Protein AF-A0A940BVD2-F1 (afdb_monomer_lite)

Foldseek 3Di:
DDDPPDPPPVVVVVLVVVLVVVLVVVLVVLQVVQLCVVCVVLVPPPVPAADKDKDFQQPWDKDQWDDDDQWIFHAFQMKTKDFDDQGFFFKKKWAWDDDWFKWKKWKWFQHPVRPPDTDGDDIDIFTHDRGITMDGDGGPTTTGMIMITIGRRSRGIITRIMMTPDSDDTDGDPVVSVVVSVVVSVVSCCVSVVLQVDWDDCVDPVVVVLLVVLLVVLLVLLVVLLDPFFDWAAPPDPDALLVAAQLLQCLVQVVVVHQFGPHDFPLVQLLPDPDSPDLVCCVVRGDGCNSVPQWDQDNVVSTIHHPAFCLLNVPPQNVCCVVPSIGGTLSNLLSVLLSLLLSLLLLLVSLVCVLVVPTGGSVVSSVVSNCSSVVLCSSVLSSDRHSVSSLVSQLSSLLSLLSNLLSVLSVDPDLVSNLVSLLSNLLSLLSSCSSPVVSNVVVVVCVVVLCVQQVPPPDDNVSSVSSVCSNVVNNVVSVVVVVD

Sequence (484 aa):
MKEESKVPASDAQSKLRRVLAIIAVAAVILALCELTFASRKSLALGFKDAVRVDIPVDRLNVKNGVILNGGLKMQGNTVIKIPLQGVKIEYIALKFVEKPALFEVSVLAKDAAWRDSLRPYHNQRVYAGSGEAVIDYDSAGGVTTLELDFDQGAKGVVLTGIILNYAFGLHFNFLRWLLVFLVFCAAVFIKEYKPYAKTLDLSGHGAKALVCAACALCSVFALIGAVKNFRPEKYPFEKPVKEYSCYQQQTDALLKGRLDLDIEFSAGELASLKNPYDAGVRQTETSSYSALWDRAYVSETGKVYSYFGIAPVLLFYLPLTALTGYMPGDGAANLFFTLCAVAAFAAALLALLRYFKIRTDPVTLCFALCAVICGSSVFVLNVHPTMYFTAVICGMLFFALTLNFAFRAACAQTASRRRVLLALAGTSVALAAASRPTALVFCVMLVPLFIKFFIKKTRPLAERMCDLAFAAVPVIAGAAAIMT

Radius of gyration: 30.36 Å; chains: 1; bounding box: 70×83×78 Å

Secondary structure (DSSP, 8-state):
--------HHHHHHHHHHHHHHHHHHHHHHHHHHHHHHTHHHHS---SSPPPEEE-GGG-EEEEEEEETTEEEEEEEEEEEEEEEEEE-SEEEEEEES--EEEEEEEEEE-SS-SSS-EEEEEEEEEESSEEEEEE---SSEEEEEEEEE-GGGTT-EEEEEEES--------HHHHHHHHHHHHHHHHHHHH-GGGSPP-TTSHHHHHHHHHHHHHHHHHHHHH--SS---EESS-SS-GGGS-HHHHHHHHHHTT-SS------HHHHHHSS-TT-HHHHHHH-SSSTT-TT-EEETTTTEEE--S-SHHIIIIIHHHHHHHSEEPPHHHHHHHHHHHHHHHHHHHHHHHHHHTT----HHHHHHHHHHHHHHTTHHHHHHS-SHHHHHHHHHHHHHHHHHHHHHHHHT-SSHHHHHHHHHHHHHHHHHHHHH-GGGGGGGGGGHHHHIIIIISSSS-HHHHHHHHHHHHHHHHHHHHHHH-

Structure (mmCIF, N/CA/C/O backbone):
data_AF-A0A940BVD2-F1
#
_entry.id   AF-A0A940BVD2-F1
#
loop_
_atom_site.group_PDB
_atom_site.id
_atom_site.type_symbol
_atom_site.label_atom_id
_atom_site.label_alt_id
_atom_site.label_comp_id
_atom_site.label_asym_id
_atom_site.label_entity_id
_atom_site.label_seq_id
_atom_site.pdbx_PDB_ins_code
_atom_site.Cartn_x
_atom_site.Cartn_y
_atom_site.Cartn_z
_atom_site.occupancy
_atom_site.B_iso_or_equiv
_atom_site.auth_seq_id
_atom_site.auth_comp_id
_atom_site.auth_asym_id
_atom_site.auth_atom_id
_atom_site.pdbx_PDB_model_num
ATOM 1 N N . MET A 1 1 ? -28.161 30.737 29.249 1.00 37.25 1 MET A N 1
ATOM 2 C CA . MET A 1 1 ? -27.507 31.703 28.343 1.00 37.25 1 MET A CA 1
ATOM 3 C C . MET A 1 1 ? -26.006 31.490 28.425 1.00 37.25 1 MET A C 1
ATOM 5 O O . MET A 1 1 ? -25.428 31.769 29.463 1.00 37.25 1 MET A O 1
ATOM 9 N N . LYS A 1 2 ? -25.398 30.891 27.396 1.00 37.19 2 LYS A N 1
ATOM 10 C CA . LYS A 1 2 ? -23.941 30.865 27.219 1.00 37.19 2 LYS A CA 1
ATOM 11 C C . LYS A 1 2 ? -23.624 31.953 26.201 1.00 37.19 2 LYS A C 1
ATOM 13 O O . LYS A 1 2 ? -24.106 31.864 25.077 1.00 37.19 2 LYS A O 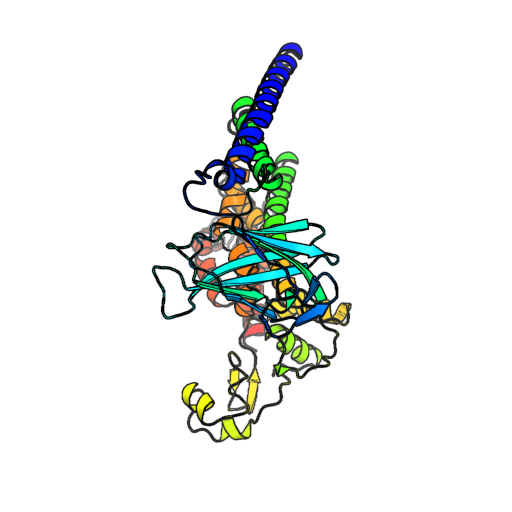1
ATOM 18 N N . GLU A 1 3 ? -22.882 32.972 26.615 1.00 39.97 3 GLU A N 1
ATOM 19 C CA . GLU A 1 3 ? -22.318 33.969 25.710 1.00 39.97 3 GLU A CA 1
ATOM 20 C C . GLU A 1 3 ? -21.293 33.286 24.802 1.00 39.97 3 GLU A C 1
ATOM 22 O O . GLU A 1 3 ? -20.159 33.001 25.191 1.00 39.97 3 GLU A O 1
ATOM 27 N N . GLU A 1 4 ? -21.703 32.994 23.572 1.00 43.19 4 GLU A N 1
ATOM 28 C CA . GLU A 1 4 ? -20.763 32.864 22.470 1.00 43.19 4 GLU A CA 1
ATOM 29 C C . GLU A 1 4 ? -20.182 34.253 22.196 1.00 43.19 4 GLU A C 1
ATOM 31 O O . GLU A 1 4 ? -20.818 35.113 21.587 1.00 43.19 4 GLU A O 1
ATOM 36 N N . SER A 1 5 ? -18.961 34.468 22.683 1.00 43.31 5 SER A N 1
ATOM 37 C CA . SER A 1 5 ? -18.092 35.575 22.293 1.00 43.31 5 SER A CA 1
ATOM 38 C C . SER A 1 5 ? -17.923 35.578 20.767 1.00 43.31 5 SER A C 1
ATOM 40 O O . SER A 1 5 ? -17.117 34.842 20.192 1.00 43.31 5 SER A O 1
ATOM 42 N N . LYS A 1 6 ? -18.743 36.390 20.089 1.00 48.91 6 LYS A N 1
ATOM 43 C CA . LYS A 1 6 ? -18.562 36.760 18.686 1.00 48.91 6 LYS A CA 1
ATOM 44 C C . LYS A 1 6 ? -17.355 37.687 18.611 1.00 48.91 6 LYS A C 1
ATOM 46 O O . LYS A 1 6 ? -17.450 38.864 18.947 1.00 48.91 6 LYS A O 1
ATOM 51 N N . VAL A 1 7 ? -16.226 37.161 18.141 1.00 50.78 7 VAL A N 1
ATOM 52 C CA . VAL A 1 7 ? -15.103 37.990 17.682 1.00 50.78 7 VAL A CA 1
ATOM 53 C C . VAL A 1 7 ? -15.652 38.988 16.647 1.00 50.78 7 VAL A C 1
ATOM 55 O O . VAL A 1 7 ? -16.290 38.550 15.684 1.00 50.78 7 VAL A O 1
ATOM 58 N N . PRO A 1 8 ? -15.468 40.310 16.822 1.00 51.53 8 PRO A N 1
ATOM 59 C CA . PRO A 1 8 ? -16.024 41.301 15.908 1.00 51.53 8 PRO A CA 1
ATOM 60 C C . PRO A 1 8 ? -15.424 41.118 14.507 1.00 51.53 8 PRO A C 1
ATOM 62 O O . PRO A 1 8 ? -14.210 40.993 14.349 1.00 51.53 8 PRO A O 1
ATOM 65 N N . ALA A 1 9 ? -16.273 41.106 13.474 1.00 57.53 9 ALA A N 1
ATOM 66 C CA . ALA A 1 9 ? -15.900 40.801 12.084 1.00 57.53 9 ALA A CA 1
ATOM 67 C C . ALA A 1 9 ? -14.738 41.661 11.528 1.00 57.53 9 ALA A C 1
ATOM 69 O O . ALA A 1 9 ? -13.991 41.201 10.664 1.00 57.53 9 ALA A O 1
ATOM 70 N N . SER A 1 10 ? -14.552 42.866 12.078 1.00 60.31 10 SER A N 1
ATOM 71 C CA . SER A 1 10 ? -13.424 43.776 11.826 1.00 60.31 10 SER A CA 1
ATOM 72 C C . SER A 1 10 ? -12.055 43.142 12.131 1.00 60.31 10 SER A C 1
ATOM 74 O O . SER A 1 10 ? -11.125 43.239 11.328 1.00 60.31 10 SER A O 1
ATOM 76 N N . ASP A 1 11 ? -11.939 42.410 13.242 1.00 67.62 11 ASP A N 1
ATOM 77 C CA . ASP A 1 11 ? -10.667 41.844 13.703 1.00 67.62 11 ASP A CA 1
ATOM 78 C C . ASP A 1 11 ? -10.311 40.540 12.964 1.00 67.62 11 ASP A C 1
ATOM 80 O O . ASP A 1 11 ? -9.158 40.267 12.631 1.00 67.62 11 ASP A O 1
ATOM 84 N N . ALA A 1 12 ? -11.328 39.763 12.578 1.00 71.06 12 ALA A N 1
ATOM 85 C CA . ALA A 1 12 ? -11.145 38.598 11.714 1.00 71.06 12 ALA A CA 1
ATOM 86 C C . ALA A 1 12 ? -10.675 38.996 10.301 1.00 71.06 12 ALA A C 1
ATOM 88 O O . ALA A 1 12 ? -9.790 38.349 9.734 1.00 71.06 12 ALA A O 1
ATOM 89 N N . GLN A 1 13 ? -11.228 40.080 9.743 1.00 74.81 13 GLN A N 1
ATOM 90 C CA . GLN A 1 13 ? -10.792 40.623 8.454 1.00 74.81 13 GLN A CA 1
ATOM 91 C C . GLN A 1 13 ? -9.385 41.230 8.523 1.00 74.81 13 GLN A C 1
ATOM 93 O O . GLN A 1 13 ? -8.595 41.026 7.599 1.00 74.81 13 GLN A O 1
ATOM 98 N N . SER A 1 14 ? -9.043 41.930 9.611 1.00 80.00 14 SER A N 1
ATOM 99 C CA . SER A 1 14 ? -7.700 42.494 9.816 1.00 80.00 14 SER A CA 1
ATOM 100 C C . SER A 1 14 ? -6.635 41.387 9.873 1.00 80.00 14 SER A C 1
ATOM 102 O O . SER A 1 14 ? -5.601 41.465 9.200 1.00 80.00 14 SER A O 1
ATOM 104 N N . LYS A 1 15 ? -6.932 40.299 10.594 1.00 82.19 15 LYS A N 1
ATOM 105 C CA . LYS A 1 15 ? -6.066 39.127 10.718 1.00 82.19 15 LYS A CA 1
ATOM 106 C C . LYS A 1 15 ? -5.898 38.393 9.391 1.00 82.19 15 LYS A C 1
ATOM 108 O O . LYS A 1 15 ? -4.772 38.081 9.012 1.00 82.19 15 LYS A O 1
ATOM 113 N N . LEU A 1 16 ? -6.987 38.180 8.651 1.00 85.88 16 LEU A N 1
ATOM 114 C CA . LEU A 1 16 ? -6.934 37.554 7.328 1.00 85.88 16 LEU A CA 1
ATOM 115 C C . LEU A 1 16 ? -6.067 38.364 6.351 1.00 85.88 16 LEU A C 1
ATOM 117 O O . LEU A 1 16 ? -5.238 37.788 5.652 1.00 85.88 16 LEU A O 1
ATOM 121 N N . ARG A 1 17 ? -6.194 39.699 6.343 1.00 86.06 17 ARG A N 1
ATOM 122 C CA . ARG A 1 17 ? -5.357 40.577 5.506 1.00 86.06 17 ARG A CA 1
ATOM 123 C C . ARG A 1 17 ? -3.869 40.452 5.839 1.00 86.06 17 ARG A C 1
ATOM 125 O O . ARG A 1 17 ? -3.058 40.356 4.922 1.00 86.06 17 ARG A O 1
ATOM 132 N N . ARG A 1 18 ? -3.505 40.401 7.127 1.00 86.50 18 ARG A N 1
ATOM 133 C CA . ARG A 1 18 ? -2.109 40.182 7.552 1.00 86.50 18 ARG A CA 1
ATOM 134 C C . ARG A 1 18 ? -1.573 38.827 7.085 1.00 86.50 18 ARG A C 1
ATOM 136 O O . ARG A 1 18 ? -0.465 38.767 6.564 1.00 86.50 18 ARG A O 1
ATOM 143 N N . VAL A 1 19 ? -2.364 37.761 7.221 1.00 88.88 19 VAL A N 1
ATOM 144 C CA . VAL A 1 19 ? -1.988 36.413 6.759 1.00 88.88 19 VAL A CA 1
ATOM 145 C C . VAL A 1 19 ? -1.753 36.392 5.250 1.00 88.88 19 VAL A C 1
ATOM 147 O O . VAL A 1 19 ? -0.726 35.891 4.800 1.00 88.88 19 VAL A O 1
ATOM 150 N N . LEU A 1 20 ? -2.663 36.980 4.471 1.00 89.56 20 LEU A N 1
ATOM 151 C CA . LEU A 1 20 ? -2.533 37.052 3.015 1.00 89.56 20 LEU A CA 1
ATOM 152 C C . LEU A 1 20 ? -1.299 37.853 2.584 1.00 89.56 20 LEU A C 1
ATOM 154 O O . LEU A 1 20 ? -0.604 37.431 1.665 1.00 89.56 20 LEU A O 1
ATOM 158 N N . ALA A 1 21 ? -0.981 38.955 3.272 1.00 89.50 21 ALA A N 1
ATOM 159 C CA . ALA A 1 21 ? 0.229 39.729 3.001 1.00 89.50 21 ALA A CA 1
ATOM 160 C C . ALA A 1 21 ? 1.509 38.908 3.249 1.00 89.50 21 ALA A C 1
ATOM 162 O O . ALA A 1 21 ? 2.401 38.894 2.403 1.00 89.50 21 ALA A O 1
ATOM 163 N N . ILE A 1 22 ? 1.580 38.169 4.364 1.00 90.31 22 ILE A N 1
ATOM 164 C CA . ILE A 1 22 ? 2.718 37.285 4.673 1.00 90.31 22 ILE A CA 1
ATOM 165 C C . ILE A 1 22 ? 2.860 36.190 3.608 1.00 90.31 22 ILE A C 1
ATOM 167 O O . ILE A 1 22 ? 3.965 35.938 3.133 1.00 90.31 22 ILE A O 1
ATOM 171 N N . ILE A 1 23 ? 1.751 35.556 3.212 1.00 92.25 23 ILE A N 1
ATOM 172 C CA . ILE A 1 23 ? 1.742 34.506 2.185 1.00 92.25 23 ILE A CA 1
ATOM 173 C C . ILE A 1 23 ? 2.203 35.059 0.831 1.00 92.25 23 ILE A C 1
ATOM 175 O O . ILE A 1 23 ? 3.017 34.421 0.168 1.00 92.25 23 ILE A O 1
ATOM 179 N N . ALA A 1 24 ? 1.740 36.247 0.432 1.00 91.19 24 ALA A N 1
ATOM 180 C CA . ALA A 1 24 ? 2.132 36.870 -0.831 1.00 91.19 24 ALA A CA 1
ATOM 181 C C . ALA A 1 24 ? 3.634 37.196 -0.873 1.00 91.19 24 ALA A C 1
ATOM 183 O O . ALA A 1 24 ? 4.313 36.856 -1.841 1.00 91.19 24 ALA A O 1
ATOM 184 N N . VAL A 1 25 ? 4.174 37.786 0.199 1.00 92.69 25 VAL A N 1
ATOM 185 C CA . VAL A 1 25 ? 5.615 38.069 0.307 1.00 92.69 25 VAL A CA 1
ATOM 186 C C . VAL A 1 25 ? 6.424 36.770 0.280 1.00 92.69 25 VAL A C 1
ATOM 188 O O . VAL A 1 25 ? 7.411 36.670 -0.448 1.00 92.69 25 VAL A O 1
ATOM 191 N N . ALA A 1 26 ? 5.984 35.743 1.010 1.00 91.50 26 ALA A N 1
ATOM 192 C CA . ALA A 1 26 ? 6.652 34.448 1.018 1.00 91.50 26 ALA A CA 1
ATOM 193 C C . ALA A 1 26 ? 6.611 33.746 -0.346 1.00 91.50 26 ALA A C 1
ATOM 195 O O . ALA A 1 26 ? 7.596 33.117 -0.715 1.00 91.50 26 ALA A O 1
ATOM 196 N N . ALA A 1 27 ? 5.527 33.877 -1.117 1.00 93.38 27 ALA A N 1
ATOM 197 C CA . ALA A 1 27 ? 5.437 33.332 -2.471 1.00 93.38 27 ALA A CA 1
ATOM 198 C C . ALA A 1 27 ? 6.551 33.887 -3.373 1.00 93.38 27 ALA A C 1
ATOM 200 O O . ALA A 1 27 ? 7.232 33.116 -4.052 1.00 93.38 27 ALA A O 1
ATOM 201 N N . VAL A 1 28 ? 6.770 35.209 -3.323 1.00 93.69 28 VAL A N 1
ATOM 202 C CA . VAL A 1 28 ? 7.823 35.899 -4.086 1.00 93.69 28 VAL A CA 1
ATOM 203 C C . VAL A 1 28 ? 9.208 35.477 -3.604 1.00 93.69 28 VAL A C 1
ATOM 205 O O . VAL A 1 28 ? 10.043 35.095 -4.419 1.00 93.69 28 VAL A O 1
ATOM 208 N N . ILE A 1 29 ? 9.451 35.479 -2.289 1.00 92.94 29 ILE A N 1
ATOM 209 C CA . ILE A 1 29 ? 10.747 35.072 -1.724 1.00 92.94 29 ILE A CA 1
ATOM 210 C C . ILE A 1 29 ? 11.061 33.620 -2.087 1.00 92.94 29 ILE A C 1
ATOM 212 O O . ILE A 1 29 ? 12.146 33.338 -2.582 1.00 92.94 29 ILE A O 1
ATOM 216 N N . LEU A 1 30 ? 10.113 32.698 -1.902 1.00 93.62 30 LEU A N 1
ATOM 217 C CA . LEU A 1 30 ? 10.302 31.291 -2.249 1.00 93.62 30 LEU A CA 1
ATOM 218 C C . LEU A 1 30 ? 10.496 31.099 -3.752 1.00 93.62 30 LEU A C 1
ATOM 220 O O . LEU A 1 30 ? 11.251 30.215 -4.139 1.00 93.62 30 LEU A O 1
ATOM 224 N N . ALA A 1 31 ? 9.863 31.918 -4.598 1.00 91.62 31 ALA A N 1
ATOM 225 C CA . ALA A 1 31 ? 10.095 31.877 -6.039 1.00 91.62 31 ALA A CA 1
ATOM 226 C C . ALA A 1 31 ? 11.525 32.321 -6.382 1.00 91.62 31 ALA A C 1
ATOM 228 O O . ALA A 1 31 ? 12.193 31.660 -7.169 1.00 91.62 31 ALA A O 1
ATOM 229 N N . LEU A 1 32 ? 12.034 33.378 -5.745 1.00 90.12 32 LEU A N 1
ATOM 230 C CA . LEU A 1 32 ? 13.428 33.810 -5.898 1.00 90.12 32 LEU A CA 1
ATOM 231 C C . LEU A 1 32 ? 14.416 32.759 -5.359 1.00 90.12 32 LEU A C 1
ATOM 233 O O . LEU A 1 32 ? 15.431 32.475 -5.999 1.00 90.12 32 LEU A O 1
ATOM 237 N N . CYS A 1 33 ? 14.116 32.130 -4.220 1.00 90.31 33 CYS A N 1
ATOM 238 C CA . CYS A 1 33 ? 14.904 31.019 -3.684 1.00 90.31 33 CYS A CA 1
ATOM 239 C C . CYS A 1 33 ? 14.891 29.812 -4.628 1.00 90.31 33 CYS A C 1
ATOM 241 O O . CYS A 1 33 ? 15.924 29.193 -4.845 1.00 90.31 33 CYS A O 1
ATOM 243 N N . GLU A 1 34 ? 13.744 29.482 -5.217 1.00 88.88 34 GLU A N 1
ATOM 244 C CA . GLU A 1 34 ? 13.636 28.403 -6.192 1.00 88.88 34 GLU A CA 1
ATOM 245 C C . GLU A 1 34 ? 14.444 28.719 -7.450 1.00 88.88 34 GLU A C 1
ATOM 247 O O . GLU A 1 34 ? 15.199 27.873 -7.916 1.00 88.88 34 GLU A O 1
ATOM 252 N N . LEU A 1 35 ? 14.330 29.941 -7.966 1.00 85.56 35 LEU A N 1
ATOM 253 C CA . LEU A 1 35 ? 15.056 30.401 -9.142 1.00 85.56 35 LEU A CA 1
ATOM 254 C C . LEU A 1 35 ? 16.570 30.326 -8.917 1.00 85.56 35 LEU A C 1
ATOM 256 O O . LEU A 1 35 ? 17.297 29.824 -9.770 1.00 85.56 35 LEU A O 1
ATOM 260 N N . THR A 1 36 ? 17.043 30.755 -7.745 1.00 83.12 36 THR A N 1
ATOM 261 C CA . THR A 1 36 ? 18.465 30.676 -7.377 1.00 83.12 36 THR A CA 1
ATOM 262 C C . THR A 1 36 ? 18.916 29.242 -7.107 1.00 83.12 36 THR A C 1
ATOM 264 O O . THR A 1 36 ? 19.991 28.859 -7.551 1.00 83.12 36 THR A O 1
ATOM 267 N N . PHE A 1 37 ? 18.112 28.410 -6.441 1.00 82.31 37 PHE A N 1
ATOM 268 C CA . PHE A 1 37 ? 18.475 27.030 -6.112 1.00 82.31 37 PHE A CA 1
ATOM 269 C C . PHE A 1 37 ? 18.412 26.087 -7.321 1.00 82.31 37 PHE A C 1
ATOM 271 O O . PHE A 1 37 ? 19.307 25.261 -7.518 1.00 82.31 37 PHE A O 1
ATOM 278 N N . ALA A 1 38 ? 17.375 26.192 -8.151 1.00 77.06 38 ALA A N 1
ATOM 279 C CA . ALA A 1 38 ? 17.257 25.449 -9.401 1.00 77.06 38 ALA A CA 1
ATOM 280 C C . ALA A 1 38 ? 18.346 25.860 -10.389 1.00 77.06 38 ALA A C 1
ATOM 282 O O . ALA A 1 38 ? 18.950 24.993 -11.012 1.00 77.06 38 ALA A O 1
ATOM 283 N N . SER A 1 39 ? 18.651 27.157 -10.456 1.00 72.62 39 SER A N 1
ATOM 284 C CA . SER A 1 39 ? 19.705 27.694 -11.319 1.00 72.62 39 SER A CA 1
ATOM 285 C C . SER A 1 39 ? 21.066 27.743 -10.633 1.00 72.62 39 SER A C 1
ATOM 287 O O . SER A 1 39 ? 21.978 28.337 -11.187 1.00 72.62 39 SER A O 1
ATOM 289 N N . ARG A 1 40 ? 21.250 27.138 -9.446 1.00 71.19 40 ARG A N 1
ATOM 290 C CA . ARG A 1 40 ? 22.489 27.285 -8.647 1.00 71.19 40 ARG A CA 1
ATOM 291 C C . ARG A 1 40 ? 23.737 26.906 -9.427 1.00 71.19 40 ARG A C 1
ATOM 293 O O . ARG A 1 40 ? 24.788 27.477 -9.215 1.00 71.19 40 ARG A O 1
ATOM 300 N N . LYS A 1 41 ? 23.586 25.945 -10.329 1.00 59.47 41 LYS A N 1
ATOM 301 C CA . LYS A 1 41 ? 24.613 25.415 -11.214 1.00 59.47 41 LYS A CA 1
ATOM 302 C C . LYS A 1 41 ? 24.924 26.381 -12.361 1.00 59.47 41 LYS A C 1
ATOM 304 O O . LYS A 1 41 ? 26.080 26.735 -12.540 1.00 59.47 41 LYS A O 1
ATOM 309 N N . SER A 1 42 ? 23.892 26.919 -13.015 1.00 62.28 42 SER A N 1
ATOM 310 C CA . SER A 1 42 ? 24.015 28.000 -14.004 1.00 62.28 42 SER A CA 1
ATOM 311 C C . SER A 1 42 ? 24.549 29.313 -13.409 1.00 62.28 42 SER A C 1
ATOM 313 O O . SER A 1 42 ? 25.245 30.063 -14.079 1.00 62.28 42 SER A O 1
ATOM 315 N N . LEU A 1 43 ? 24.237 29.603 -12.143 1.00 64.81 43 LEU A N 1
ATOM 316 C CA . LEU A 1 43 ? 24.690 30.790 -11.408 1.00 64.81 43 LEU A CA 1
ATOM 317 C C . LEU A 1 43 ? 26.085 30.604 -10.790 1.00 64.81 43 LEU A C 1
ATOM 319 O O . LEU A 1 43 ? 26.798 31.583 -10.601 1.00 64.81 43 LEU A O 1
ATOM 323 N N . ALA A 1 44 ? 26.480 29.363 -10.483 1.00 58.72 44 ALA A N 1
ATOM 324 C CA . ALA A 1 44 ? 27.821 29.006 -10.018 1.00 58.72 44 ALA A CA 1
ATOM 325 C C . ALA A 1 44 ? 28.846 28.909 -11.158 1.00 58.72 44 ALA A C 1
ATOM 327 O O . ALA A 1 44 ? 30.009 28.612 -10.885 1.00 58.72 44 ALA A O 1
ATOM 328 N N . LEU A 1 45 ? 28.443 29.176 -12.408 1.00 52.97 45 LEU A N 1
ATOM 329 C CA . LEU A 1 45 ? 29.339 29.267 -13.558 1.00 52.97 45 LEU A CA 1
ATOM 330 C C . LEU A 1 45 ? 30.302 30.451 -13.393 1.00 52.97 45 LEU A C 1
ATOM 332 O O . LEU A 1 45 ? 30.134 31.531 -13.955 1.00 52.97 45 LEU A O 1
ATOM 336 N N . GLY A 1 46 ? 31.383 30.213 -12.659 1.00 51.22 46 GLY A N 1
ATOM 337 C CA . GLY A 1 46 ? 32.669 30.780 -13.012 1.00 51.22 46 GLY A CA 1
ATOM 338 C C . GLY A 1 46 ? 33.172 30.035 -14.242 1.00 51.22 46 GLY A C 1
ATOM 339 O O . GLY A 1 46 ? 33.856 29.029 -14.094 1.00 51.22 46 GLY A O 1
ATOM 340 N N . PHE A 1 47 ? 32.838 30.516 -15.444 1.00 52.56 47 PHE A N 1
ATOM 341 C CA . PHE A 1 47 ? 33.395 30.061 -16.729 1.00 52.56 47 PHE A CA 1
ATOM 342 C C . PHE A 1 47 ? 34.909 30.330 -16.832 1.00 52.56 47 PHE A C 1
ATOM 344 O O . PHE A 1 47 ? 35.361 30.996 -17.759 1.00 52.56 47 PHE A O 1
ATOM 351 N N . LYS A 1 48 ? 35.722 29.900 -15.865 1.00 53.78 48 LYS A N 1
ATOM 352 C CA . LYS A 1 48 ? 37.164 30.130 -15.957 1.00 53.78 48 LYS A CA 1
ATOM 353 C C . LYS A 1 48 ? 37.813 29.192 -16.981 1.00 53.78 48 LYS A C 1
ATOM 355 O O . LYS A 1 48 ? 38.661 29.674 -17.718 1.00 53.78 48 LYS A O 1
ATOM 360 N N . ASP A 1 49 ? 37.331 27.944 -17.121 1.00 57.34 49 ASP A N 1
ATOM 361 C CA . ASP A 1 49 ? 38.011 26.919 -17.947 1.00 57.34 49 ASP A CA 1
ATOM 362 C C . ASP A 1 49 ? 37.114 26.074 -18.893 1.00 57.34 49 ASP A C 1
ATOM 364 O O . ASP A 1 49 ? 37.635 25.309 -19.705 1.00 57.34 49 ASP A O 1
ATOM 368 N N . ALA A 1 50 ? 35.776 26.161 -18.819 1.00 66.56 50 ALA A N 1
ATOM 369 C CA . ALA A 1 50 ? 34.864 25.331 -19.625 1.00 66.56 50 ALA A CA 1
ATOM 370 C C . ALA A 1 50 ? 34.400 26.053 -20.907 1.00 66.56 50 ALA A C 1
ATOM 372 O O . ALA A 1 50 ? 33.741 27.090 -20.845 1.00 66.56 50 ALA A O 1
ATOM 373 N N . VAL A 1 51 ? 34.722 25.489 -22.078 1.00 72.25 51 VAL A N 1
ATOM 374 C CA . VAL A 1 51 ? 34.384 26.055 -23.399 1.00 72.25 51 VAL A CA 1
ATOM 375 C C . VAL A 1 51 ? 33.146 25.366 -23.968 1.00 72.25 51 VAL A C 1
ATOM 377 O O . VAL A 1 51 ? 33.045 24.138 -23.917 1.00 72.25 51 VAL A O 1
ATOM 380 N N . ARG A 1 52 ? 32.213 26.141 -24.534 1.00 82.56 52 ARG A N 1
ATOM 381 C CA . ARG A 1 52 ? 31.054 25.601 -25.258 1.00 82.56 52 ARG A CA 1
ATOM 382 C C . ARG A 1 52 ? 31.508 24.882 -26.527 1.00 82.56 52 ARG A C 1
ATOM 384 O O . ARG A 1 52 ? 32.216 25.467 -27.343 1.00 82.56 52 ARG A O 1
ATOM 391 N N . VAL A 1 53 ? 31.044 23.649 -26.720 1.00 83.75 53 VAL A N 1
ATOM 392 C CA . VAL A 1 53 ? 31.329 22.857 -27.927 1.00 83.75 53 VAL A CA 1
ATOM 393 C C . VAL A 1 53 ? 30.024 22.317 -28.499 1.00 83.75 53 VAL A C 1
ATOM 395 O O . VAL A 1 53 ? 29.368 21.490 -27.872 1.00 83.75 53 VAL A O 1
ATOM 398 N N . ASP A 1 54 ? 29.660 22.768 -29.697 1.00 85.50 54 ASP A N 1
ATOM 399 C CA . ASP A 1 54 ? 28.511 22.246 -30.438 1.00 85.50 54 ASP A CA 1
ATOM 400 C C . ASP A 1 54 ? 28.977 21.062 -31.306 1.00 85.50 54 ASP A C 1
ATOM 402 O O . ASP A 1 54 ? 29.861 21.206 -32.153 1.00 85.50 54 ASP A O 1
ATOM 406 N N . ILE A 1 55 ? 28.403 19.878 -31.089 1.00 84.44 55 ILE A N 1
ATOM 407 C CA . ILE A 1 55 ? 28.763 18.646 -31.797 1.00 84.44 55 ILE A CA 1
ATOM 408 C C . ILE A 1 55 ? 27.666 18.332 -32.823 1.00 84.44 55 ILE A C 1
ATOM 410 O O . ILE A 1 55 ? 26.541 17.991 -32.434 1.00 84.44 55 ILE A O 1
ATOM 414 N N . PRO A 1 56 ? 27.963 18.430 -34.133 1.00 79.88 56 PRO A N 1
ATOM 415 C CA . PRO A 1 56 ? 27.002 18.099 -35.174 1.00 79.88 56 PRO A CA 1
ATOM 416 C C . PRO A 1 56 ? 26.740 16.591 -35.208 1.00 79.88 56 PRO A C 1
ATOM 418 O O . PRO A 1 56 ? 27.658 15.772 -35.112 1.00 79.88 56 PRO A O 1
ATOM 421 N N . VAL A 1 57 ? 25.471 16.227 -35.380 1.00 81.44 57 VAL A N 1
ATOM 422 C CA . VAL A 1 57 ? 25.001 14.834 -35.338 1.00 81.44 57 VAL A CA 1
ATOM 423 C C . VAL A 1 57 ? 25.490 14.018 -36.541 1.00 81.44 57 VAL A C 1
ATOM 425 O O . VAL A 1 57 ? 25.698 12.811 -36.435 1.00 81.44 57 VAL A O 1
ATOM 428 N N . ASP A 1 58 ? 25.773 14.693 -37.654 1.00 71.69 58 ASP A N 1
ATOM 429 C CA . ASP A 1 58 ? 26.124 14.102 -38.951 1.00 71.69 58 ASP A CA 1
ATOM 430 C C . ASP A 1 58 ? 27.473 13.356 -38.950 1.00 71.69 58 ASP A C 1
ATOM 432 O O . ASP A 1 58 ? 27.790 12.633 -39.892 1.00 71.69 58 ASP A O 1
ATOM 436 N N . ARG A 1 59 ? 28.292 13.541 -37.904 1.00 67.75 59 ARG A N 1
ATOM 437 C CA . ARG A 1 59 ? 29.638 12.952 -37.765 1.00 67.75 59 ARG A CA 1
ATOM 438 C C . ARG A 1 59 ? 29.793 12.069 -36.526 1.00 67.75 59 ARG A C 1
ATOM 440 O O . ARG A 1 59 ? 30.915 11.754 -36.131 1.00 67.75 59 ARG A O 1
ATOM 447 N N . LEU A 1 60 ? 28.687 11.692 -35.886 1.00 82.12 60 LEU A N 1
ATOM 448 C CA . LEU A 1 60 ? 28.722 10.876 -34.677 1.00 82.12 60 LEU A CA 1
ATOM 449 C C . LEU A 1 60 ? 29.012 9.405 -34.995 1.00 82.12 60 LEU A C 1
ATOM 451 O O . LEU A 1 60 ? 28.446 8.827 -35.921 1.00 82.12 60 LEU A O 1
ATOM 455 N N . ASN A 1 61 ? 29.852 8.773 -34.174 1.00 83.69 61 ASN A N 1
ATOM 456 C CA . ASN A 1 61 ? 30.022 7.324 -34.198 1.00 83.69 61 ASN A CA 1
ATOM 457 C C . ASN A 1 61 ? 28.910 6.686 -33.355 1.00 83.69 61 ASN A C 1
ATOM 459 O O . ASN A 1 61 ? 28.913 6.811 -32.127 1.00 83.69 61 ASN A O 1
ATOM 463 N N . VAL A 1 62 ? 27.944 6.046 -34.018 1.00 87.50 62 VAL A N 1
ATOM 464 C CA . VAL A 1 62 ? 26.716 5.550 -33.387 1.00 87.50 62 VAL A CA 1
ATOM 465 C C . VAL A 1 62 ? 26.557 4.046 -33.585 1.00 87.50 62 VAL A C 1
ATOM 467 O O . VAL A 1 62 ? 26.711 3.531 -34.690 1.00 87.50 62 VAL A O 1
ATOM 470 N N . LYS A 1 63 ? 26.171 3.343 -32.519 1.00 88.81 63 LYS A N 1
ATOM 471 C CA . LYS A 1 63 ? 25.642 1.974 -32.570 1.00 88.81 63 LYS A CA 1
ATOM 472 C C . LYS A 1 63 ? 24.135 1.994 -32.334 1.00 88.81 63 LYS A C 1
ATOM 474 O O . LYS A 1 63 ? 23.667 2.724 -31.466 1.00 88.81 63 LYS A O 1
ATOM 479 N N . ASN A 1 64 ? 23.389 1.164 -33.066 1.00 85.19 64 ASN A N 1
ATOM 480 C CA . ASN A 1 64 ? 21.926 1.032 -32.956 1.00 85.19 64 ASN A CA 1
ATOM 481 C C . ASN A 1 64 ? 21.164 2.360 -33.157 1.00 85.19 64 ASN A C 1
ATOM 483 O O . ASN A 1 64 ? 20.265 2.709 -32.389 1.00 85.19 64 ASN A O 1
ATOM 487 N N . GLY A 1 65 ? 21.524 3.121 -34.192 1.00 84.50 65 GLY A N 1
ATOM 488 C CA . GLY A 1 65 ? 20.854 4.362 -34.581 1.00 84.50 65 GLY A CA 1
ATOM 489 C C . GLY A 1 65 ? 21.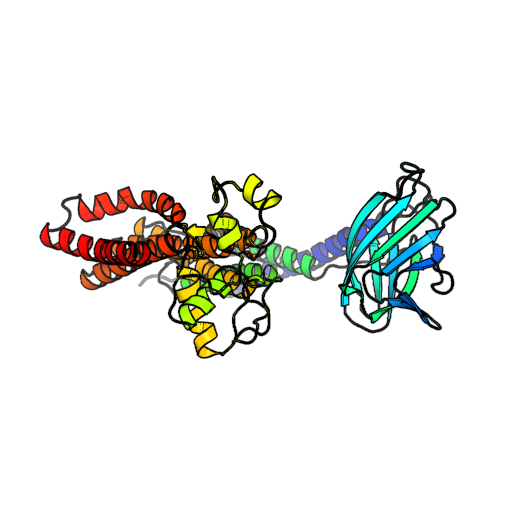061 4.662 -36.065 1.00 84.50 65 GLY A C 1
ATOM 490 O O . GLY A 1 65 ? 22.006 4.162 -36.670 1.00 84.50 65 GLY A O 1
ATOM 491 N N . VAL A 1 66 ? 20.161 5.449 -36.657 1.00 85.06 66 VAL A N 1
ATOM 492 C CA . VAL A 1 66 ? 20.200 5.820 -38.081 1.00 85.06 66 VAL A CA 1
ATOM 493 C C . VAL A 1 66 ? 20.329 7.330 -38.202 1.00 85.06 66 VAL A C 1
ATOM 495 O O . VAL A 1 66 ? 19.457 8.063 -37.734 1.00 85.06 66 VAL A O 1
ATOM 498 N N . ILE A 1 67 ? 21.410 7.793 -38.828 1.00 83.69 67 ILE A N 1
ATOM 499 C CA . ILE A 1 67 ? 21.616 9.212 -39.131 1.00 83.69 67 ILE A CA 1
ATOM 500 C C . ILE A 1 67 ? 20.718 9.580 -40.322 1.00 83.69 67 ILE A C 1
ATOM 502 O O . ILE A 1 67 ? 20.753 8.930 -41.364 1.00 83.69 67 ILE A O 1
ATOM 506 N N . LEU A 1 68 ? 19.884 10.599 -40.141 1.00 81.44 68 LEU A N 1
ATOM 507 C CA . LEU A 1 68 ? 19.001 11.207 -41.134 1.00 81.44 68 LEU A CA 1
ATOM 508 C C . LEU A 1 68 ? 19.513 12.621 -41.453 1.00 81.44 68 LEU A C 1
ATOM 510 O O . LEU A 1 68 ? 20.258 13.203 -40.665 1.00 81.44 68 LEU A O 1
ATOM 514 N N . ASN A 1 69 ? 19.075 13.210 -42.571 1.00 72.94 69 ASN A N 1
ATOM 515 C CA . ASN A 1 69 ? 19.368 14.615 -42.875 1.00 72.94 69 ASN A CA 1
ATOM 516 C C . ASN A 1 69 ? 18.782 15.519 -41.776 1.00 72.94 69 ASN A C 1
ATOM 518 O O . ASN A 1 69 ? 17.572 15.733 -41.733 1.00 72.94 69 ASN A O 1
ATOM 522 N N . GLY A 1 70 ? 19.643 16.026 -40.888 1.00 73.00 70 GLY A N 1
ATOM 523 C CA . GLY A 1 70 ? 19.266 16.911 -39.783 1.00 73.00 70 GLY A CA 1
ATOM 524 C C . GLY A 1 70 ? 19.012 16.237 -38.425 1.00 73.00 70 GLY A C 1
ATOM 525 O O . GLY A 1 70 ? 18.505 16.909 -37.527 1.00 73.00 70 GLY A O 1
ATOM 526 N N . GLY A 1 71 ? 19.346 14.951 -38.227 1.00 84.94 71 GLY A N 1
ATOM 527 C CA . GLY A 1 71 ? 19.270 14.322 -36.898 1.00 84.94 71 GLY A CA 1
ATOM 528 C C . GLY A 1 71 ? 19.514 12.808 -36.855 1.00 84.94 71 GLY A C 1
ATOM 529 O O . GLY A 1 71 ? 19.529 12.127 -37.871 1.00 84.94 71 GLY A O 1
ATOM 530 N N . LEU A 1 72 ? 19.679 12.250 -35.658 1.00 88.12 72 LEU A N 1
ATOM 531 C CA . LEU A 1 72 ? 19.917 10.833 -35.386 1.00 88.12 72 LEU A CA 1
ATOM 532 C C . LEU A 1 72 ? 18.649 10.191 -34.826 1.00 88.12 72 LEU A C 1
ATOM 534 O O . LEU A 1 72 ? 18.229 10.508 -33.714 1.00 88.12 72 LEU A O 1
ATOM 538 N N . LYS A 1 73 ? 18.072 9.239 -35.561 1.00 89.06 73 LYS A N 1
ATOM 539 C CA . LYS A 1 73 ? 16.936 8.437 -35.100 1.00 89.06 73 LYS A CA 1
ATOM 540 C C . LYS A 1 73 ? 17.422 7.218 -34.316 1.00 89.06 73 LYS A C 1
ATOM 542 O O . LYS A 1 73 ? 18.061 6.322 -34.870 1.00 89.06 73 LYS A O 1
ATOM 547 N N . MET A 1 74 ? 17.081 7.167 -33.034 1.00 88.81 74 MET A N 1
ATOM 548 C CA . MET A 1 74 ? 17.471 6.099 -32.109 1.00 88.81 74 MET A CA 1
ATOM 549 C C . MET A 1 74 ? 16.622 4.835 -32.320 1.00 88.81 74 MET A C 1
ATOM 551 O O . MET A 1 74 ? 15.404 4.921 -32.507 1.00 88.81 74 MET A O 1
ATOM 555 N N . GLN A 1 75 ? 17.237 3.648 -32.277 1.00 87.19 75 GLN A N 1
ATOM 556 C CA . GLN A 1 75 ? 16.539 2.354 -32.413 1.00 87.19 75 GLN A CA 1
ATOM 557 C C . GLN A 1 75 ? 16.318 1.626 -31.070 1.00 87.19 75 GLN A C 1
ATOM 559 O O . GLN A 1 75 ? 15.700 0.559 -31.059 1.00 87.19 75 GLN A O 1
ATOM 564 N N . GLY A 1 76 ? 16.722 2.246 -29.954 1.00 81.44 76 GLY A N 1
ATOM 565 C CA . GLY A 1 76 ? 16.728 1.661 -28.609 1.00 81.44 76 GLY A CA 1
ATOM 566 C C . GLY A 1 76 ? 18.067 0.976 -28.322 1.00 81.44 76 GLY A C 1
ATOM 567 O O . GLY A 1 76 ? 18.655 0.390 -29.232 1.00 81.44 76 GLY A O 1
ATOM 568 N N . ASN A 1 77 ? 18.565 1.064 -27.083 1.00 88.75 77 ASN A N 1
ATOM 569 C CA . ASN A 1 77 ? 19.936 0.643 -26.737 1.00 88.75 77 ASN A CA 1
ATOM 570 C C . ASN A 1 77 ? 20.979 1.294 -27.670 1.00 88.75 77 ASN A C 1
ATOM 572 O O . ASN A 1 77 ? 21.834 0.613 -28.249 1.00 88.75 77 ASN A O 1
ATOM 576 N N . THR A 1 78 ? 20.819 2.599 -27.909 1.00 90.62 78 THR A N 1
ATOM 577 C CA . THR A 1 78 ? 21.641 3.383 -28.838 1.00 90.62 78 THR A CA 1
ATOM 578 C C . THR A 1 78 ? 22.871 3.899 -28.105 1.00 90.62 78 THR A C 1
ATOM 580 O O . THR A 1 78 ? 22.735 4.503 -27.051 1.00 90.62 78 THR A O 1
ATOM 583 N N . VAL A 1 79 ? 24.064 3.722 -28.675 1.00 91.38 79 VAL A N 1
ATOM 584 C CA . VAL A 1 79 ? 25.319 4.192 -28.063 1.00 91.38 79 VAL A CA 1
ATOM 585 C C . VAL A 1 79 ? 25.990 5.202 -28.979 1.00 91.38 79 VAL A C 1
ATOM 587 O O . VAL A 1 79 ? 26.229 4.903 -30.148 1.00 91.38 79 VAL A O 1
ATOM 590 N N . ILE A 1 80 ? 26.324 6.378 -28.451 1.00 91.81 80 ILE A N 1
ATOM 591 C CA . ILE A 1 80 ? 27.010 7.457 -29.169 1.00 91.81 80 ILE A CA 1
ATOM 592 C C . ILE A 1 80 ? 28.396 7.643 -28.561 1.00 91.81 80 ILE A C 1
ATOM 594 O O . ILE A 1 80 ? 28.504 7.953 -27.379 1.00 91.81 80 ILE A O 1
ATOM 598 N N . LYS A 1 81 ? 29.452 7.497 -29.367 1.00 90.81 81 LYS A N 1
ATOM 599 C CA . LYS A 1 81 ? 30.840 7.744 -28.951 1.00 90.81 81 LYS A CA 1
ATOM 600 C C . LYS A 1 81 ? 31.380 9.011 -29.600 1.00 90.81 81 LYS A C 1
ATOM 602 O O . LYS A 1 81 ? 31.331 9.167 -30.819 1.00 90.81 81 LYS A O 1
ATOM 607 N N . ILE A 1 82 ? 31.926 9.893 -28.773 1.00 89.56 82 ILE A N 1
ATOM 608 C CA . ILE A 1 82 ? 32.369 11.235 -29.137 1.00 89.56 82 ILE A CA 1
ATOM 609 C C . ILE A 1 82 ? 33.837 11.394 -28.715 1.00 89.56 82 ILE A C 1
ATOM 611 O O . ILE A 1 82 ? 34.127 11.461 -27.516 1.00 89.56 82 ILE A O 1
ATOM 615 N N . PRO A 1 83 ? 34.784 11.443 -29.667 1.00 87.56 83 PRO A N 1
ATOM 616 C CA . PRO A 1 83 ? 36.165 11.796 -29.366 1.00 87.56 83 PRO A CA 1
ATOM 617 C C . PRO A 1 83 ? 36.273 13.301 -29.083 1.00 87.56 83 PRO A C 1
ATOM 619 O O . PRO A 1 83 ? 35.706 14.117 -29.809 1.00 87.56 83 PRO A O 1
ATOM 622 N N . LEU A 1 84 ? 37.008 13.672 -28.034 1.00 86.06 84 LEU A N 1
ATOM 623 C CA . LEU A 1 84 ? 37.178 15.054 -27.575 1.00 86.06 84 LEU A CA 1
ATOM 624 C C . LEU A 1 84 ? 38.662 15.380 -27.357 1.00 86.06 84 LEU A C 1
ATOM 626 O O . LEU A 1 84 ? 39.480 14.494 -27.119 1.00 86.06 84 LEU A O 1
ATOM 630 N N . GLN A 1 85 ? 39.019 16.663 -27.426 1.00 83.31 85 GLN A N 1
ATOM 631 C CA . GLN A 1 85 ? 40.404 17.141 -27.296 1.00 83.31 85 GLN A CA 1
ATOM 632 C C . GLN A 1 85 ? 40.700 17.690 -25.892 1.00 83.31 85 GLN A C 1
ATOM 634 O O . GLN A 1 85 ? 41.146 18.821 -25.740 1.00 83.31 85 GLN A O 1
ATOM 639 N N . GLY A 1 86 ? 40.423 16.905 -24.847 1.00 82.94 86 GLY A N 1
ATOM 640 C CA . GLY A 1 86 ? 40.744 17.296 -23.469 1.00 82.94 86 GLY A CA 1
ATOM 641 C C . GLY A 1 86 ? 39.890 18.455 -22.947 1.00 82.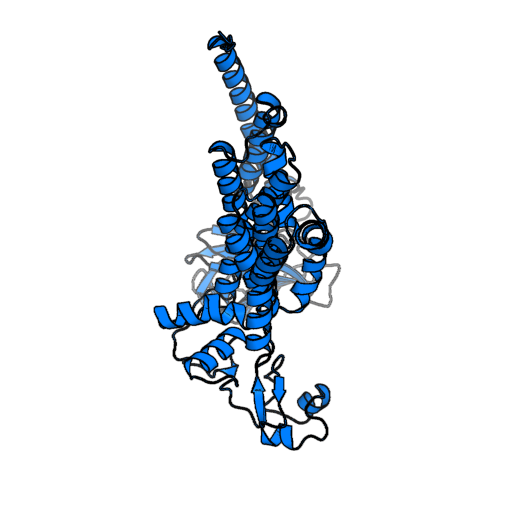94 86 GLY A C 1
ATOM 642 O O . GLY A 1 86 ? 40.385 19.305 -22.214 1.00 82.94 86 GLY A O 1
ATOM 643 N N . VAL A 1 87 ? 38.609 18.497 -23.317 1.00 84.19 87 VAL A N 1
ATOM 644 C CA . VAL A 1 87 ? 37.682 19.566 -22.914 1.00 84.19 87 VAL A CA 1
ATOM 645 C C . VAL A 1 87 ? 37.123 19.255 -21.532 1.00 84.19 87 VAL A C 1
ATOM 647 O O . VAL A 1 87 ? 36.598 18.163 -21.327 1.00 84.19 87 VAL A O 1
ATOM 650 N N . LYS A 1 88 ? 37.204 20.193 -20.582 1.00 85.12 88 LYS A N 1
ATOM 651 C CA . LYS A 1 88 ? 36.479 20.056 -19.312 1.00 85.12 88 LYS A CA 1
ATOM 652 C C . LYS A 1 88 ? 34.984 20.167 -19.597 1.00 85.12 88 LYS A C 1
ATOM 654 O O . LYS A 1 88 ? 34.552 21.158 -20.179 1.00 85.12 88 LYS A O 1
ATOM 659 N N . ILE A 1 89 ? 34.213 19.159 -19.214 1.00 83.50 89 ILE A N 1
ATOM 660 C CA . ILE A 1 89 ? 32.756 19.131 -19.358 1.00 83.50 89 ILE A CA 1
ATOM 661 C C . ILE A 1 89 ? 32.121 19.305 -17.979 1.00 83.50 89 ILE A C 1
ATOM 663 O O . ILE A 1 89 ? 32.567 18.675 -17.020 1.00 83.50 89 ILE A O 1
ATOM 667 N N . GLU A 1 90 ? 31.103 20.159 -17.911 1.00 78.88 90 GLU A N 1
ATOM 668 C CA . GLU A 1 90 ? 30.228 20.354 -16.746 1.00 78.88 90 GLU A CA 1
ATOM 669 C C . GLU A 1 90 ? 28.757 20.022 -17.074 1.00 78.88 90 GLU A C 1
ATOM 671 O O . GLU A 1 90 ? 27.999 19.569 -16.211 1.00 78.88 90 GLU A O 1
ATOM 676 N N . TYR A 1 91 ? 28.357 20.198 -18.343 1.00 79.94 91 TYR A N 1
ATOM 677 C CA . TYR A 1 91 ? 26.996 19.938 -18.826 1.00 79.94 91 TYR A CA 1
ATOM 678 C C . TYR A 1 91 ? 26.993 19.369 -20.242 1.00 79.94 91 TYR A C 1
ATOM 680 O O . TYR A 1 91 ? 27.802 19.762 -21.086 1.00 79.94 91 TYR A O 1
ATOM 688 N N . ILE A 1 92 ? 26.020 18.501 -20.515 1.00 85.25 92 ILE A N 1
ATOM 689 C CA . ILE A 1 92 ? 25.746 17.941 -21.840 1.00 85.25 92 ILE A CA 1
ATOM 690 C C . ILE A 1 92 ? 24.276 18.211 -22.162 1.00 85.25 92 ILE A C 1
ATOM 692 O O . ILE A 1 92 ? 23.384 17.636 -21.545 1.00 85.25 92 ILE A O 1
ATOM 696 N N . ALA A 1 93 ? 24.005 19.092 -23.120 1.00 84.75 93 ALA A N 1
ATOM 697 C CA . ALA A 1 93 ? 22.662 19.359 -23.614 1.00 84.75 93 ALA A CA 1
ATOM 698 C C . ALA A 1 93 ? 22.374 18.511 -24.859 1.00 84.75 93 ALA A C 1
ATOM 700 O O . ALA A 1 93 ? 23.139 18.513 -25.823 1.00 84.75 93 ALA A O 1
ATOM 701 N N . LEU A 1 94 ? 21.253 17.798 -24.838 1.00 87.25 94 LEU A N 1
ATOM 702 C CA . LEU A 1 94 ? 20.754 16.950 -25.913 1.00 87.25 94 LEU A CA 1
ATOM 703 C C . LEU A 1 94 ? 19.499 17.585 -26.510 1.00 87.25 94 LEU A C 1
ATOM 705 O O . LEU A 1 94 ? 18.525 17.831 -25.799 1.00 87.25 94 LEU A O 1
ATOM 709 N N . LYS A 1 95 ? 19.511 17.855 -27.814 1.00 86.50 95 LYS A N 1
ATOM 710 C CA . LYS A 1 95 ? 18.372 18.442 -28.530 1.00 86.50 95 LYS A CA 1
ATOM 711 C C . LYS A 1 95 ? 17.530 17.353 -29.154 1.00 86.50 95 LYS A C 1
ATOM 713 O O . LYS A 1 95 ? 18.058 16.550 -29.918 1.00 86.50 95 LYS A O 1
ATOM 718 N N . PHE A 1 96 ? 16.233 17.356 -28.873 1.00 86.00 96 PHE A N 1
ATOM 719 C CA . PHE A 1 96 ? 15.308 16.381 -29.436 1.00 86.00 96 PHE A CA 1
ATOM 720 C C . PHE A 1 96 ? 14.234 17.052 -30.284 1.00 86.00 96 PHE A C 1
ATOM 722 O O . PHE A 1 96 ? 13.793 18.167 -29.998 1.00 86.00 96 PHE A O 1
ATOM 729 N N . VAL A 1 97 ? 13.800 16.348 -31.327 1.00 76.69 97 VAL A N 1
ATOM 730 C CA . VAL A 1 97 ? 12.644 16.720 -32.146 1.00 76.69 97 VAL A CA 1
ATOM 731 C C . VAL A 1 97 ? 11.652 15.567 -32.134 1.00 76.69 97 VAL A C 1
ATOM 733 O O . VAL A 1 97 ? 12.046 14.409 -32.237 1.00 76.69 97 VAL A O 1
ATOM 736 N N . GLU A 1 98 ? 10.375 15.926 -31.976 1.00 64.00 98 GLU A N 1
ATOM 737 C CA . GLU A 1 98 ? 9.202 15.074 -32.191 1.00 64.00 98 GLU A CA 1
ATOM 738 C C . GLU A 1 98 ? 9.304 13.641 -31.644 1.00 64.00 98 GLU A C 1
ATOM 740 O O . GLU A 1 98 ? 9.701 12.709 -32.337 1.00 64.00 98 GLU A O 1
ATOM 745 N N . LYS A 1 99 ? 8.868 13.483 -30.388 1.00 68.50 99 LYS A N 1
ATOM 746 C CA . LYS A 1 99 ? 8.109 12.354 -29.806 1.00 68.50 99 LYS A CA 1
ATOM 747 C C . LYS A 1 99 ? 8.364 12.357 -28.293 1.00 68.50 99 LYS A C 1
ATOM 749 O O . LYS A 1 99 ? 9.492 12.079 -27.895 1.00 68.50 99 LYS A O 1
ATOM 754 N N . PRO A 1 100 ? 7.354 12.639 -27.448 1.00 75.75 100 PRO A N 1
ATOM 755 C CA . PRO A 1 100 ? 7.516 12.594 -26.000 1.00 75.75 100 PRO A CA 1
ATOM 756 C C . PRO A 1 100 ? 7.900 11.179 -25.550 1.00 75.75 100 PRO A C 1
ATOM 758 O O . PRO A 1 100 ? 7.117 10.241 -25.711 1.00 75.75 100 PRO A O 1
ATOM 761 N N . ALA A 1 101 ? 9.103 11.017 -25.007 1.00 80.94 101 ALA A N 1
ATOM 762 C CA . ALA A 1 101 ? 9.601 9.741 -24.501 1.00 80.94 101 ALA A CA 1
ATOM 763 C C . ALA A 1 101 ? 10.440 9.955 -23.238 1.00 80.94 101 ALA A C 1
ATOM 765 O O . ALA A 1 101 ? 11.224 10.896 -23.163 1.00 80.94 101 ALA A O 1
ATOM 766 N N . LEU A 1 102 ? 10.278 9.072 -22.252 1.00 83.50 102 LEU A N 1
ATOM 767 C CA . LEU A 1 102 ? 11.094 9.041 -21.039 1.00 83.50 102 LEU A CA 1
ATOM 768 C C . LEU A 1 102 ? 12.001 7.809 -21.094 1.00 83.50 102 LEU A C 1
ATOM 770 O O . LEU A 1 102 ? 11.496 6.696 -21.239 1.00 83.50 102 LEU A O 1
ATOM 774 N N . PHE A 1 103 ? 13.307 8.009 -20.963 1.00 85.94 103 PHE A N 1
ATOM 775 C CA . PHE A 1 103 ? 14.320 6.954 -21.043 1.00 85.94 103 PHE A CA 1
ATOM 776 C C . PHE A 1 103 ? 15.516 7.262 -20.146 1.00 85.94 103 PHE A C 1
ATOM 778 O O . PHE A 1 103 ? 15.660 8.382 -19.657 1.00 85.94 103 PHE A O 1
ATOM 785 N N . GLU A 1 104 ? 16.363 6.271 -19.896 1.00 88.06 104 GLU A N 1
ATOM 786 C CA . GLU A 1 104 ? 17.617 6.439 -19.164 1.00 88.06 104 GLU A CA 1
ATOM 787 C C . GLU A 1 104 ? 18.792 6.671 -20.123 1.00 88.06 104 GLU A C 1
ATOM 789 O O . GLU A 1 104 ? 18.885 6.037 -21.177 1.00 88.06 104 GLU A O 1
ATOM 794 N N . VAL A 1 105 ? 19.673 7.603 -19.752 1.00 89.06 105 VAL A N 1
ATOM 795 C CA . VAL A 1 105 ? 20.944 7.869 -20.431 1.00 89.06 105 VAL A CA 1
ATOM 796 C C . VAL A 1 105 ? 22.079 7.665 -19.440 1.00 89.06 105 VAL A C 1
ATOM 798 O O . VAL A 1 105 ? 22.129 8.328 -18.400 1.00 89.06 105 VAL A O 1
ATOM 801 N N . SER A 1 106 ? 22.995 6.768 -19.776 1.00 89.88 106 SER A N 1
ATOM 802 C CA . SER A 1 106 ? 24.245 6.538 -19.066 1.00 89.88 106 SER A CA 1
ATOM 803 C C . SER A 1 106 ? 25.367 7.336 -19.722 1.00 89.88 106 SER A C 1
ATOM 805 O O . SER A 1 106 ? 25.623 7.212 -20.919 1.00 89.88 106 SER A O 1
ATOM 807 N N . VAL A 1 107 ? 26.053 8.155 -18.927 1.00 89.38 107 VAL A N 1
ATOM 808 C CA . VAL A 1 107 ? 27.224 8.927 -19.349 1.00 89.38 107 VAL A CA 1
ATOM 809 C C . VAL A 1 107 ? 28.487 8.206 -18.901 1.00 89.38 107 VAL A C 1
ATOM 811 O O . VAL A 1 107 ? 28.724 8.029 -17.701 1.00 89.38 107 VAL A O 1
ATOM 814 N N . LEU A 1 108 ? 29.309 7.818 -19.872 1.00 90.44 108 LEU A N 1
ATOM 815 C CA . LEU A 1 108 ? 30.630 7.245 -19.665 1.00 90.44 108 LEU A CA 1
ATOM 816 C C . LEU A 1 108 ? 31.689 8.181 -20.242 1.00 90.44 108 LEU A C 1
ATOM 818 O O . LEU A 1 108 ? 31.503 8.755 -21.311 1.00 90.44 108 LEU A O 1
ATOM 822 N N . ALA A 1 109 ? 32.823 8.324 -19.564 1.00 89.88 109 ALA A N 1
ATOM 823 C CA . ALA A 1 109 ? 33.878 9.212 -20.039 1.00 89.88 109 ALA A CA 1
ATOM 824 C C . ALA A 1 109 ? 35.287 8.733 -19.674 1.00 89.88 109 ALA A C 1
ATOM 826 O O . ALA A 1 109 ? 35.470 7.943 -18.745 1.00 89.88 109 ALA A O 1
ATOM 827 N N . LYS A 1 110 ? 36.268 9.238 -20.431 1.00 89.38 110 LYS A N 1
ATOM 828 C CA . LYS A 1 110 ? 37.703 9.221 -20.121 1.00 89.38 110 LYS A CA 1
ATOM 829 C C . LYS A 1 110 ? 38.164 10.645 -19.834 1.00 89.38 110 LYS A C 1
ATOM 831 O O . LYS A 1 110 ? 38.287 11.441 -20.769 1.00 89.38 110 LYS A O 1
ATOM 836 N N . ASP A 1 111 ? 38.402 10.963 -18.570 1.00 85.69 111 ASP A N 1
ATOM 837 C CA . ASP A 1 111 ? 38.853 12.280 -18.111 1.00 85.69 111 ASP A CA 1
ATOM 838 C C . ASP A 1 111 ? 40.294 12.234 -17.575 1.00 85.69 111 ASP A C 1
ATOM 840 O O . ASP A 1 111 ? 40.997 11.227 -17.714 1.00 85.69 111 ASP A O 1
ATOM 844 N N . ALA A 1 112 ? 40.781 13.338 -17.001 1.00 83.06 112 ALA A N 1
ATOM 845 C CA . ALA A 1 112 ? 42.169 13.414 -16.554 1.00 83.06 112 ALA A CA 1
ATOM 846 C C . ALA A 1 112 ? 42.471 12.492 -15.359 1.00 83.06 112 ALA A C 1
ATOM 848 O O . ALA A 1 112 ? 43.636 12.111 -15.204 1.00 83.06 112 ALA A O 1
ATOM 849 N N . ALA A 1 113 ? 41.456 12.116 -14.568 1.00 81.94 113 ALA A N 1
ATOM 850 C CA . ALA A 1 113 ? 41.567 11.144 -13.482 1.00 81.94 113 ALA A CA 1
ATOM 851 C C . ALA A 1 113 ? 41.528 9.691 -13.988 1.00 81.94 113 ALA A C 1
ATOM 853 O O . ALA A 1 113 ? 42.185 8.828 -13.408 1.00 81.94 113 ALA A O 1
ATOM 854 N N . TRP A 1 114 ? 40.813 9.421 -15.085 1.00 81.31 114 TRP A N 1
ATOM 855 C CA . TRP A 1 114 ? 40.627 8.078 -15.645 1.00 81.31 114 TRP A CA 1
ATOM 856 C C . TRP A 1 114 ? 40.932 8.032 -17.146 1.00 81.31 114 TRP A C 1
ATOM 858 O O . TRP A 1 114 ? 40.039 7.984 -17.993 1.00 81.31 114 TRP A O 1
ATOM 868 N N . ARG A 1 115 ? 42.227 8.001 -17.481 1.00 77.44 115 ARG A N 1
ATOM 869 C CA . ARG A 1 115 ? 42.714 8.080 -18.872 1.00 77.44 115 ARG A CA 1
ATOM 870 C C . ARG A 1 115 ? 42.555 6.772 -19.658 1.00 77.44 115 ARG A C 1
ATOM 872 O O . ARG A 1 115 ? 42.300 6.796 -20.864 1.00 77.44 115 ARG A O 1
ATOM 879 N N . ASP A 1 116 ? 42.645 5.627 -18.981 1.00 79.75 116 ASP A N 1
ATOM 880 C CA . ASP A 1 116 ? 42.756 4.327 -19.659 1.00 79.75 116 ASP A CA 1
ATOM 881 C C . ASP A 1 116 ? 41.405 3.626 -19.882 1.00 79.75 116 ASP A C 1
ATOM 883 O O . ASP A 1 116 ? 41.218 2.940 -20.891 1.00 79.75 116 ASP A O 1
ATOM 887 N N . SER A 1 117 ? 40.413 3.857 -19.013 1.00 81.62 117 SER A N 1
ATOM 888 C CA . SER A 1 117 ? 39.122 3.149 -19.026 1.00 81.62 117 SER A CA 1
ATOM 889 C C . SER A 1 117 ? 37.918 4.089 -19.075 1.00 81.62 117 SER A C 1
ATOM 891 O O . SER A 1 117 ? 37.860 5.039 -18.300 1.00 81.62 117 SER A O 1
ATOM 893 N N . LEU A 1 118 ? 36.920 3.765 -19.905 1.00 82.06 118 LEU A N 1
ATOM 894 C CA . LEU A 1 118 ? 35.598 4.399 -19.862 1.00 82.06 118 LEU A CA 1
ATOM 895 C C . LEU A 1 118 ? 34.876 3.963 -18.584 1.00 82.06 118 LEU A C 1
ATOM 897 O O . LEU A 1 118 ? 34.619 2.774 -18.394 1.00 82.06 118 LEU A O 1
ATOM 901 N N . ARG A 1 119 ? 34.557 4.916 -17.707 1.00 79.88 119 ARG A N 1
ATOM 902 C CA . ARG A 1 119 ? 33.824 4.656 -16.462 1.00 79.88 119 ARG A CA 1
ATOM 903 C C . ARG A 1 119 ? 32.415 5.241 -16.552 1.00 79.88 119 ARG A C 1
ATOM 905 O O . ARG A 1 119 ? 32.293 6.391 -16.973 1.00 79.88 119 ARG A O 1
ATOM 912 N N . PRO A 1 120 ? 31.373 4.500 -16.134 1.00 79.94 120 PRO A N 1
ATOM 913 C CA . PRO A 1 120 ? 30.054 5.079 -15.935 1.00 79.94 120 PRO A CA 1
ATOM 914 C C . PRO A 1 120 ? 30.116 6.067 -14.778 1.00 79.94 120 PRO A C 1
ATOM 916 O O . PRO A 1 120 ? 30.555 5.726 -13.679 1.00 79.94 120 PRO A O 1
ATOM 919 N N . TYR A 1 121 ? 29.711 7.300 -15.053 1.00 72.44 121 TYR A N 1
ATOM 920 C CA . TYR A 1 121 ? 29.754 8.393 -14.090 1.00 72.44 121 TYR A CA 1
ATOM 921 C C . TYR A 1 121 ? 28.354 8.746 -13.594 1.00 72.44 121 TYR A C 1
ATOM 923 O O . TYR A 1 121 ? 28.140 8.945 -12.399 1.00 72.44 121 TYR A O 1
ATOM 931 N N . HIS A 1 122 ? 27.384 8.806 -14.508 1.00 71.94 122 HIS A N 1
ATOM 932 C CA . HIS A 1 122 ? 26.028 9.216 -14.179 1.00 71.94 122 HIS A CA 1
ATOM 933 C C . HIS A 1 122 ? 24.998 8.498 -15.040 1.00 71.94 122 HIS A C 1
ATOM 935 O O . HIS A 1 122 ? 25.162 8.404 -16.254 1.00 71.94 122 HIS A O 1
ATOM 941 N N . ASN A 1 123 ? 23.915 8.059 -14.405 1.00 81.19 123 ASN A N 1
ATOM 942 C CA . ASN A 1 123 ? 22.708 7.621 -15.086 1.00 81.19 123 ASN A CA 1
ATOM 943 C C . ASN A 1 123 ? 21.607 8.631 -14.791 1.00 81.19 123 ASN A C 1
ATOM 945 O O . ASN A 1 123 ? 21.285 8.873 -13.624 1.00 81.19 123 ASN A O 1
ATOM 949 N N . GLN A 1 124 ? 21.012 9.200 -15.834 1.00 80.31 124 GLN A N 1
ATOM 950 C CA . GLN A 1 124 ? 19.937 10.169 -15.688 1.00 80.31 124 GLN A CA 1
ATOM 951 C C . GLN A 1 124 ? 18.735 9.772 -16.530 1.00 80.31 124 GLN A C 1
ATOM 953 O O . GLN A 1 124 ? 18.857 9.428 -17.703 1.00 80.31 124 GLN A O 1
ATOM 958 N N . ARG A 1 125 ? 17.543 9.873 -15.936 1.00 81.88 125 ARG A N 1
ATOM 959 C CA . ARG A 1 125 ? 16.303 9.802 -16.707 1.00 81.88 125 ARG A CA 1
ATOM 960 C C . ARG A 1 125 ? 16.091 11.105 -17.459 1.00 81.88 125 ARG A C 1
ATOM 962 O O . ARG A 1 125 ? 15.977 12.167 -16.848 1.00 81.88 125 ARG A O 1
ATOM 969 N N . VAL A 1 126 ? 16.005 10.993 -18.773 1.00 80.06 126 VAL A N 1
ATOM 970 C CA . VAL A 1 126 ? 15.818 12.086 -19.715 1.00 80.06 126 VAL A CA 1
ATOM 971 C C . VAL A 1 126 ? 14.430 11.978 -20.332 1.00 80.06 126 VAL A C 1
ATOM 973 O O . VAL A 1 126 ? 13.987 10.901 -20.729 1.00 80.06 126 VAL A O 1
ATOM 976 N N . TYR A 1 127 ? 13.737 13.112 -20.401 1.00 80.50 127 TYR A N 1
ATOM 977 C CA . TYR A 1 127 ? 12.496 13.249 -21.150 1.00 80.50 127 TYR A CA 1
ATOM 978 C C . TYR A 1 127 ? 12.792 13.959 -22.471 1.00 80.50 127 TYR A C 1
ATOM 980 O O . TYR A 1 127 ? 13.074 15.158 -22.481 1.00 80.50 127 TYR A O 1
ATOM 988 N N . ALA A 1 128 ? 12.738 13.229 -23.582 1.00 73.81 128 ALA A N 1
ATOM 989 C CA . ALA A 1 128 ? 12.775 13.829 -24.907 1.00 73.81 128 ALA A CA 1
ATOM 990 C C . ALA A 1 128 ? 11.390 14.388 -25.231 1.00 73.81 128 ALA A C 1
ATOM 992 O O . ALA A 1 128 ? 10.459 13.625 -25.459 1.00 73.81 128 ALA A O 1
ATOM 993 N N . GLY A 1 129 ? 11.246 15.712 -25.219 1.00 71.50 129 GLY A N 1
ATOM 994 C CA . GLY A 1 129 ? 10.085 16.441 -25.737 1.00 71.50 129 GLY A CA 1
ATOM 995 C C . GLY A 1 129 ? 10.510 17.428 -26.830 1.00 71.50 129 GLY A C 1
ATOM 996 O O . GLY A 1 129 ? 11.632 17.353 -27.321 1.00 71.50 129 GLY A O 1
ATOM 997 N N . SER A 1 130 ? 9.648 18.381 -27.198 1.00 59.59 130 SER A N 1
ATOM 998 C CA . SER A 1 130 ? 10.055 19.533 -28.017 1.00 59.59 130 SER A CA 1
ATOM 999 C C . SER A 1 130 ? 10.937 20.464 -27.173 1.00 59.59 130 SER A C 1
ATOM 1001 O O . SER A 1 130 ? 10.422 21.341 -26.478 1.00 59.59 130 SER A O 1
ATOM 1003 N N . GLY A 1 131 ? 12.250 20.224 -27.156 1.00 68.00 131 GLY A N 1
ATOM 1004 C CA . GLY A 1 131 ? 13.185 21.002 -26.346 1.00 68.00 131 GLY A CA 1
ATOM 1005 C C . GLY A 1 131 ? 14.564 20.365 -26.175 1.00 68.00 131 GLY A C 1
ATOM 1006 O O . GLY A 1 131 ? 14.917 19.379 -26.822 1.00 68.00 131 GLY A O 1
ATOM 1007 N N . GLU A 1 132 ? 15.349 20.966 -25.284 1.00 75.31 132 GLU A N 1
ATOM 1008 C CA . GLU A 1 132 ? 16.691 20.521 -24.907 1.00 75.31 132 GLU A CA 1
ATOM 1009 C C . GLU A 1 132 ? 16.616 19.808 -23.549 1.00 75.31 132 GLU A C 1
ATOM 1011 O O . GLU A 1 132 ? 16.026 20.335 -22.604 1.00 75.31 132 GLU A O 1
ATOM 1016 N N . ALA A 1 133 ? 17.210 18.622 -23.428 1.00 77.69 133 ALA A N 1
ATOM 1017 C CA . ALA A 1 133 ? 17.415 17.975 -22.139 1.00 77.69 133 ALA A CA 1
ATOM 1018 C C . ALA A 1 133 ? 18.865 18.155 -21.700 1.00 77.69 133 ALA A C 1
ATOM 1020 O O . ALA A 1 133 ? 19.781 17.905 -22.479 1.00 77.69 133 ALA A O 1
ATOM 1021 N N . VAL A 1 134 ? 19.074 18.563 -20.453 1.00 77.25 134 VAL A N 1
ATOM 1022 C CA . VAL A 1 134 ? 20.413 18.807 -19.911 1.00 77.25 134 VAL A CA 1
ATOM 1023 C C . VAL A 1 134 ? 20.787 17.682 -18.959 1.00 77.25 134 VAL A C 1
ATOM 1025 O O . VAL A 1 134 ? 20.020 17.338 -18.056 1.00 77.25 134 VAL A O 1
ATOM 1028 N N . ILE A 1 135 ? 21.972 17.126 -19.182 1.00 80.06 135 ILE A N 1
ATOM 1029 C CA . ILE A 1 135 ? 22.609 16.145 -18.319 1.00 80.06 135 ILE A CA 1
ATOM 1030 C C . ILE A 1 135 ? 23.739 16.832 -17.557 1.00 80.06 135 ILE A C 1
ATOM 1032 O O . ILE A 1 135 ? 24.610 17.470 -18.154 1.00 80.06 135 ILE A O 1
ATOM 1036 N N . ASP A 1 136 ? 23.707 16.693 -16.234 1.00 74.94 136 ASP A N 1
ATOM 1037 C CA . ASP A 1 136 ? 24.746 17.201 -15.342 1.00 74.94 136 ASP A CA 1
ATOM 1038 C C . ASP A 1 136 ? 25.957 16.253 -15.371 1.00 74.94 136 ASP A C 1
ATOM 1040 O O . ASP A 1 136 ? 25.817 15.068 -15.062 1.00 74.94 136 ASP A O 1
ATOM 1044 N N . TYR A 1 137 ? 27.151 16.755 -15.698 1.00 77.38 137 TYR A N 1
ATOM 1045 C CA . TYR A 1 137 ? 28.365 15.933 -15.747 1.00 77.38 137 TYR A CA 1
ATOM 1046 C C . TYR A 1 137 ? 29.613 16.763 -15.427 1.00 77.38 137 TYR A C 1
ATOM 1048 O O . TYR A 1 137 ? 30.124 17.440 -16.306 1.00 77.38 137 TYR A O 1
ATOM 1056 N N . ASP A 1 138 ? 30.109 16.694 -14.186 1.00 79.56 138 ASP A N 1
ATOM 1057 C CA . ASP A 1 138 ? 31.319 17.404 -13.736 1.00 79.56 138 ASP A CA 1
ATOM 1058 C C . ASP A 1 138 ? 32.561 16.509 -13.866 1.00 79.56 138 ASP A C 1
ATOM 1060 O O . ASP A 1 138 ? 32.806 15.608 -13.057 1.00 79.56 138 ASP A O 1
ATOM 1064 N N . SER A 1 139 ? 33.317 16.724 -14.940 1.00 82.00 139 SER A N 1
ATOM 1065 C CA . SER A 1 139 ? 34.522 15.947 -15.256 1.00 82.00 139 SER A CA 1
ATOM 1066 C C . SER A 1 139 ? 35.717 16.301 -14.366 1.00 82.00 139 SER A C 1
ATOM 1068 O O . SER A 1 139 ? 35.986 17.471 -14.078 1.00 82.00 139 SER A O 1
ATOM 1070 N N . ALA A 1 140 ? 36.521 15.294 -14.001 1.00 80.75 140 ALA A N 1
ATOM 1071 C CA . ALA A 1 140 ? 37.783 15.494 -13.293 1.00 80.75 140 ALA A CA 1
ATOM 1072 C C . ALA A 1 140 ? 38.889 15.927 -14.276 1.00 80.75 140 ALA A C 1
ATOM 1074 O O . ALA A 1 140 ? 39.848 15.196 -14.524 1.00 80.75 140 ALA A O 1
ATOM 1075 N N . GLY A 1 141 ? 38.733 17.113 -14.875 1.00 82.31 141 GLY A N 1
ATOM 1076 C CA . GLY A 1 141 ? 39.650 17.697 -15.860 1.00 82.31 141 GLY A CA 1
ATOM 1077 C C . GLY A 1 141 ? 39.237 17.462 -17.318 1.00 82.31 141 GLY A C 1
ATOM 1078 O O . GLY A 1 141 ? 38.067 17.267 -17.626 1.00 82.31 141 GLY A O 1
ATOM 1079 N N . GLY A 1 142 ? 40.199 17.520 -18.242 1.00 86.06 142 GLY A N 1
ATOM 1080 C CA . GLY A 1 142 ? 39.926 17.417 -19.678 1.00 86.06 142 GLY A CA 1
ATOM 1081 C C . GLY A 1 142 ? 39.447 16.029 -20.113 1.00 86.06 142 GLY A C 1
ATOM 1082 O O . GLY A 1 142 ? 40.137 15.034 -19.896 1.00 86.06 142 GLY A O 1
ATOM 1083 N N . VAL A 1 143 ? 38.294 15.968 -20.781 1.00 87.38 143 VAL A N 1
ATOM 1084 C CA . VAL A 1 143 ? 37.699 14.740 -21.322 1.00 87.38 143 VAL A CA 1
ATOM 1085 C C . VAL A 1 143 ? 38.230 14.458 -22.725 1.00 87.38 143 VAL A C 1
ATOM 1087 O O . VAL A 1 143 ? 38.224 15.325 -23.600 1.00 87.38 143 VAL A O 1
ATOM 1090 N N . THR A 1 144 ? 38.674 13.222 -22.948 1.00 88.88 144 THR A N 1
ATOM 1091 C CA . THR A 1 144 ? 39.228 12.739 -24.228 1.00 88.88 144 THR A CA 1
ATOM 1092 C C . THR A 1 144 ? 38.248 11.867 -25.008 1.00 88.88 144 THR A C 1
ATOM 1094 O O . THR A 1 144 ? 38.277 11.806 -26.235 1.00 88.88 144 THR A O 1
ATOM 1097 N N . THR A 1 145 ? 37.352 11.165 -24.318 1.00 89.12 145 THR A N 1
ATOM 1098 C CA . THR A 1 145 ? 36.293 10.367 -24.942 1.00 89.12 145 THR A CA 1
ATOM 1099 C C . THR A 1 145 ? 35.052 10.445 -24.078 1.00 89.12 145 THR A C 1
ATOM 1101 O O . THR A 1 145 ? 35.132 10.190 -22.879 1.00 89.12 145 THR A O 1
ATOM 1104 N N . LEU A 1 146 ? 33.923 10.777 -24.695 1.00 90.31 146 LEU A N 1
ATOM 1105 C CA . LEU A 1 146 ? 32.599 10.790 -24.086 1.00 90.31 146 LEU A CA 1
ATOM 1106 C C . LEU A 1 146 ? 31.725 9.751 -24.790 1.00 90.31 146 LEU A C 1
ATOM 1108 O O . LEU A 1 146 ? 31.707 9.671 -26.017 1.00 90.31 146 LEU A O 1
ATOM 1112 N N . GLU A 1 147 ? 30.998 8.958 -24.021 1.00 92.19 147 GLU A N 1
ATOM 1113 C CA . GLU A 1 147 ? 30.066 7.956 -24.511 1.00 92.19 147 GLU A CA 1
ATOM 1114 C C . GLU A 1 147 ? 28.715 8.122 -23.821 1.00 92.19 147 GLU A C 1
ATOM 1116 O O . GLU A 1 147 ? 28.628 8.223 -22.598 1.00 92.19 147 GLU A O 1
ATOM 1121 N N . LEU A 1 148 ? 27.666 8.193 -24.633 1.00 92.12 148 LEU A N 1
ATOM 1122 C CA . LEU A 1 148 ? 26.284 8.311 -24.193 1.00 92.12 148 LEU A CA 1
ATOM 1123 C C . LEU A 1 148 ? 25.551 7.035 -24.593 1.00 92.12 148 LEU A C 1
ATOM 1125 O O . LEU A 1 148 ? 25.419 6.752 -25.785 1.00 92.12 148 LEU A O 1
ATOM 1129 N N . ASP A 1 149 ? 25.098 6.277 -23.604 1.00 91.94 149 ASP A N 1
ATOM 1130 C CA . ASP A 1 149 ? 24.363 5.027 -23.787 1.00 91.94 149 ASP A CA 1
ATOM 1131 C C . ASP A 1 149 ? 22.891 5.236 -23.408 1.00 91.94 149 ASP A C 1
ATOM 1133 O O . ASP A 1 149 ? 22.576 5.643 -22.292 1.00 91.94 149 ASP A O 1
ATOM 1137 N N . PHE A 1 150 ? 21.996 5.030 -24.369 1.00 90.94 150 PHE A N 1
ATOM 1138 C CA . PHE A 1 150 ? 20.561 5.282 -24.270 1.00 90.94 150 PHE A CA 1
ATOM 1139 C C . PHE A 1 150 ? 19.807 3.958 -24.208 1.00 90.94 150 PHE A C 1
ATOM 1141 O O . PHE A 1 150 ? 19.971 3.133 -25.104 1.00 90.94 150 PHE A O 1
ATOM 1148 N N . ASP A 1 151 ? 18.914 3.777 -23.235 1.00 90.12 151 ASP A N 1
ATOM 1149 C CA . ASP A 1 151 ? 18.172 2.521 -23.066 1.00 90.12 151 ASP A CA 1
ATOM 1150 C C . ASP A 1 151 ? 17.104 2.247 -24.163 1.00 90.12 151 ASP A C 1
ATOM 1152 O O . ASP A 1 151 ? 16.955 2.958 -25.166 1.00 90.12 151 ASP A O 1
ATOM 1156 N N . GLN A 1 152 ? 16.324 1.172 -23.995 1.00 87.94 152 GLN A N 1
ATOM 1157 C CA . GLN A 1 152 ? 15.233 0.801 -24.910 1.00 87.94 152 GLN A CA 1
ATOM 1158 C C . GLN A 1 152 ? 14.130 1.867 -25.038 1.00 87.94 152 GLN A C 1
ATOM 1160 O O . GLN A 1 152 ? 13.448 1.931 -26.065 1.00 87.94 152 GLN A O 1
ATOM 1165 N N . GLY A 1 153 ? 13.938 2.713 -24.026 1.00 83.50 153 GLY A N 1
ATOM 1166 C CA . GLY A 1 153 ? 12.932 3.772 -24.014 1.00 83.50 153 GLY A CA 1
ATOM 1167 C C . GLY A 1 153 ? 13.196 4.869 -25.048 1.00 83.50 153 GLY A C 1
ATOM 1168 O O . GLY A 1 153 ? 12.256 5.541 -25.475 1.00 83.50 153 GLY A O 1
ATOM 1169 N N . ALA A 1 154 ? 14.439 5.013 -25.517 1.00 83.81 154 ALA A N 1
ATOM 1170 C CA . ALA A 1 154 ? 14.817 5.986 -26.540 1.00 83.81 154 ALA A CA 1
ATOM 1171 C C . ALA A 1 154 ? 14.357 5.603 -27.964 1.00 83.81 154 ALA A C 1
ATOM 1173 O O . ALA A 1 154 ? 14.536 6.364 -28.918 1.00 83.81 154 ALA A O 1
ATOM 1174 N N . LYS A 1 155 ? 13.743 4.426 -28.153 1.00 87.69 155 LYS A N 1
ATOM 1175 C CA . LYS A 1 155 ? 13.349 3.923 -29.475 1.00 87.69 155 LYS A CA 1
ATOM 1176 C C . LYS A 1 155 ? 12.393 4.872 -30.218 1.00 87.69 155 LYS A C 1
ATOM 1178 O O . LYS A 1 155 ? 11.231 5.093 -29.850 1.00 87.69 155 LYS A O 1
ATOM 1183 N N . GLY A 1 156 ? 12.867 5.350 -31.366 1.00 85.25 156 GLY A N 1
ATOM 1184 C CA . GLY A 1 156 ? 12.147 6.234 -32.277 1.00 85.25 156 GLY A CA 1
ATOM 1185 C C . GLY A 1 156 ? 12.258 7.723 -31.953 1.00 85.25 156 GLY A C 1
ATOM 1186 O O . GLY A 1 156 ? 11.574 8.495 -32.615 1.00 85.25 156 GLY A O 1
ATOM 1187 N N . VAL A 1 157 ? 13.080 8.116 -30.976 1.00 87.94 157 VAL A N 1
ATOM 1188 C CA . VAL A 1 157 ? 13.406 9.519 -30.676 1.00 87.94 157 VAL A CA 1
ATOM 1189 C C . VAL A 1 157 ? 14.441 10.033 -31.679 1.00 87.94 157 VAL A C 1
ATOM 1191 O O . VAL A 1 157 ? 15.339 9.285 -32.078 1.00 87.94 157 VAL A O 1
ATOM 1194 N N . VAL A 1 158 ? 14.319 11.298 -32.093 1.00 88.81 158 VAL A N 1
ATOM 1195 C CA . VAL A 1 158 ? 15.274 11.955 -32.995 1.00 88.81 158 VAL A CA 1
ATOM 1196 C C . VAL A 1 158 ? 16.102 12.979 -32.224 1.00 88.81 158 VAL A C 1
ATOM 1198 O O . VAL A 1 158 ? 15.566 13.953 -31.699 1.00 88.81 158 VAL A O 1
ATOM 1201 N N . LEU A 1 159 ? 17.414 12.756 -32.165 1.00 88.50 159 LEU A N 1
ATOM 1202 C CA . LEU A 1 159 ? 18.400 13.662 -31.579 1.00 88.50 159 LEU A CA 1
ATOM 1203 C C . LEU A 1 159 ? 18.961 14.585 -32.669 1.00 88.50 159 LEU A C 1
ATOM 1205 O O . LEU A 1 159 ? 19.541 14.106 -33.636 1.00 88.50 159 LEU A O 1
ATOM 1209 N N . THR A 1 160 ? 18.826 15.897 -32.521 1.00 87.06 160 THR A N 1
ATOM 1210 C CA . THR A 1 160 ? 19.231 16.889 -33.536 1.00 87.06 160 THR A CA 1
ATOM 1211 C C . THR A 1 160 ? 20.508 17.648 -33.193 1.00 87.06 160 THR A C 1
ATOM 1213 O O . THR A 1 160 ? 21.077 18.312 -34.053 1.00 87.06 160 THR A O 1
ATOM 1216 N N . GLY A 1 161 ? 21.009 17.529 -31.963 1.00 86.06 161 GLY A N 1
ATOM 1217 C CA . GLY A 1 161 ? 22.247 18.186 -31.554 1.00 86.06 161 GLY A CA 1
ATOM 1218 C C . GLY A 1 161 ? 22.723 17.751 -30.178 1.00 86.06 161 GLY A C 1
ATOM 1219 O O . GLY A 1 161 ? 21.916 17.413 -29.311 1.00 86.06 161 GLY A O 1
ATOM 1220 N N . ILE A 1 162 ? 24.040 17.794 -29.987 1.00 88.75 162 ILE A N 1
ATOM 1221 C CA . ILE A 1 162 ? 24.694 17.623 -28.689 1.00 88.75 162 ILE A CA 1
ATOM 1222 C C . ILE A 1 162 ? 25.530 18.877 -28.443 1.00 88.75 162 ILE A C 1
ATOM 1224 O O . ILE A 1 162 ? 26.341 19.245 -29.288 1.00 88.75 162 ILE A O 1
ATOM 1228 N N . ILE A 1 163 ? 25.335 19.543 -27.308 1.00 86.44 163 ILE A N 1
ATOM 1229 C CA . ILE A 1 163 ? 26.101 20.735 -26.933 1.00 86.44 163 ILE A CA 1
ATOM 1230 C C . ILE A 1 163 ? 26.759 20.500 -25.579 1.00 86.44 163 ILE A C 1
ATOM 1232 O O . ILE A 1 163 ? 26.080 20.232 -24.591 1.00 86.44 163 ILE A O 1
ATOM 1236 N N . LEU A 1 164 ? 28.081 20.628 -25.522 1.00 86.44 164 LEU A N 1
ATOM 1237 C CA . LEU A 1 164 ? 28.850 20.586 -24.282 1.00 86.44 164 LEU A CA 1
ATOM 1238 C C . LEU A 1 164 ? 28.969 21.990 -23.691 1.00 86.44 164 LEU A C 1
ATOM 1240 O O . LEU A 1 164 ? 29.156 22.958 -24.431 1.00 86.44 164 LEU A O 1
ATOM 1244 N N . ASN A 1 165 ? 28.909 22.086 -22.361 1.00 79.56 165 ASN A N 1
ATOM 1245 C CA . ASN A 1 165 ? 29.067 23.331 -21.597 1.00 79.56 165 ASN A CA 1
ATOM 1246 C C . ASN A 1 165 ? 28.148 24.456 -22.083 1.00 79.56 165 ASN A C 1
ATOM 1248 O O . ASN A 1 165 ? 28.539 25.618 -22.211 1.00 79.56 165 ASN A O 1
ATOM 1252 N N . TYR A 1 166 ? 26.909 24.093 -22.390 1.00 70.19 166 TYR A N 1
ATOM 1253 C CA . TYR A 1 166 ? 25.877 25.054 -22.722 1.00 70.19 166 TYR A CA 1
ATOM 1254 C C . TYR A 1 166 ? 25.550 25.912 -21.491 1.00 70.19 166 TYR A C 1
ATOM 1256 O O . TYR A 1 166 ? 25.140 25.391 -20.454 1.00 70.19 166 TYR A O 1
ATOM 1264 N N . ALA A 1 167 ? 25.733 27.229 -21.601 1.00 57.31 167 ALA A N 1
ATOM 1265 C CA . ALA A 1 167 ? 25.328 28.192 -20.582 1.00 57.31 167 ALA A CA 1
ATOM 1266 C C . ALA A 1 167 ? 23.795 28.214 -20.489 1.00 57.31 167 ALA A C 1
ATOM 1268 O O . ALA A 1 167 ? 23.138 28.822 -21.335 1.00 57.31 167 ALA A O 1
ATOM 1269 N N . PHE A 1 168 ? 23.207 27.526 -19.509 1.00 61.09 168 PHE A N 1
ATOM 1270 C CA . PHE A 1 168 ? 21.750 27.484 -19.405 1.00 61.09 168 PHE A CA 1
ATOM 1271 C C . PHE A 1 168 ? 21.186 28.719 -18.691 1.00 61.09 168 PHE A C 1
ATOM 1273 O O . PHE A 1 168 ? 21.787 29.258 -17.761 1.00 61.09 168 PHE A O 1
ATOM 1280 N N . GLY A 1 169 ? 19.996 29.135 -19.132 1.00 63.97 169 GLY A N 1
ATOM 1281 C CA . GLY A 1 169 ? 19.181 30.178 -18.518 1.00 63.97 169 GLY A CA 1
ATOM 1282 C C . GLY A 1 169 ? 18.650 29.818 -17.126 1.00 63.97 169 GLY A C 1
ATOM 1283 O O . GLY A 1 169 ? 19.091 28.884 -16.458 1.00 63.97 169 GLY A O 1
ATOM 1284 N N . LEU A 1 170 ? 17.686 30.599 -16.655 1.00 69.56 170 LEU A N 1
ATOM 1285 C CA . LEU A 1 170 ? 17.106 30.390 -15.335 1.00 69.56 170 LEU A CA 1
ATOM 1286 C C . LEU A 1 170 ? 16.177 29.167 -15.350 1.00 69.56 170 LEU A C 1
ATOM 1288 O O . LEU A 1 170 ? 15.227 29.104 -16.129 1.00 69.56 170 LEU A O 1
ATOM 1292 N N . HIS A 1 171 ? 16.438 28.205 -14.470 1.00 70.12 171 HIS A N 1
ATOM 1293 C CA . HIS A 1 171 ? 15.556 27.073 -14.217 1.00 70.12 171 HIS A CA 1
ATOM 1294 C C . HIS A 1 171 ? 14.586 27.399 -13.079 1.00 70.12 171 HIS A C 1
ATOM 1296 O O . HIS A 1 171 ? 14.952 28.042 -12.096 1.00 70.12 171 HIS A O 1
ATOM 1302 N N . PHE A 1 172 ? 13.356 26.898 -13.180 1.00 80.31 172 PHE A N 1
ATOM 1303 C CA . PHE A 1 172 ? 12.357 27.007 -12.120 1.00 80.31 172 PHE A CA 1
ATOM 1304 C C . PHE A 1 172 ? 11.599 25.685 -11.985 1.00 80.31 172 PHE A C 1
ATOM 1306 O O . PHE A 1 172 ? 10.896 25.275 -12.909 1.00 80.31 172 PHE A O 1
ATOM 1313 N N . ASN A 1 173 ? 11.724 24.996 -10.847 1.00 82.06 173 ASN A N 1
ATOM 1314 C CA . ASN A 1 173 ? 10.927 23.802 -10.585 1.00 82.06 173 ASN A CA 1
ATOM 1315 C C . ASN A 1 173 ? 9.623 24.203 -9.888 1.00 82.06 173 ASN A C 1
ATOM 1317 O O . ASN A 1 173 ? 9.551 24.311 -8.662 1.00 82.06 173 ASN A O 1
ATOM 1321 N N . PHE A 1 174 ? 8.576 24.392 -10.695 1.00 84.81 174 PHE A N 1
ATOM 1322 C CA . PHE A 1 174 ? 7.260 24.796 -10.202 1.00 84.81 174 PHE A CA 1
ATOM 1323 C C . PHE A 1 174 ? 6.701 23.838 -9.146 1.00 84.81 174 PHE A C 1
ATOM 1325 O O . PHE A 1 174 ? 6.128 24.288 -8.158 1.00 84.81 174 PHE A O 1
ATOM 1332 N N . LEU A 1 175 ? 6.905 22.526 -9.308 1.00 82.38 175 LEU A N 1
ATOM 1333 C CA . LEU A 1 175 ? 6.420 21.534 -8.351 1.00 82.38 175 LEU A CA 1
ATOM 1334 C C . LEU A 1 175 ? 7.112 21.683 -6.991 1.00 82.38 175 LEU A C 1
ATOM 1336 O O . LEU A 1 175 ? 6.438 21.699 -5.963 1.00 82.38 175 LEU A O 1
ATOM 1340 N N . ARG A 1 176 ? 8.442 21.826 -6.967 1.00 84.62 176 ARG A N 1
ATOM 1341 C CA . ARG A 1 176 ? 9.194 22.028 -5.719 1.00 84.62 176 ARG A CA 1
ATOM 1342 C C . ARG A 1 176 ? 8.790 23.329 -5.037 1.00 84.62 176 ARG A C 1
ATOM 1344 O O . ARG A 1 176 ? 8.503 23.309 -3.841 1.00 84.62 176 ARG A O 1
ATOM 1351 N N . TRP A 1 177 ? 8.719 24.422 -5.794 1.00 92.81 177 TRP A N 1
ATOM 1352 C CA . TRP A 1 177 ? 8.250 25.704 -5.276 1.00 92.81 177 TRP A CA 1
ATOM 1353 C C . TRP A 1 177 ? 6.854 25.586 -4.667 1.00 92.81 177 TRP A C 1
ATOM 1355 O O . TRP A 1 177 ? 6.659 25.983 -3.521 1.00 92.81 177 TRP A O 1
ATOM 1365 N N . LEU A 1 178 ? 5.911 24.975 -5.390 1.00 91.25 178 LEU A N 1
ATOM 1366 C CA . LEU A 1 178 ? 4.539 24.790 -4.931 1.00 91.25 178 LEU A CA 1
ATOM 1367 C C . LEU A 1 178 ? 4.488 23.969 -3.637 1.00 91.25 178 LEU A C 1
ATOM 1369 O O . LEU A 1 178 ? 3.783 24.347 -2.706 1.00 91.25 178 LEU A O 1
ATOM 1373 N N . LEU A 1 179 ? 5.255 22.879 -3.537 1.00 88.56 179 LEU A N 1
ATOM 1374 C CA . LEU A 1 179 ? 5.303 22.048 -2.330 1.00 88.56 179 LEU A CA 1
ATOM 1375 C C . LEU A 1 179 ? 5.839 22.822 -1.119 1.00 88.56 179 LEU A C 1
ATOM 1377 O O . LEU A 1 179 ? 5.217 22.801 -0.057 1.00 88.56 179 LEU A O 1
ATOM 1381 N N . VAL A 1 180 ? 6.956 23.539 -1.271 1.00 92.62 180 VAL A N 1
ATOM 1382 C CA . VAL A 1 180 ? 7.535 24.353 -0.186 1.00 92.62 180 VAL A CA 1
ATOM 1383 C C . VAL A 1 180 ? 6.590 25.495 0.197 1.00 92.62 180 VAL A C 1
ATOM 1385 O O . VAL A 1 180 ? 6.388 25.765 1.382 1.00 92.62 180 VAL A O 1
ATOM 1388 N N . PHE A 1 181 ? 5.951 26.123 -0.789 1.00 93.56 181 PHE A N 1
ATOM 1389 C CA . PHE A 1 181 ? 4.964 27.173 -0.576 1.00 93.56 181 PHE A CA 1
ATOM 1390 C C . PHE A 1 181 ? 3.732 26.670 0.189 1.00 93.56 181 PHE A C 1
ATOM 1392 O O . PHE A 1 181 ? 3.290 27.323 1.134 1.00 93.56 181 PHE A O 1
ATOM 1399 N N . LEU A 1 182 ? 3.209 25.486 -0.145 1.00 91.50 182 LEU A N 1
ATOM 1400 C CA . LEU A 1 182 ? 2.094 24.866 0.578 1.00 91.50 182 LEU A CA 1
ATOM 1401 C C . LEU A 1 182 ? 2.471 24.516 2.024 1.00 91.50 182 LEU A C 1
ATOM 1403 O O . LEU A 1 182 ? 1.671 24.752 2.932 1.00 91.50 182 LEU A O 1
ATOM 1407 N N . VAL A 1 183 ? 3.691 24.020 2.264 1.00 91.25 183 VAL A N 1
ATOM 1408 C CA . VAL A 1 183 ? 4.209 23.777 3.624 1.00 91.25 183 VAL A CA 1
ATOM 1409 C C . VAL A 1 183 ? 4.302 25.083 4.414 1.00 91.25 183 VAL A C 1
ATOM 1411 O O . VAL A 1 183 ? 3.875 25.134 5.568 1.00 91.25 183 VAL A O 1
ATOM 1414 N N . PHE A 1 184 ? 4.794 26.158 3.794 1.00 93.56 184 PHE A N 1
ATOM 1415 C CA . PHE A 1 184 ? 4.847 27.474 4.426 1.00 93.56 184 PHE A CA 1
ATOM 1416 C C . PHE A 1 184 ? 3.444 28.003 4.763 1.00 93.56 184 PHE A C 1
ATOM 1418 O O . PHE A 1 184 ? 3.201 28.433 5.891 1.00 93.56 184 PHE A O 1
ATOM 1425 N N . CYS A 1 185 ? 2.494 27.906 3.827 1.00 92.19 185 CYS A N 1
ATOM 1426 C CA . CYS A 1 185 ? 1.098 28.282 4.060 1.00 92.19 185 CYS A CA 1
ATOM 1427 C C . CYS A 1 185 ? 0.490 27.495 5.228 1.00 92.19 185 CYS A C 1
ATOM 1429 O O . CYS A 1 185 ? -0.166 28.079 6.092 1.00 92.19 185 CYS A O 1
ATOM 1431 N N . ALA A 1 186 ? 0.748 26.185 5.297 1.00 89.56 186 ALA A N 1
ATOM 1432 C CA . ALA A 1 186 ? 0.307 25.346 6.404 1.00 89.56 186 ALA A CA 1
ATOM 1433 C C . ALA A 1 186 ? 0.937 25.782 7.739 1.00 89.56 186 ALA A C 1
ATOM 1435 O O . ALA A 1 186 ? 0.229 25.875 8.741 1.00 89.56 186 ALA A O 1
ATOM 1436 N N . ALA A 1 187 ? 2.230 26.116 7.764 1.00 91.56 187 ALA A N 1
ATOM 1437 C CA . ALA A 1 187 ? 2.913 26.596 8.965 1.00 91.56 187 ALA A CA 1
ATOM 1438 C C . ALA A 1 187 ? 2.340 27.933 9.470 1.00 91.56 187 ALA A C 1
ATOM 1440 O O . ALA A 1 187 ? 2.062 28.072 10.664 1.00 91.56 187 ALA A O 1
ATOM 1441 N N . VAL A 1 188 ? 2.094 28.893 8.569 1.00 91.25 188 VAL A N 1
ATOM 1442 C CA . VAL A 1 188 ? 1.434 30.167 8.906 1.00 91.25 188 VAL A CA 1
ATOM 1443 C C . VAL A 1 188 ? 0.022 29.912 9.429 1.00 91.25 188 VAL A C 1
ATOM 1445 O O . VAL A 1 188 ? -0.346 30.438 10.479 1.00 91.25 188 VAL A O 1
ATOM 1448 N N . PHE A 1 189 ? -0.754 29.055 8.761 1.00 89.62 189 PHE A N 1
ATOM 1449 C CA . PHE A 1 189 ? -2.099 28.694 9.206 1.00 89.62 189 PHE A CA 1
ATOM 1450 C C . PHE A 1 189 ? -2.095 28.082 10.616 1.00 89.62 189 PHE A C 1
ATOM 1452 O O . PHE A 1 189 ? -2.878 28.495 11.473 1.00 89.62 189 PHE A O 1
ATOM 1459 N N . ILE A 1 190 ? -1.185 27.140 10.886 1.00 90.25 190 ILE A N 1
ATOM 1460 C CA . ILE A 1 190 ? -1.035 26.498 12.197 1.00 90.25 190 ILE A CA 1
ATOM 1461 C C . ILE A 1 190 ? -0.670 27.533 13.268 1.00 90.25 190 ILE A C 1
ATOM 1463 O O . ILE A 1 190 ? -1.293 27.554 14.330 1.00 90.25 190 ILE A O 1
ATOM 1467 N N . LYS A 1 191 ? 0.294 28.420 12.994 1.00 89.94 191 LYS A N 1
ATOM 1468 C CA . LYS A 1 191 ? 0.728 29.468 13.931 1.00 89.94 191 LYS A CA 1
ATOM 1469 C C . LYS A 1 191 ? -0.396 30.457 14.258 1.00 89.94 191 LYS A C 1
ATOM 1471 O O . LYS A 1 191 ? -0.598 30.802 15.422 1.00 89.94 191 LYS A O 1
ATOM 1476 N N . GLU A 1 192 ? -1.132 30.900 13.243 1.00 87.81 192 GLU A N 1
ATOM 1477 C CA . GLU A 1 192 ? -2.109 31.985 13.366 1.00 87.81 192 GLU A CA 1
ATOM 1478 C C . GLU A 1 192 ? -3.461 31.518 13.905 1.00 87.81 192 GLU A C 1
ATOM 1480 O O . GLU A 1 192 ? -4.047 32.166 14.779 1.00 87.81 192 GLU A O 1
ATOM 1485 N N . TYR A 1 193 ? -3.971 30.388 13.417 1.00 86.62 193 TYR A N 1
ATOM 1486 C CA . TYR A 1 193 ? -5.284 29.869 13.812 1.00 86.62 193 TYR A CA 1
ATOM 1487 C C . TYR A 1 193 ? -5.220 28.908 15.000 1.00 86.62 193 TYR A C 1
ATOM 1489 O O . TYR A 1 193 ? -6.268 28.532 15.531 1.00 86.62 193 TYR A O 1
ATOM 1497 N N . LYS A 1 194 ? -4.006 28.528 15.424 1.00 90.06 194 LYS A N 1
ATOM 1498 C CA . LYS A 1 194 ? -3.720 27.645 16.562 1.00 90.06 194 LYS A CA 1
ATOM 1499 C C . LYS A 1 194 ? -4.660 26.431 16.640 1.00 90.06 194 LYS A C 1
ATOM 1501 O O . LYS A 1 194 ? -5.218 26.168 17.709 1.00 90.06 194 LYS A O 1
ATOM 1506 N N . PRO A 1 195 ? -4.866 25.673 15.539 1.00 88.44 195 PRO A N 1
ATOM 1507 C CA . PRO A 1 195 ? -5.725 24.491 15.563 1.00 88.44 195 PRO A CA 1
ATOM 1508 C C . PRO A 1 195 ? -5.278 23.478 16.624 1.00 88.44 195 PRO A C 1
ATOM 1510 O O . PRO A 1 195 ? -6.129 22.809 17.197 1.00 88.44 195 PRO A O 1
ATOM 1513 N N . TYR A 1 196 ? -3.985 23.452 16.962 1.00 89.25 196 TYR A N 1
ATOM 1514 C CA . TYR A 1 196 ? -3.419 22.614 18.019 1.00 89.25 196 TYR A CA 1
ATOM 1515 C C . TYR A 1 196 ? -3.946 22.902 19.434 1.00 89.25 196 TYR A C 1
ATOM 1517 O O . TYR A 1 196 ? -3.871 22.045 20.306 1.00 89.25 196 TYR A O 1
ATOM 1525 N N . ALA A 1 197 ? -4.506 24.089 19.682 1.00 89.44 197 ALA A N 1
ATOM 1526 C CA . ALA A 1 197 ? -5.112 24.427 20.969 1.00 89.44 197 ALA A CA 1
ATOM 1527 C C . ALA A 1 197 ? -6.565 23.929 21.096 1.00 89.44 197 ALA A C 1
ATOM 1529 O O . ALA A 1 197 ? -7.156 24.007 22.173 1.00 89.44 197 ALA A O 1
ATOM 1530 N N . LYS A 1 198 ? -7.172 23.441 20.004 1.00 88.81 198 LYS A N 1
ATOM 1531 C CA . LYS A 1 198 ? -8.564 22.980 19.981 1.00 88.81 198 LYS A CA 1
ATOM 1532 C C . LYS A 1 198 ? -8.618 21.464 20.075 1.00 88.81 198 LYS A C 1
ATOM 1534 O O . LYS A 1 198 ? -8.025 20.762 19.264 1.00 88.81 198 LYS A O 1
ATOM 1539 N N . THR A 1 199 ? -9.402 20.949 21.019 1.00 89.69 199 THR A N 1
ATOM 1540 C CA . THR A 1 199 ? -9.701 19.513 21.057 1.00 89.69 199 THR A CA 1
ATOM 1541 C C . THR A 1 199 ? -10.628 19.148 19.903 1.00 89.69 199 THR A C 1
ATOM 1543 O O . THR A 1 199 ? -11.658 19.789 19.694 1.00 89.69 199 THR A O 1
ATOM 1546 N N . LEU A 1 200 ? -10.265 18.105 19.163 1.00 91.31 200 LEU A N 1
ATOM 1547 C CA . LEU A 1 200 ? -11.040 17.583 18.051 1.00 91.31 200 LEU A CA 1
ATOM 1548 C C . LEU A 1 200 ? -11.967 16.457 18.521 1.00 91.31 200 LEU A C 1
ATOM 1550 O O . LEU A 1 200 ? -11.526 15.476 19.122 1.00 91.31 200 LEU A O 1
ATOM 1554 N N . ASP A 1 201 ? -13.251 16.560 18.184 1.00 90.25 201 ASP A N 1
ATOM 1555 C CA . ASP A 1 201 ? -14.182 15.441 18.312 1.00 90.25 201 ASP A CA 1
ATOM 1556 C C . ASP A 1 201 ? -13.981 14.445 17.159 1.00 90.25 201 ASP A C 1
ATOM 1558 O O . ASP A 1 201 ? -14.340 14.708 16.010 1.00 90.25 201 ASP A O 1
ATOM 1562 N N . LEU A 1 202 ? -13.441 13.267 17.486 1.00 88.88 202 LEU A N 1
ATOM 1563 C CA . LEU A 1 202 ? -13.175 12.171 16.546 1.00 88.88 202 LEU A CA 1
ATOM 1564 C C . LEU A 1 202 ? -14.438 11.545 15.927 1.00 88.88 202 LEU A C 1
ATOM 1566 O O . LEU A 1 202 ? -14.320 10.659 15.072 1.00 88.88 202 LEU A O 1
ATOM 1570 N N . SER A 1 203 ? -15.635 11.912 16.390 1.00 86.38 203 SER A N 1
ATOM 1571 C CA . SER A 1 203 ? -16.911 11.478 15.811 1.00 86.38 203 SER A CA 1
ATOM 1572 C C . SER A 1 203 ? -17.513 12.497 14.833 1.00 86.38 203 SER A C 1
ATOM 1574 O O . SER A 1 203 ? -18.304 12.115 13.962 1.00 86.38 203 SER A O 1
ATOM 1576 N N . GLY A 1 204 ? -17.077 13.757 14.913 1.00 89.75 204 GLY A N 1
ATOM 1577 C CA . GLY A 1 204 ? -17.579 14.863 14.107 1.00 89.75 204 GLY A CA 1
ATOM 1578 C C . GLY A 1 204 ? -17.133 14.838 12.640 1.00 89.75 204 GLY A C 1
ATOM 1579 O O . GLY A 1 204 ? -16.144 14.206 12.259 1.00 89.75 204 GLY A O 1
ATOM 1580 N N . HIS A 1 205 ? -17.859 15.580 11.797 1.00 89.25 205 HIS A N 1
ATOM 1581 C CA . HIS A 1 205 ? -17.590 15.692 10.356 1.00 89.25 205 HIS A CA 1
ATOM 1582 C C . HIS A 1 205 ? -16.194 16.252 10.047 1.00 89.25 205 HIS A C 1
ATOM 1584 O O . HIS A 1 205 ? -15.539 15.768 9.129 1.00 89.25 205 HIS A O 1
ATOM 1590 N N . GLY A 1 206 ? -15.700 17.203 10.849 1.00 87.75 206 GLY A N 1
ATOM 1591 C CA . GLY A 1 206 ? -14.364 17.782 10.669 1.00 87.75 206 GLY A CA 1
ATOM 1592 C C . GLY A 1 206 ? -13.235 16.758 10.822 1.00 87.75 206 GLY A C 1
ATOM 1593 O O . GLY A 1 206 ? -12.320 16.728 10.003 1.00 87.75 206 GLY A O 1
ATOM 1594 N N . ALA A 1 207 ? -13.324 15.861 11.811 1.00 90.38 207 ALA A N 1
ATOM 1595 C CA . ALA A 1 207 ? -12.339 14.793 11.986 1.00 90.38 207 ALA A CA 1
ATOM 1596 C C . ALA A 1 207 ? -12.377 13.790 10.828 1.00 90.38 207 ALA A C 1
ATOM 1598 O O . ALA A 1 207 ? -11.330 13.373 10.341 1.00 90.38 207 ALA A O 1
ATOM 1599 N N . LYS A 1 208 ? -13.576 13.433 10.350 1.00 93.25 208 LYS A N 1
ATOM 1600 C CA . LYS A 1 208 ? -13.735 12.549 9.185 1.00 93.25 208 LYS A CA 1
ATOM 1601 C C . LYS A 1 208 ? -13.122 13.166 7.928 1.00 93.25 208 LYS A C 1
ATOM 1603 O O . LYS A 1 208 ? -12.375 12.480 7.240 1.00 93.25 208 LYS A O 1
ATOM 1608 N N . ALA A 1 209 ? -13.390 14.446 7.664 1.00 93.38 209 ALA A N 1
ATOM 1609 C CA . ALA A 1 209 ? -12.825 15.165 6.525 1.00 93.38 209 ALA A CA 1
ATOM 1610 C C . ALA A 1 209 ? -11.292 15.216 6.592 1.00 93.38 209 ALA A C 1
ATOM 1612 O O . ALA A 1 209 ? -10.628 14.915 5.604 1.00 93.38 209 ALA A O 1
ATOM 1613 N N . LEU A 1 210 ? -10.731 15.506 7.770 1.00 93.56 210 LEU A N 1
ATOM 1614 C CA . LEU A 1 210 ? -9.284 15.520 7.983 1.00 93.56 210 LEU A CA 1
ATOM 1615 C C . LEU A 1 210 ? -8.647 14.145 7.742 1.00 93.56 210 LEU A C 1
ATOM 1617 O O . LEU A 1 210 ? -7.632 14.050 7.058 1.00 93.56 210 LEU A O 1
ATOM 1621 N N . VAL A 1 211 ? -9.251 13.078 8.271 1.00 95.56 211 VAL A N 1
ATOM 1622 C CA . VAL A 1 211 ? -8.774 11.703 8.059 1.00 95.56 211 VAL A CA 1
ATOM 1623 C C . VAL A 1 211 ? -8.828 11.342 6.577 1.00 95.56 211 VAL A C 1
ATOM 1625 O O . VAL A 1 211 ? -7.860 10.792 6.058 1.00 95.56 211 VAL A O 1
ATOM 1628 N N . CYS A 1 212 ? -9.920 11.680 5.885 1.00 95.50 212 CYS A N 1
ATOM 1629 C CA . CYS A 1 212 ? -10.052 11.440 4.448 1.00 95.50 212 CYS A CA 1
ATOM 1630 C C . CYS A 1 212 ? -8.988 12.207 3.657 1.00 95.50 212 CYS A C 1
ATOM 1632 O O . CYS A 1 212 ? -8.351 11.620 2.791 1.00 95.50 212 CYS A O 1
ATOM 1634 N N . ALA A 1 213 ? -8.744 13.479 3.986 1.00 94.00 213 ALA A N 1
ATOM 1635 C CA . ALA A 1 213 ? -7.716 14.292 3.342 1.00 94.00 213 ALA A CA 1
ATOM 1636 C C . ALA A 1 213 ? -6.304 13.725 3.568 1.00 94.00 213 ALA A C 1
ATOM 1638 O O . ALA A 1 213 ? -5.533 13.610 2.619 1.00 94.00 213 ALA A O 1
ATOM 1639 N N . ALA A 1 214 ? -5.978 13.305 4.795 1.00 93.94 214 ALA A N 1
ATOM 1640 C CA . ALA A 1 214 ? -4.692 12.681 5.106 1.00 93.94 214 ALA A CA 1
ATOM 1641 C C . ALA A 1 214 ? -4.510 11.339 4.375 1.00 93.94 214 ALA A C 1
ATOM 1643 O O . ALA A 1 214 ? -3.451 11.083 3.803 1.00 93.94 214 ALA A O 1
ATOM 1644 N N . CYS A 1 215 ? -5.553 10.501 4.331 1.00 95.75 215 CYS A N 1
ATOM 1645 C CA . CYS A 1 215 ? -5.530 9.244 3.580 1.00 95.75 215 CYS A CA 1
ATOM 1646 C C . CYS A 1 215 ? -5.406 9.487 2.073 1.00 95.75 215 CYS A C 1
ATOM 1648 O O . CYS A 1 215 ? -4.653 8.777 1.411 1.00 95.75 215 CYS A O 1
ATOM 1650 N N . ALA A 1 216 ? -6.101 10.490 1.528 1.00 94.81 216 ALA A N 1
ATOM 1651 C CA . ALA A 1 216 ? -6.007 10.866 0.121 1.00 94.81 216 ALA A CA 1
ATOM 1652 C C . ALA A 1 216 ? -4.592 11.342 -0.227 1.00 94.81 216 ALA A C 1
ATOM 1654 O O . ALA A 1 216 ? -4.013 10.861 -1.196 1.00 94.81 216 ALA A O 1
ATOM 1655 N N . LEU A 1 217 ? -3.993 12.198 0.608 1.00 91.88 217 LEU A N 1
ATOM 1656 C CA . LEU A 1 217 ? -2.606 12.633 0.447 1.00 91.88 217 LEU A CA 1
ATOM 1657 C C . LEU A 1 217 ? -1.638 11.440 0.457 1.00 91.88 217 LEU A C 1
ATOM 1659 O O . LEU A 1 217 ? -0.818 11.302 -0.444 1.00 91.88 217 LEU A O 1
ATOM 1663 N N . CYS A 1 218 ? -1.775 10.536 1.429 1.00 93.06 218 CYS A N 1
ATOM 1664 C CA . CYS A 1 218 ? -0.994 9.298 1.495 1.00 93.06 218 CYS A CA 1
ATOM 1665 C C . CYS A 1 218 ? -1.201 8.407 0.256 1.00 93.06 218 CYS A C 1
ATOM 1667 O O . CYS A 1 218 ? -0.260 7.802 -0.250 1.00 93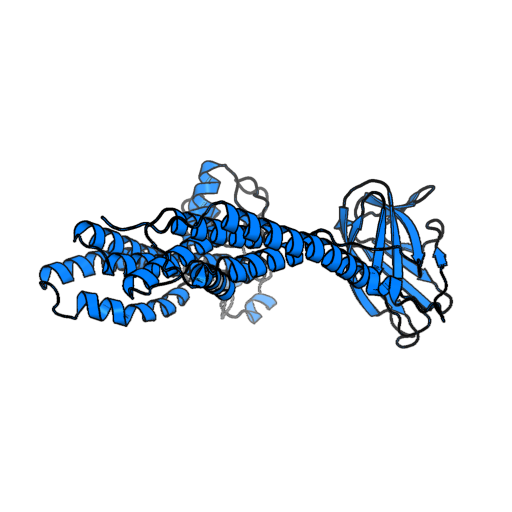.06 218 CYS A O 1
ATOM 1669 N N . SER A 1 219 ? -2.424 8.355 -0.267 1.00 93.62 219 SER A N 1
ATOM 1670 C CA . SER A 1 219 ? -2.769 7.575 -1.460 1.00 93.62 219 SER A CA 1
ATOM 1671 C C . SER A 1 219 ? -2.134 8.142 -2.729 1.00 93.62 219 SER A C 1
ATOM 1673 O O . SER A 1 219 ? -1.735 7.372 -3.598 1.00 93.62 219 SER A O 1
ATOM 1675 N N . VAL A 1 220 ? -1.961 9.466 -2.827 1.00 90.38 220 VAL A N 1
ATOM 1676 C CA . VAL A 1 220 ? -1.210 10.090 -3.929 1.00 90.38 220 VAL A CA 1
ATOM 1677 C C . VAL A 1 220 ? 0.234 9.582 -3.955 1.00 90.38 220 VAL A C 1
ATOM 1679 O O . VAL A 1 220 ? 0.737 9.247 -5.024 1.00 90.38 220 VAL A O 1
ATOM 1682 N N . PHE A 1 221 ? 0.885 9.427 -2.798 1.00 86.81 221 PHE A N 1
ATOM 1683 C CA . PHE A 1 221 ? 2.228 8.839 -2.742 1.00 86.81 221 PHE A CA 1
ATOM 1684 C C . PHE A 1 221 ? 2.249 7.367 -3.176 1.00 86.81 221 PHE A C 1
ATOM 1686 O O . PHE A 1 221 ? 3.166 6.958 -3.889 1.00 86.81 221 PHE A O 1
ATOM 1693 N N . ALA A 1 222 ? 1.227 6.580 -2.819 1.00 89.50 222 ALA A N 1
ATOM 1694 C CA . ALA A 1 222 ? 1.088 5.211 -3.322 1.00 89.50 222 ALA A CA 1
ATOM 1695 C C . ALA A 1 222 ? 0.943 5.173 -4.854 1.00 89.50 222 ALA A C 1
ATOM 1697 O O . ALA A 1 222 ? 1.580 4.350 -5.508 1.00 89.50 222 ALA A O 1
ATOM 1698 N N . LEU A 1 223 ? 0.158 6.089 -5.429 1.00 88.75 223 LEU A N 1
ATOM 1699 C CA . LEU A 1 223 ? -0.035 6.198 -6.878 1.00 88.75 223 LEU A CA 1
ATOM 1700 C C . LEU A 1 223 ? 1.259 6.575 -7.603 1.00 88.75 223 LEU A C 1
ATOM 1702 O O . LEU A 1 223 ? 1.605 5.940 -8.592 1.00 88.75 223 LEU A O 1
ATOM 1706 N N . ILE A 1 224 ? 2.005 7.556 -7.088 1.00 81.31 224 ILE A N 1
ATOM 1707 C CA . ILE A 1 224 ? 3.299 7.961 -7.661 1.00 81.31 224 ILE A CA 1
ATOM 1708 C C . ILE A 1 224 ? 4.299 6.796 -7.631 1.00 81.31 224 ILE A C 1
ATOM 1710 O O . ILE A 1 224 ? 5.080 6.624 -8.565 1.00 81.31 224 ILE A O 1
ATOM 1714 N N . GLY A 1 225 ? 4.274 5.981 -6.573 1.00 73.81 225 GLY A N 1
ATOM 1715 C CA . GLY A 1 225 ? 5.153 4.820 -6.441 1.00 73.81 225 GLY A CA 1
ATOM 1716 C C . GLY A 1 225 ? 4.779 3.621 -7.322 1.00 73.81 225 GLY A C 1
ATOM 1717 O O . GLY A 1 225 ? 5.623 2.758 -7.565 1.00 73.81 225 GLY A O 1
ATOM 1718 N N . ALA A 1 226 ? 3.543 3.549 -7.820 1.00 72.25 226 ALA A N 1
ATOM 1719 C CA . ALA A 1 226 ? 3.024 2.407 -8.569 1.00 72.25 226 ALA A CA 1
ATOM 1720 C C . ALA A 1 226 ? 3.302 2.539 -10.078 1.00 72.25 226 ALA A C 1
ATOM 1722 O O . ALA A 1 226 ? 2.441 2.950 -10.849 1.00 72.25 226 ALA A O 1
ATOM 1723 N N . VAL A 1 227 ? 4.519 2.188 -10.512 1.00 65.44 227 VAL A N 1
ATOM 1724 C CA . VAL A 1 227 ? 4.950 2.389 -11.917 1.00 65.44 227 VAL A CA 1
ATOM 1725 C C . VAL A 1 227 ? 5.252 1.080 -12.662 1.00 65.44 227 VAL A C 1
ATOM 1727 O O . VAL A 1 227 ? 5.209 1.038 -13.890 1.00 65.44 227 VAL A O 1
ATOM 1730 N N . LYS A 1 228 ? 5.542 -0.016 -11.949 1.00 74.38 228 LYS A N 1
ATOM 1731 C CA . LYS A 1 228 ? 5.954 -1.304 -12.545 1.00 74.38 228 LYS A CA 1
ATOM 1732 C C . LYS A 1 228 ? 4.827 -2.339 -12.491 1.00 74.38 228 LYS A C 1
ATOM 1734 O O . LYS A 1 228 ? 4.040 -2.331 -11.555 1.00 74.38 228 LYS A O 1
ATOM 1739 N N . ASN A 1 229 ? 4.769 -3.242 -13.475 1.00 77.38 229 ASN A N 1
ATOM 1740 C CA . ASN A 1 229 ? 3.869 -4.410 -13.507 1.00 77.38 229 ASN A CA 1
ATOM 1741 C C . ASN A 1 229 ? 2.373 -4.098 -13.284 1.00 77.38 229 ASN A C 1
ATOM 1743 O O . ASN A 1 229 ? 1.655 -4.892 -12.684 1.00 77.38 229 ASN A O 1
ATOM 1747 N N . PHE A 1 230 ? 1.896 -2.936 -13.743 1.00 84.19 230 PHE A N 1
ATOM 1748 C CA . PHE A 1 230 ? 0.493 -2.528 -13.585 1.00 84.19 230 PHE A CA 1
ATOM 1749 C C . PHE A 1 230 ? -0.429 -3.074 -14.687 1.00 84.19 230 PHE A C 1
ATOM 1751 O O . PHE A 1 230 ? -1.636 -3.188 -14.491 1.00 84.19 230 PHE A O 1
ATOM 1758 N N . ARG A 1 231 ? 0.127 -3.381 -15.866 1.00 85.44 231 ARG A N 1
ATOM 1759 C CA . ARG A 1 231 ? -0.662 -3.771 -17.040 1.00 85.44 231 ARG A CA 1
ATOM 1760 C C . ARG A 1 231 ? -1.300 -5.147 -16.817 1.00 85.44 231 ARG A C 1
ATOM 1762 O O . ARG A 1 231 ? -0.556 -6.086 -16.538 1.00 85.44 231 ARG A O 1
ATOM 1769 N N . PRO A 1 232 ? -2.631 -5.274 -16.942 1.00 89.94 232 PRO A N 1
ATOM 1770 C CA . PRO A 1 232 ? -3.274 -6.576 -16.921 1.00 89.94 232 PRO A CA 1
ATOM 1771 C C . PRO A 1 232 ? -2.975 -7.342 -18.217 1.00 89.94 232 PRO A C 1
ATOM 1773 O O . PRO A 1 232 ? -2.807 -6.735 -19.278 1.00 89.94 232 PRO A O 1
ATOM 1776 N N . GLU A 1 233 ? -2.936 -8.669 -18.135 1.00 91.44 233 GLU A N 1
ATOM 1777 C CA . GLU A 1 233 ? -2.826 -9.560 -19.294 1.00 91.44 233 GLU A CA 1
ATOM 1778 C C . GLU A 1 233 ? -4.161 -10.265 -19.552 1.00 91.44 233 GLU A C 1
ATOM 1780 O O . GLU A 1 233 ? -4.952 -10.483 -18.636 1.00 91.44 233 GLU A O 1
ATOM 1785 N N . LYS A 1 234 ? -4.445 -10.593 -20.813 1.00 94.25 234 LYS A N 1
ATOM 1786 C CA . LYS A 1 234 ? -5.668 -11.310 -21.185 1.00 94.25 234 LYS A CA 1
ATOM 1787 C C . LYS A 1 234 ? -5.632 -12.738 -20.624 1.00 94.25 234 LYS A C 1
ATOM 1789 O O . LYS A 1 234 ? -4.575 -13.366 -20.631 1.00 94.25 234 LYS A O 1
ATOM 1794 N N . TYR A 1 235 ? -6.775 -13.228 -20.146 1.00 94.69 235 TYR A N 1
ATOM 1795 C CA . TYR A 1 235 ? -6.955 -14.603 -19.680 1.00 94.69 235 TYR A CA 1
ATOM 1796 C C . TYR A 1 235 ? -7.966 -15.354 -20.578 1.00 94.69 235 TYR A C 1
ATOM 1798 O O . TYR A 1 235 ? -8.972 -14.749 -20.962 1.00 94.69 235 TYR A O 1
ATOM 1806 N N . PRO A 1 236 ? -7.768 -16.650 -20.911 1.00 93.69 236 PRO A N 1
ATOM 1807 C CA . PRO A 1 236 ? -6.628 -17.519 -20.575 1.00 93.69 236 PRO A CA 1
ATOM 1808 C C . PRO A 1 236 ? -5.281 -17.012 -21.099 1.00 93.69 236 PRO A C 1
ATOM 1810 O O . PRO A 1 236 ? -5.242 -16.244 -22.059 1.00 93.69 236 PRO A O 1
ATOM 1813 N N . PHE A 1 237 ? -4.189 -17.410 -20.441 1.00 92.75 237 PHE A N 1
ATOM 1814 C CA . PHE A 1 237 ? -2.844 -16.952 -20.790 1.00 92.75 237 PHE A CA 1
ATOM 1815 C C . PHE A 1 237 ? -2.429 -17.377 -22.202 1.00 92.75 237 PHE A C 1
ATOM 1817 O O . PHE A 1 237 ? -2.633 -18.521 -22.600 1.00 92.75 237 PHE A O 1
ATOM 1824 N N . GLU A 1 238 ? -1.799 -16.457 -22.936 1.00 90.06 238 GLU A N 1
ATOM 1825 C CA . GLU A 1 238 ? -1.209 -16.738 -24.253 1.00 90.06 238 GLU A CA 1
ATOM 1826 C C . GLU A 1 238 ? 0.231 -17.266 -24.137 1.00 90.06 238 GLU A C 1
ATOM 1828 O O . GLU A 1 238 ? 0.684 -18.029 -24.988 1.00 90.06 238 GLU A O 1
ATOM 1833 N N . LYS A 1 239 ? 0.956 -16.870 -23.081 1.00 90.38 239 LYS A N 1
ATOM 1834 C CA . LYS A 1 239 ? 2.325 -17.329 -22.803 1.00 90.38 239 LYS A CA 1
ATOM 1835 C C . LYS A 1 239 ? 2.315 -18.553 -21.878 1.00 90.38 239 LYS A C 1
ATOM 1837 O O . LYS A 1 239 ? 1.335 -18.774 -21.163 1.00 90.38 239 LYS A O 1
ATOM 1842 N N . PRO A 1 240 ? 3.418 -19.319 -21.812 1.00 89.88 240 PRO A N 1
ATOM 1843 C CA . PRO A 1 240 ? 3.576 -20.378 -20.821 1.00 89.88 240 PRO A CA 1
ATOM 1844 C C . PRO A 1 240 ? 3.362 -19.881 -19.381 1.00 89.88 240 PRO A C 1
ATOM 1846 O O . PRO A 1 240 ? 3.953 -18.887 -18.962 1.00 89.88 240 PRO A O 1
ATOM 1849 N N . VAL A 1 241 ? 2.584 -20.623 -18.582 1.00 91.12 241 VAL A N 1
ATOM 1850 C CA . VAL A 1 241 ? 2.222 -20.278 -17.186 1.00 91.12 241 VAL A CA 1
ATOM 1851 C C . VAL A 1 241 ? 3.454 -19.996 -16.308 1.00 91.12 241 VAL A C 1
ATOM 1853 O O . VAL A 1 241 ? 3.428 -19.120 -15.441 1.00 91.12 241 VAL A O 1
ATOM 1856 N N . LYS A 1 242 ? 4.576 -20.681 -16.567 1.00 88.25 242 LYS A N 1
ATOM 1857 C CA . LYS A 1 242 ? 5.848 -20.487 -15.847 1.00 88.25 242 LYS A CA 1
ATOM 1858 C C . LYS A 1 242 ? 6.421 -19.068 -15.927 1.00 88.25 242 LYS A C 1
ATOM 1860 O O . LYS A 1 242 ? 7.188 -18.696 -15.047 1.00 88.25 242 LYS A O 1
ATOM 1865 N N . GLU A 1 243 ? 6.052 -18.290 -16.944 1.00 88.38 243 GLU A N 1
ATOM 1866 C CA . GLU A 1 243 ? 6.538 -16.916 -17.146 1.00 88.38 243 GLU A CA 1
ATOM 1867 C C . GLU A 1 243 ? 5.787 -15.876 -16.299 1.00 88.38 243 GLU A C 1
ATOM 1869 O O . GLU A 1 243 ? 6.235 -14.737 -16.170 1.00 88.38 243 GLU A O 1
ATOM 1874 N N . TYR A 1 244 ? 4.658 -16.262 -15.702 1.00 90.12 244 TYR A N 1
ATOM 1875 C CA . TYR A 1 244 ? 3.816 -15.392 -14.883 1.00 90.12 244 TYR A CA 1
ATOM 1876 C C . TYR A 1 244 ? 4.237 -15.367 -13.406 1.00 90.12 244 TYR A C 1
ATOM 1878 O O . TYR A 1 244 ? 4.989 -16.217 -12.924 1.00 90.12 244 TYR A O 1
ATOM 1886 N N . SER A 1 245 ? 3.743 -14.382 -12.648 1.00 90.19 245 SER A N 1
ATOM 1887 C CA . SER A 1 245 ? 4.042 -14.276 -11.215 1.00 90.19 245 SER A CA 1
ATOM 1888 C C . SER A 1 245 ? 3.407 -15.416 -10.405 1.00 90.19 245 SER A C 1
ATOM 1890 O O . SER A 1 245 ? 2.421 -16.025 -10.822 1.00 90.19 245 SER A O 1
ATOM 1892 N N . CYS A 1 246 ? 3.925 -15.688 -9.200 1.00 91.44 246 CYS A N 1
ATOM 1893 C CA . CYS A 1 246 ? 3.374 -16.722 -8.310 1.00 91.44 246 CYS A CA 1
ATOM 1894 C C . CYS A 1 246 ? 1.868 -16.577 -8.055 1.00 91.44 246 CYS A C 1
ATOM 1896 O O . CYS A 1 246 ? 1.176 -17.584 -7.928 1.00 91.44 246 CYS A O 1
ATOM 1898 N N . TYR A 1 247 ? 1.341 -15.353 -7.951 1.00 94.44 247 TYR A N 1
ATOM 1899 C CA . TYR A 1 247 ? -0.092 -15.155 -7.711 1.00 94.44 247 TYR A CA 1
ATOM 1900 C C . TYR A 1 247 ? -0.927 -15.395 -8.958 1.00 94.44 247 TYR A C 1
ATOM 1902 O O . TYR A 1 247 ? -2.009 -15.967 -8.865 1.00 94.44 247 TYR A O 1
ATOM 1910 N N . GLN A 1 248 ? -0.417 -15.007 -10.122 1.00 94.50 248 GLN A N 1
ATOM 1911 C CA . GLN A 1 248 ? -1.065 -15.271 -11.402 1.00 94.50 248 GLN A CA 1
ATOM 1912 C C . GLN A 1 248 ? -1.134 -16.782 -11.672 1.00 94.50 248 GLN A C 1
ATOM 1914 O O . GLN A 1 248 ? -2.190 -17.290 -12.040 1.00 94.50 248 GLN A O 1
ATOM 1919 N N . GLN A 1 249 ? -0.052 -17.510 -11.375 1.00 94.94 249 GLN A N 1
ATOM 1920 C CA . GLN A 1 249 ? 0.014 -18.974 -11.466 1.00 94.94 249 GLN A CA 1
ATOM 1921 C C . GLN A 1 249 ? -0.975 -19.663 -10.514 1.00 94.94 249 GLN A C 1
ATOM 1923 O O . GLN A 1 249 ? -1.708 -20.555 -10.928 1.00 94.94 249 GLN A O 1
ATOM 1928 N N . GLN A 1 250 ? -1.041 -19.227 -9.250 1.00 95.50 250 GLN A N 1
ATOM 1929 C CA . GLN A 1 250 ? -2.028 -19.744 -8.291 1.00 95.50 250 GLN A CA 1
ATOM 1930 C C . GLN A 1 250 ? -3.467 -19.461 -8.729 1.00 95.50 250 GLN A C 1
ATOM 1932 O O . GLN A 1 250 ? -4.345 -20.302 -8.564 1.00 95.50 250 GLN A O 1
ATOM 1937 N N . THR A 1 251 ? -3.715 -18.276 -9.288 1.00 96.69 251 THR A N 1
ATOM 1938 C CA . THR A 1 251 ? -5.050 -17.896 -9.762 1.00 96.69 251 THR A CA 1
ATOM 1939 C C . THR A 1 251 ? -5.485 -18.783 -10.925 1.00 96.69 251 THR A C 1
ATOM 1941 O O . THR A 1 251 ? -6.615 -19.260 -10.927 1.00 96.69 251 THR A O 1
ATOM 1944 N N . ASP A 1 252 ? -4.590 -19.047 -11.880 1.00 96.75 252 ASP A N 1
ATOM 1945 C CA . ASP A 1 252 ? -4.855 -19.972 -12.986 1.00 96.75 252 ASP A CA 1
ATOM 1946 C C . ASP A 1 252 ? -5.135 -21.401 -12.500 1.00 96.75 252 ASP A C 1
ATOM 1948 O O . ASP A 1 252 ? -6.119 -22.007 -12.922 1.00 96.75 252 ASP A O 1
ATOM 1952 N N . ALA A 1 253 ? -4.338 -21.910 -11.554 1.00 95.75 253 ALA A N 1
ATOM 1953 C CA . ALA A 1 253 ? -4.567 -23.220 -10.947 1.00 95.75 253 ALA A CA 1
ATOM 1954 C C . ALA A 1 253 ? -5.964 -23.316 -10.303 1.00 95.75 253 ALA A C 1
ATOM 1956 O O . ALA A 1 253 ? -6.718 -24.251 -10.591 1.00 95.75 253 ALA A O 1
ATOM 1957 N N . LEU A 1 254 ? -6.356 -22.311 -9.509 1.00 96.06 254 LEU A N 1
ATOM 1958 C CA . LEU A 1 254 ? -7.679 -22.274 -8.880 1.00 96.06 254 LEU A CA 1
ATOM 1959 C C . LEU A 1 254 ? -8.821 -22.175 -9.897 1.00 96.06 254 LEU A C 1
ATOM 1961 O O . LEU A 1 254 ? -9.839 -22.842 -9.724 1.00 96.06 254 LEU A O 1
ATOM 1965 N N . LEU A 1 255 ? -8.663 -21.385 -10.965 1.00 96.25 255 LEU A N 1
ATOM 1966 C CA . LEU A 1 255 ? -9.656 -21.292 -12.045 1.00 96.25 255 LEU A CA 1
ATOM 1967 C C . LEU A 1 255 ? -9.852 -22.635 -12.767 1.00 96.25 255 LEU A C 1
ATOM 1969 O O . LEU A 1 255 ? -10.948 -22.919 -13.245 1.00 96.25 255 LEU A O 1
ATOM 1973 N N . LYS A 1 256 ? -8.820 -23.486 -12.787 1.00 95.56 256 LYS A N 1
ATOM 1974 C CA . LYS A 1 256 ? -8.859 -24.865 -13.300 1.00 95.56 256 LYS A CA 1
ATOM 1975 C C . LYS A 1 256 ? -9.278 -25.906 -12.250 1.00 95.56 256 LYS A C 1
ATOM 1977 O O . LYS A 1 256 ? -9.259 -27.100 -12.541 1.00 95.56 256 LYS A O 1
ATOM 1982 N N . GLY A 1 257 ? -9.644 -25.485 -11.037 1.00 95.00 257 GLY A N 1
ATOM 1983 C CA . GLY A 1 257 ? -10.093 -26.375 -9.964 1.00 95.00 257 GLY A CA 1
ATOM 1984 C C . GLY A 1 257 ? -8.986 -27.235 -9.346 1.00 95.00 257 GLY A C 1
ATOM 1985 O O . GLY A 1 257 ? -9.270 -28.327 -8.856 1.00 95.00 257 GLY A O 1
ATOM 1986 N N . ARG A 1 258 ? -7.730 -26.776 -9.382 1.00 94.12 258 ARG A N 1
ATOM 1987 C CA . ARG A 1 258 ? -6.567 -27.481 -8.819 1.00 94.12 258 ARG A CA 1
ATOM 1988 C C . ARG A 1 258 ? -5.765 -26.603 -7.860 1.00 94.12 258 ARG A C 1
ATOM 1990 O O . ARG A 1 258 ? -5.854 -25.380 -7.895 1.00 94.12 258 ARG A O 1
ATOM 1997 N N . LEU A 1 259 ? -4.996 -27.255 -6.988 1.00 91.69 259 LEU A N 1
ATOM 1998 C CA . LEU A 1 259 ? -4.117 -26.598 -6.010 1.00 91.69 259 LEU A CA 1
ATOM 1999 C C . LEU A 1 259 ? -2.652 -26.593 -6.460 1.00 91.69 259 LEU A C 1
ATOM 2001 O O . LEU A 1 259 ? -1.903 -25.679 -6.121 1.00 91.69 259 LEU A O 1
ATOM 2005 N N . ASP A 1 260 ? -2.245 -27.603 -7.227 1.00 94.31 260 ASP A N 1
ATOM 2006 C CA . ASP A 1 260 ? -0.947 -27.632 -7.884 1.00 94.31 260 ASP A CA 1
ATOM 2007 C C . ASP A 1 260 ? -0.892 -26.650 -9.055 1.00 94.31 260 ASP A C 1
ATOM 2009 O O . ASP A 1 260 ? -1.871 -26.446 -9.778 1.00 94.31 260 ASP A O 1
ATOM 2013 N N . LEU A 1 261 ? 0.278 -26.038 -9.238 1.00 93.88 261 LEU A N 1
ATOM 2014 C CA . LEU A 1 261 ? 0.525 -25.100 -10.321 1.00 93.88 261 LEU A CA 1
ATOM 2015 C C . LEU A 1 261 ? 0.551 -25.852 -11.653 1.00 93.88 261 LEU A C 1
ATOM 2017 O O . LEU A 1 261 ? 1.291 -26.821 -11.808 1.00 93.88 261 LEU A O 1
ATOM 2021 N N . ASP A 1 262 ? -0.218 -25.365 -12.627 1.00 91.44 262 ASP A N 1
ATOM 2022 C CA . ASP A 1 262 ? -0.281 -25.935 -13.975 1.00 91.44 262 ASP A CA 1
ATOM 2023 C C . ASP A 1 262 ? 0.919 -25.483 -14.819 1.00 91.44 262 ASP A C 1
ATOM 2025 O O . ASP A 1 262 ? 0.810 -24.674 -15.740 1.00 91.44 262 ASP A O 1
ATOM 2029 N N . ILE A 1 263 ? 2.103 -25.937 -14.412 1.00 88.81 263 ILE A N 1
ATOM 2030 C CA . ILE A 1 263 ? 3.385 -25.572 -15.002 1.00 88.81 263 ILE A CA 1
ATOM 2031 C C . ILE A 1 263 ? 4.070 -26.832 -15.517 1.00 88.81 263 ILE A C 1
ATOM 2033 O O . ILE A 1 263 ? 4.266 -27.788 -14.774 1.00 88.81 263 ILE A O 1
ATOM 2037 N N . GLU A 1 264 ? 4.504 -26.803 -16.774 1.00 83.56 264 GLU A N 1
ATOM 2038 C CA . GLU A 1 264 ? 5.338 -27.862 -17.337 1.00 83.56 264 GLU A CA 1
ATOM 2039 C C . GLU A 1 264 ? 6.774 -27.792 -16.787 1.00 83.56 264 GLU A C 1
ATOM 2041 O O . GLU A 1 264 ? 7.458 -26.772 -16.919 1.00 83.56 264 GLU A O 1
ATOM 2046 N N . PHE A 1 265 ? 7.239 -28.896 -16.197 1.00 83.25 265 PHE A N 1
ATOM 2047 C CA . PHE A 1 265 ? 8.624 -29.130 -15.774 1.00 83.25 265 PHE A CA 1
ATOM 2048 C C . PHE A 1 265 ? 8.950 -30.631 -15.837 1.00 83.25 265 PHE A C 1
ATOM 2050 O O . PHE A 1 265 ? 8.044 -31.467 -15.860 1.00 83.25 265 PHE A O 1
ATOM 2057 N N . SER A 1 266 ? 10.237 -31.000 -15.849 1.00 82.19 266 SER A N 1
ATOM 2058 C CA . SER A 1 266 ? 10.632 -32.412 -15.836 1.00 82.19 266 SER A CA 1
ATOM 2059 C C . SER A 1 266 ? 10.580 -32.976 -14.416 1.00 82.19 266 SER A C 1
ATOM 2061 O O . SER A 1 266 ? 11.556 -32.940 -13.666 1.00 82.19 266 SER A O 1
ATOM 2063 N N . ALA A 1 267 ? 9.425 -33.523 -14.032 1.00 78.62 267 ALA A N 1
ATOM 2064 C CA . ALA A 1 267 ? 9.270 -34.197 -12.741 1.00 78.62 267 ALA A CA 1
ATOM 2065 C C . ALA A 1 267 ? 10.227 -35.394 -12.587 1.00 78.62 267 ALA A C 1
ATOM 2067 O O . ALA A 1 267 ? 10.702 -35.662 -11.486 1.00 78.62 267 ALA A O 1
ATOM 2068 N N . GLY A 1 268 ? 10.564 -36.069 -13.693 1.00 80.00 268 GLY A N 1
ATOM 2069 C CA . GLY A 1 268 ? 11.528 -37.172 -13.706 1.00 80.00 268 GLY A CA 1
ATOM 2070 C C . GLY A 1 268 ? 12.949 -36.742 -13.331 1.00 80.00 268 GLY A C 1
ATOM 2071 O O . GLY A 1 268 ? 13.605 -37.457 -12.578 1.00 80.00 268 GLY A O 1
ATOM 2072 N N . GLU A 1 269 ? 13.396 -35.559 -13.782 1.00 82.81 269 GLU A N 1
ATOM 2073 C CA . GLU A 1 269 ? 14.698 -34.997 -13.382 1.00 82.81 269 GLU A CA 1
ATOM 2074 C C . GLU A 1 269 ? 14.754 -34.850 -11.854 1.00 82.81 269 GLU A C 1
ATOM 2076 O O . GLU A 1 269 ? 15.655 -35.390 -11.219 1.00 82.81 269 GLU A O 1
ATOM 2081 N N . LEU A 1 270 ? 13.744 -34.216 -11.247 1.00 82.88 270 LEU A N 1
ATOM 2082 C CA . LEU A 1 270 ? 13.680 -34.025 -9.794 1.00 82.88 270 LEU A CA 1
ATOM 2083 C C . LEU A 1 270 ? 13.537 -35.334 -9.014 1.00 82.88 270 LEU A C 1
ATOM 2085 O O . LEU A 1 270 ? 14.186 -35.501 -7.985 1.00 82.88 270 LEU A O 1
ATOM 2089 N N . ALA A 1 271 ? 12.702 -36.260 -9.485 1.00 83.94 271 ALA A N 1
ATOM 2090 C CA . ALA A 1 271 ? 12.486 -37.545 -8.822 1.00 83.94 271 ALA A CA 1
ATOM 2091 C C . ALA A 1 271 ? 13.745 -38.430 -8.818 1.00 83.94 271 ALA A C 1
ATOM 2093 O O . ALA A 1 271 ? 13.897 -39.265 -7.930 1.00 83.94 271 ALA A O 1
ATOM 2094 N N . SER A 1 272 ? 14.645 -38.241 -9.789 1.00 86.19 272 SER A N 1
ATOM 2095 C CA . SER A 1 272 ? 15.911 -38.978 -9.874 1.00 86.19 272 SER A CA 1
ATOM 2096 C C . SER A 1 272 ? 16.995 -38.466 -8.918 1.00 86.19 272 SER A C 1
ATOM 2098 O O . SER A 1 272 ? 17.953 -39.187 -8.631 1.00 86.19 272 SER A O 1
ATOM 2100 N N . LEU A 1 273 ? 16.849 -37.244 -8.392 1.00 86.62 273 LEU A N 1
ATOM 2101 C CA . LEU A 1 273 ? 17.833 -36.655 -7.491 1.00 86.62 273 LEU A CA 1
ATOM 2102 C C . LEU A 1 273 ? 17.794 -37.322 -6.119 1.00 86.62 273 LEU A C 1
ATOM 2104 O O . LEU A 1 273 ? 16.738 -37.492 -5.512 1.00 86.62 273 LEU A O 1
ATOM 2108 N N . LYS A 1 274 ? 18.978 -37.579 -5.554 1.00 87.25 274 LYS A N 1
ATOM 2109 C CA . LYS A 1 274 ? 19.105 -38.064 -4.170 1.00 87.25 274 LYS A CA 1
ATOM 2110 C C . LYS A 1 274 ? 18.503 -37.085 -3.154 1.00 87.25 274 LYS A C 1
ATOM 2112 O O . LYS A 1 274 ? 17.964 -37.505 -2.135 1.00 87.25 274 LYS A O 1
ATOM 2117 N N . ASN A 1 275 ? 18.631 -35.785 -3.412 1.00 88.19 275 ASN A N 1
ATOM 2118 C CA . ASN A 1 275 ? 18.003 -34.734 -2.621 1.00 88.19 275 ASN A CA 1
ATOM 2119 C C . ASN A 1 275 ? 17.446 -33.638 -3.547 1.00 88.19 275 ASN A C 1
ATOM 2121 O O . ASN A 1 275 ? 18.170 -32.690 -3.862 1.00 88.19 275 ASN A O 1
ATOM 2125 N N . PRO A 1 276 ? 16.165 -33.716 -3.958 1.00 84.88 276 PRO A N 1
ATOM 2126 C CA . PRO A 1 276 ? 15.558 -32.698 -4.814 1.00 84.88 276 PRO A CA 1
ATOM 2127 C C . PRO A 1 276 ? 15.395 -31.344 -4.113 1.00 84.88 276 PRO A C 1
ATOM 2129 O O . PRO A 1 276 ? 15.115 -30.342 -4.768 1.00 84.88 276 PRO A O 1
ATOM 2132 N N . TYR A 1 277 ? 15.582 -31.269 -2.792 1.00 85.31 277 TYR A N 1
ATOM 2133 C CA . TYR A 1 277 ? 15.429 -30.038 -2.018 1.00 85.31 277 TYR A CA 1
ATOM 2134 C C . TYR A 1 277 ? 16.715 -29.204 -1.942 1.00 85.31 277 TYR A C 1
ATOM 2136 O O . TYR A 1 277 ? 16.642 -28.019 -1.603 1.00 85.31 277 TYR A O 1
ATOM 2144 N N . ASP A 1 278 ? 17.857 -29.743 -2.369 1.00 87.38 278 ASP A N 1
ATOM 2145 C CA . ASP A 1 278 ? 19.110 -28.994 -2.458 1.00 87.38 278 ASP A CA 1
ATOM 2146 C C . ASP A 1 278 ? 19.128 -28.065 -3.684 1.00 87.38 278 ASP A C 1
ATOM 2148 O O . ASP A 1 278 ? 18.980 -28.495 -4.828 1.00 87.38 278 ASP A O 1
ATOM 2152 N N . ALA A 1 279 ? 19.289 -26.762 -3.445 1.00 82.38 279 ALA A N 1
ATOM 2153 C CA . ALA A 1 279 ? 19.279 -25.760 -4.506 1.00 82.38 279 ALA A CA 1
ATOM 2154 C C . ALA A 1 279 ? 20.482 -25.867 -5.454 1.00 82.38 279 ALA A C 1
ATOM 2156 O O . ALA A 1 279 ? 20.311 -25.654 -6.653 1.00 82.38 279 ALA A O 1
ATOM 2157 N N . GLY A 1 280 ? 21.664 -26.208 -4.932 1.00 84.38 280 GLY A N 1
ATOM 2158 C CA . GLY A 1 280 ? 22.873 -26.375 -5.732 1.00 84.38 280 GLY A CA 1
ATOM 2159 C C . GLY A 1 280 ? 22.744 -27.572 -6.665 1.00 84.38 280 GLY A C 1
ATOM 2160 O O . GLY A 1 280 ? 22.951 -27.424 -7.866 1.00 84.38 280 GLY A O 1
ATOM 2161 N N . VAL A 1 281 ? 22.282 -28.710 -6.133 1.00 84.69 281 VAL A N 1
ATOM 2162 C CA . VAL A 1 281 ? 22.034 -29.932 -6.922 1.00 84.69 281 VAL A CA 1
ATOM 2163 C C . VAL A 1 281 ? 21.011 -29.668 -8.023 1.00 84.69 281 VAL A C 1
ATOM 2165 O O . VAL A 1 281 ? 21.256 -29.993 -9.181 1.00 84.69 281 VAL A O 1
ATOM 2168 N N . ARG A 1 282 ? 19.885 -29.011 -7.709 1.00 84.38 282 ARG A N 1
ATOM 2169 C CA . ARG A 1 282 ? 18.893 -28.651 -8.736 1.00 84.38 282 ARG A CA 1
ATOM 2170 C C . ARG A 1 282 ? 19.489 -27.772 -9.832 1.00 84.38 282 ARG 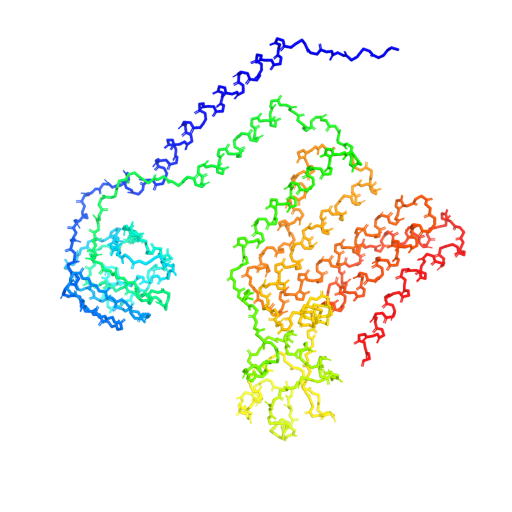A C 1
ATOM 2172 O O . ARG A 1 282 ? 19.151 -27.952 -10.996 1.00 84.38 282 ARG A O 1
ATOM 2179 N N . GLN A 1 283 ? 20.350 -26.822 -9.480 1.00 80.94 283 GLN A N 1
ATOM 2180 C CA . GLN A 1 283 ? 20.942 -25.903 -10.448 1.00 80.94 283 GLN A CA 1
ATOM 2181 C C . GLN A 1 283 ? 21.951 -26.591 -11.378 1.00 80.94 283 GLN A C 1
ATOM 2183 O O . GLN A 1 283 ? 22.060 -26.197 -12.537 1.00 80.94 283 GLN A O 1
ATOM 2188 N N . THR A 1 284 ? 22.675 -27.604 -10.894 1.00 82.12 284 THR A N 1
ATOM 2189 C CA . THR A 1 284 ? 23.678 -28.331 -11.685 1.00 82.12 284 THR A CA 1
ATOM 2190 C C . THR A 1 284 ? 23.111 -29.529 -12.440 1.00 82.12 284 THR A C 1
ATOM 2192 O O . THR A 1 284 ? 23.610 -29.851 -13.514 1.00 82.12 284 THR A O 1
ATOM 2195 N N . GLU A 1 285 ? 22.087 -30.188 -11.896 1.00 81.69 285 GLU A N 1
ATOM 2196 C CA . GLU A 1 285 ? 21.589 -31.478 -12.393 1.00 81.69 285 GLU A CA 1
ATOM 2197 C C . GLU A 1 285 ? 20.192 -31.401 -13.026 1.00 81.69 285 GLU A C 1
ATOM 2199 O O . GLU A 1 285 ? 19.746 -32.375 -13.626 1.00 81.69 285 GLU A O 1
ATOM 2204 N N . THR A 1 286 ? 19.498 -30.255 -12.948 1.00 75.69 286 THR A N 1
ATOM 2205 C CA . THR A 1 286 ? 18.188 -30.073 -13.601 1.00 75.69 286 THR A CA 1
ATOM 2206 C C . THR A 1 286 ? 18.171 -28.841 -14.497 1.00 75.69 286 THR A C 1
ATOM 2208 O O . THR A 1 286 ? 18.451 -27.717 -14.074 1.00 75.69 286 THR A O 1
ATOM 2211 N N . SER A 1 287 ? 17.807 -29.045 -15.761 1.00 71.06 287 SER A N 1
ATOM 2212 C CA . SER A 1 287 ? 17.713 -27.960 -16.740 1.00 71.06 287 SER A CA 1
ATOM 2213 C C . SER A 1 287 ? 16.348 -27.265 -16.692 1.00 71.06 287 SER A C 1
ATOM 2215 O O . SER A 1 287 ? 16.249 -26.059 -16.914 1.00 71.06 287 SER A O 1
ATOM 2217 N N . SER A 1 288 ? 15.294 -28.015 -16.352 1.00 65.88 288 SER A N 1
ATOM 2218 C CA . SER A 1 288 ? 13.903 -27.571 -16.479 1.00 65.88 288 SER A CA 1
ATOM 2219 C C . SER A 1 288 ? 13.322 -26.920 -15.216 1.00 65.88 288 SER A C 1
ATOM 2221 O O . SER A 1 288 ? 12.457 -26.050 -15.322 1.00 65.88 288 SER A O 1
ATOM 2223 N N . TYR A 1 289 ? 13.804 -27.298 -14.025 1.00 66.19 289 TYR A N 1
ATOM 2224 C CA . TYR A 1 289 ? 13.268 -26.817 -12.745 1.00 66.19 289 TYR A CA 1
ATOM 2225 C C . TYR A 1 289 ? 14.055 -25.647 -12.140 1.00 66.19 289 TYR A C 1
ATOM 2227 O O . TYR A 1 289 ? 13.519 -24.902 -11.322 1.00 66.19 289 TYR A O 1
ATOM 2235 N N . SER A 1 290 ? 15.303 -25.421 -12.553 1.00 62.09 290 SER A N 1
ATOM 2236 C CA . SER A 1 290 ? 16.126 -24.308 -12.050 1.00 62.09 290 SER A CA 1
ATOM 2237 C C . SER A 1 290 ? 15.465 -22.928 -12.240 1.00 62.09 290 SER A C 1
ATOM 2239 O O . SER A 1 290 ? 15.677 -22.026 -11.431 1.00 62.09 290 SER A O 1
ATOM 2241 N N . ALA A 1 291 ? 14.592 -22.786 -13.245 1.00 63.19 291 ALA A N 1
ATOM 2242 C CA . ALA A 1 291 ? 13.800 -21.582 -13.503 1.00 63.19 291 ALA A CA 1
ATOM 2243 C C . ALA A 1 291 ? 12.563 -21.414 -12.589 1.00 63.19 291 ALA A C 1
ATOM 2245 O O . ALA A 1 291 ? 11.994 -20.325 -12.528 1.00 63.19 291 ALA A O 1
ATOM 2246 N N . LEU A 1 292 ? 12.145 -22.455 -11.856 1.00 76.06 292 LEU A N 1
ATOM 2247 C CA . LEU A 1 292 ? 10.980 -22.456 -10.956 1.00 76.06 292 LEU A CA 1
ATOM 2248 C C . LEU A 1 292 ? 11.372 -22.154 -9.504 1.00 76.06 292 LEU A C 1
ATOM 2250 O O . LEU A 1 292 ? 10.896 -22.780 -8.556 1.00 76.06 292 LEU A O 1
ATOM 2254 N N . TRP A 1 293 ? 12.248 -21.169 -9.325 1.00 78.06 293 TRP A N 1
ATOM 2255 C CA . TRP A 1 293 ? 12.624 -20.663 -8.008 1.00 78.06 293 TRP A CA 1
ATOM 2256 C C . TRP A 1 293 ? 11.384 -20.206 -7.213 1.00 78.06 293 TRP A C 1
ATOM 2258 O O . TRP A 1 293 ? 10.411 -19.754 -7.805 1.00 78.06 293 TRP A O 1
ATOM 2268 N N . ASP A 1 294 ? 11.391 -20.310 -5.882 1.00 84.81 294 ASP A N 1
ATOM 2269 C CA . ASP A 1 294 ? 10.262 -19.952 -4.997 1.00 84.81 294 ASP A CA 1
ATOM 2270 C C . ASP A 1 294 ? 8.961 -20.751 -5.195 1.00 84.81 294 ASP A C 1
ATOM 2272 O O . ASP A 1 294 ? 7.858 -20.275 -4.903 1.00 84.81 294 ASP A O 1
ATOM 2276 N N . ARG A 1 295 ? 9.079 -21.984 -5.699 1.00 89.31 295 ARG A N 1
ATOM 2277 C CA . ARG A 1 295 ? 7.990 -22.962 -5.764 1.00 89.31 295 ARG A CA 1
ATOM 2278 C C . ARG A 1 295 ? 8.332 -24.186 -4.915 1.00 89.31 295 ARG A C 1
ATOM 2280 O O . ARG A 1 295 ? 9.498 -24.554 -4.770 1.00 89.31 295 ARG A O 1
ATOM 2287 N N . ALA A 1 296 ? 7.306 -24.798 -4.337 1.00 89.19 296 ALA A N 1
ATOM 2288 C CA . ALA A 1 296 ? 7.429 -25.965 -3.477 1.00 89.19 296 ALA A CA 1
ATOM 2289 C C . ALA A 1 296 ? 7.141 -27.239 -4.277 1.00 89.19 296 ALA A C 1
ATOM 2291 O O . ALA A 1 296 ? 5.989 -27.523 -4.597 1.00 89.19 296 ALA A O 1
ATOM 2292 N N . TYR A 1 297 ? 8.184 -28.003 -4.600 1.00 88.62 297 TYR A N 1
ATOM 2293 C CA . TYR A 1 297 ? 8.035 -29.366 -5.107 1.00 88.62 297 TYR A CA 1
ATOM 2294 C C . TYR A 1 297 ? 7.657 -30.312 -3.963 1.00 88.62 297 TYR A C 1
ATOM 2296 O O . TYR A 1 297 ? 8.257 -30.242 -2.892 1.00 88.62 297 TYR A O 1
ATOM 2304 N N . VAL A 1 298 ? 6.682 -31.191 -4.191 1.00 89.62 298 VAL A N 1
ATOM 2305 C CA . VAL A 1 298 ? 6.232 -32.202 -3.223 1.00 89.62 298 VAL A CA 1
ATOM 2306 C C . VAL A 1 298 ? 6.499 -33.583 -3.810 1.00 89.62 298 VAL A C 1
ATOM 2308 O O . VAL A 1 298 ? 5.774 -34.031 -4.703 1.00 89.62 298 VAL A O 1
ATOM 2311 N N . SER A 1 299 ? 7.539 -34.257 -3.307 1.00 86.06 299 SER A N 1
ATOM 2312 C CA . SER A 1 299 ? 8.042 -35.531 -3.845 1.00 86.06 299 SER A CA 1
ATOM 2313 C C . SER A 1 299 ? 7.002 -36.649 -3.895 1.00 86.06 299 SER A C 1
ATOM 2315 O O . SER A 1 299 ? 7.014 -37.443 -4.828 1.00 86.06 299 SER A O 1
ATOM 2317 N N . GLU A 1 300 ? 6.081 -36.693 -2.935 1.00 87.00 300 GLU A N 1
ATOM 2318 C CA . GLU A 1 300 ? 5.037 -37.717 -2.824 1.00 87.00 300 GLU A CA 1
ATOM 2319 C C . GLU A 1 300 ? 4.021 -37.626 -3.964 1.00 87.00 300 GLU A C 1
ATOM 2321 O O . GLU A 1 300 ? 3.471 -38.635 -4.397 1.00 87.00 300 GLU A O 1
ATOM 2326 N N . THR A 1 301 ? 3.762 -36.408 -4.443 1.00 88.19 301 THR A N 1
ATOM 2327 C CA . THR A 1 301 ? 2.786 -36.153 -5.513 1.00 88.19 301 THR A CA 1
ATOM 2328 C C . THR A 1 301 ? 3.446 -35.911 -6.865 1.00 88.19 301 THR A C 1
ATOM 2330 O O . THR A 1 301 ? 2.762 -35.952 -7.884 1.00 88.19 301 THR A O 1
ATOM 2333 N N . GLY A 1 302 ? 4.754 -35.631 -6.887 1.00 88.06 302 GLY A N 1
ATOM 2334 C CA . GLY A 1 302 ? 5.479 -35.215 -8.087 1.00 88.06 302 GLY A CA 1
ATOM 2335 C C . GLY A 1 302 ? 5.025 -33.857 -8.632 1.00 88.06 302 GLY A C 1
ATOM 2336 O O . GLY A 1 302 ? 5.298 -33.546 -9.788 1.00 88.06 302 GLY A O 1
ATOM 2337 N N . LYS A 1 303 ? 4.308 -33.060 -7.830 1.00 90.19 303 LYS A N 1
ATOM 2338 C CA . LYS A 1 303 ? 3.687 -31.788 -8.226 1.00 90.19 303 LYS A CA 1
ATOM 2339 C C . LYS A 1 303 ? 4.378 -30.597 -7.577 1.00 90.19 303 LYS A C 1
ATOM 2341 O O . LYS A 1 303 ? 5.132 -30.736 -6.613 1.00 90.19 303 LYS A O 1
ATOM 2346 N N . VAL A 1 304 ? 4.092 -29.410 -8.105 1.00 91.31 304 VAL A N 1
ATOM 2347 C CA . VAL A 1 304 ? 4.676 -28.146 -7.655 1.00 91.31 304 VAL A CA 1
ATOM 2348 C C . VAL A 1 304 ? 3.574 -27.200 -7.199 1.00 91.31 304 VAL A C 1
ATOM 2350 O O . VAL A 1 304 ? 2.565 -27.031 -7.876 1.00 91.31 304 VAL A O 1
ATOM 2353 N N . TYR A 1 305 ? 3.784 -26.563 -6.054 1.00 92.75 305 TYR A N 1
ATOM 2354 C CA . TYR A 1 305 ? 2.838 -25.671 -5.396 1.00 92.75 305 TYR A CA 1
ATOM 2355 C C . TYR A 1 305 ? 3.473 -24.302 -5.160 1.00 92.75 305 TYR A C 1
ATOM 2357 O O . TYR A 1 305 ? 4.697 -24.138 -5.180 1.00 92.75 305 TYR A O 1
ATOM 2365 N N . SER A 1 306 ? 2.641 -23.299 -4.896 1.00 91.81 306 SER A N 1
ATOM 2366 C CA . SER A 1 306 ? 3.114 -22.021 -4.371 1.00 91.81 306 SER A CA 1
ATOM 2367 C C . SER A 1 306 ? 2.957 -22.006 -2.855 1.00 91.81 306 SER A C 1
ATOM 2369 O O . SER A 1 306 ? 1.885 -22.311 -2.349 1.00 91.81 306 SER A O 1
ATOM 2371 N N . TYR A 1 307 ? 4.007 -21.621 -2.130 1.00 89.44 307 TYR A N 1
ATOM 2372 C CA . TYR A 1 307 ? 3.930 -21.401 -0.680 1.00 89.44 307 TYR A CA 1
ATOM 2373 C C . TYR A 1 307 ? 3.578 -19.949 -0.316 1.00 89.44 307 TYR A C 1
ATOM 2375 O O . TYR A 1 307 ? 3.557 -19.585 0.863 1.00 89.44 307 TYR A O 1
ATOM 2383 N N . PHE A 1 308 ? 3.357 -19.082 -1.310 1.00 92.44 308 PHE A N 1
ATOM 2384 C CA . PHE A 1 308 ? 2.893 -17.722 -1.054 1.00 92.44 308 PHE A CA 1
ATOM 2385 C C . PHE A 1 308 ? 1.452 -17.746 -0.553 1.00 92.44 308 PHE A C 1
ATOM 2387 O O . PHE A 1 308 ? 0.668 -18.617 -0.913 1.00 92.44 308 PHE A O 1
ATOM 2394 N N . GLY A 1 309 ? 1.107 -16.778 0.293 1.00 92.12 309 GLY A N 1
ATOM 2395 C CA . GLY A 1 309 ? -0.208 -16.733 0.912 1.00 92.12 309 GLY A CA 1
ATOM 2396 C C . GLY A 1 309 ? -1.343 -16.658 -0.112 1.00 92.12 309 GLY A C 1
ATOM 2397 O O . GLY A 1 309 ? -1.259 -15.915 -1.084 1.00 92.12 309 GLY A O 1
ATOM 2398 N N . ILE A 1 310 ? -2.431 -17.384 0.129 1.00 94.56 310 ILE A N 1
ATOM 2399 C CA . ILE A 1 310 ? -3.583 -17.447 -0.777 1.00 94.56 310 ILE A CA 1
ATOM 2400 C C . ILE A 1 310 ? -4.485 -16.201 -0.707 1.00 94.56 310 ILE A C 1
ATOM 2402 O O . ILE A 1 310 ? -5.267 -15.937 -1.619 1.00 94.56 310 ILE A O 1
ATOM 2406 N N . ALA A 1 311 ? -4.392 -15.393 0.356 1.00 96.62 311 ALA A N 1
ATOM 2407 C CA . ALA A 1 311 ? -5.293 -14.253 0.556 1.00 96.62 311 ALA A CA 1
ATOM 2408 C C . ALA A 1 311 ? -5.260 -13.213 -0.587 1.00 96.62 311 ALA A C 1
ATOM 2410 O O . ALA A 1 311 ? -6.340 -12.836 -1.048 1.00 96.62 311 ALA A O 1
ATOM 2411 N N . PRO A 1 312 ? -4.093 -12.778 -1.114 1.00 96.69 312 PRO A N 1
ATOM 2412 C CA . PRO A 1 312 ? -4.047 -11.923 -2.298 1.00 96.69 312 PRO A CA 1
ATOM 2413 C C . PRO A 1 312 ? -4.814 -12.496 -3.494 1.00 96.69 312 PRO A C 1
ATOM 2415 O O . PRO A 1 312 ? -5.504 -11.748 -4.189 1.00 96.69 312 PRO A O 1
ATOM 2418 N N . VAL A 1 313 ? -4.734 -13.815 -3.708 1.00 97.06 313 VAL A N 1
ATOM 2419 C CA . VAL A 1 313 ? -5.425 -14.505 -4.805 1.00 97.06 313 VAL A CA 1
ATOM 2420 C C . VAL A 1 313 ? -6.933 -14.384 -4.638 1.00 97.06 313 VAL A C 1
ATOM 2422 O O . VAL A 1 313 ? -7.601 -13.851 -5.520 1.00 97.06 313 VAL A O 1
ATOM 2425 N N . LEU A 1 314 ? -7.460 -14.800 -3.484 1.00 96.56 314 LEU A N 1
ATOM 2426 C CA . LEU A 1 314 ? -8.904 -14.828 -3.224 1.00 96.56 314 LEU A CA 1
ATOM 2427 C C . LEU A 1 314 ? -9.541 -13.434 -3.204 1.00 96.56 314 LEU A C 1
ATOM 2429 O O . LEU A 1 314 ? -10.702 -13.281 -3.570 1.00 96.56 314 LEU A O 1
ATOM 2433 N N . LEU A 1 315 ? -8.798 -12.420 -2.759 1.00 97.25 315 LEU A N 1
ATOM 2434 C CA . LEU A 1 315 ? -9.335 -11.077 -2.538 1.00 97.25 315 LEU A CA 1
ATOM 2435 C C . LEU A 1 315 ? -9.159 -10.134 -3.726 1.00 97.25 315 LEU A C 1
ATOM 2437 O O . LEU A 1 315 ? -9.851 -9.119 -3.787 1.00 97.25 315 LEU A O 1
ATOM 2441 N N . PHE A 1 316 ? -8.229 -10.428 -4.638 1.00 96.88 316 PHE A N 1
ATOM 2442 C CA . PHE A 1 316 ? -7.912 -9.527 -5.742 1.00 96.88 316 PHE A CA 1
ATOM 2443 C C . PHE A 1 316 ? -7.783 -10.243 -7.085 1.00 96.88 316 PHE A C 1
ATOM 2445 O O . PHE A 1 316 ? -8.568 -9.958 -7.988 1.00 96.88 316 PHE A O 1
ATOM 2452 N N . TYR A 1 317 ? -6.840 -11.178 -7.233 1.00 97.44 317 TYR A N 1
ATOM 2453 C CA . TYR A 1 317 ? -6.555 -11.773 -8.545 1.00 97.44 317 TYR A CA 1
ATOM 2454 C C . TYR A 1 317 ? -7.728 -12.595 -9.082 1.00 97.44 317 TYR A C 1
ATOM 2456 O O . TYR A 1 317 ? -8.170 -12.369 -10.208 1.00 97.44 317 TYR A O 1
ATOM 2464 N N . LEU A 1 318 ? -8.263 -13.510 -8.273 1.00 97.56 318 LEU A N 1
ATOM 2465 C CA . LEU A 1 318 ? -9.352 -14.400 -8.658 1.00 97.56 318 LEU A CA 1
ATOM 2466 C C . LEU A 1 318 ? -10.646 -13.644 -9.003 1.00 97.56 318 LEU A C 1
ATOM 2468 O O . LEU A 1 318 ? -11.127 -13.814 -10.125 1.00 97.56 318 LEU A O 1
ATOM 2472 N N . PRO A 1 319 ? -11.207 -12.784 -8.123 1.00 97.06 319 PRO A N 1
ATOM 2473 C CA . PRO A 1 319 ? -12.447 -12.082 -8.443 1.00 97.06 319 PRO A CA 1
ATOM 2474 C C . PRO A 1 319 ? -12.286 -11.143 -9.641 1.00 97.06 319 PRO A C 1
ATOM 2476 O O . PRO A 1 319 ? -13.180 -11.081 -10.480 1.00 97.06 319 PRO A O 1
ATOM 2479 N N . LEU A 1 320 ? -11.153 -10.443 -9.773 1.00 96.62 320 LEU A N 1
ATOM 2480 C CA . LEU A 1 320 ? -10.948 -9.536 -10.900 1.00 96.62 320 LEU A CA 1
ATOM 2481 C C . LEU A 1 320 ? -10.829 -10.296 -12.226 1.00 96.62 320 LEU A C 1
ATOM 2483 O O . LEU A 1 320 ? -11.441 -9.890 -13.214 1.00 96.62 320 LEU A O 1
ATOM 2487 N N . THR A 1 321 ? -10.100 -11.413 -12.241 1.00 97.50 321 THR A N 1
ATOM 2488 C CA . THR A 1 321 ? -9.948 -12.243 -13.446 1.00 97.50 321 THR A CA 1
ATOM 2489 C C . THR A 1 321 ? -11.280 -12.859 -13.857 1.00 97.50 321 THR A C 1
ATOM 2491 O O . THR A 1 321 ? -11.646 -12.776 -15.026 1.00 97.50 321 THR A O 1
ATOM 2494 N N . ALA A 1 322 ? -12.049 -13.394 -12.904 1.00 95.81 322 ALA A N 1
ATOM 2495 C CA . ALA A 1 322 ? -13.365 -13.970 -13.173 1.00 95.81 322 ALA A CA 1
ATOM 2496 C C . ALA A 1 322 ? -14.375 -12.937 -13.707 1.00 95.81 322 ALA A C 1
ATOM 2498 O O . ALA A 1 322 ? -15.193 -13.263 -14.561 1.00 95.81 322 ALA A O 1
ATOM 2499 N N . LEU A 1 323 ? -14.315 -11.689 -13.224 1.00 96.38 323 LEU A N 1
ATOM 2500 C CA . LEU A 1 323 ? -15.225 -10.620 -13.647 1.00 96.38 323 LEU A CA 1
ATOM 2501 C C . LEU A 1 323 ? -14.842 -9.986 -14.987 1.00 96.38 323 LEU A C 1
ATOM 2503 O O . LEU A 1 323 ? -15.721 -9.565 -15.734 1.00 96.38 323 LEU A O 1
ATOM 2507 N N . THR A 1 324 ? -13.545 -9.851 -15.267 1.00 96.38 324 THR A N 1
ATOM 2508 C CA . THR A 1 324 ? -13.063 -9.059 -16.412 1.00 96.38 324 THR A CA 1
ATOM 2509 C C . THR A 1 324 ? -12.540 -9.905 -17.567 1.00 96.38 324 THR A C 1
ATOM 2511 O O . THR A 1 324 ? -12.470 -9.407 -18.686 1.00 96.38 324 THR A O 1
ATOM 2514 N N . GLY A 1 325 ? -12.153 -11.159 -17.320 1.00 95.94 325 GLY A N 1
ATOM 2515 C CA . GLY A 1 325 ? -11.386 -11.965 -18.274 1.00 95.94 325 GLY A CA 1
ATOM 2516 C C . GLY A 1 325 ? -9.923 -11.523 -18.413 1.00 95.94 325 GLY A C 1
ATOM 2517 O O . GLY A 1 325 ? -9.243 -11.939 -19.349 1.00 95.94 325 GLY A O 1
ATOM 2518 N N . TYR A 1 326 ? -9.424 -10.676 -17.505 1.00 96.19 326 TYR A N 1
ATOM 2519 C CA . TYR A 1 326 ? -8.043 -10.196 -17.495 1.00 96.19 326 TYR A CA 1
ATOM 2520 C C . TYR A 1 326 ? -7.363 -10.477 -16.153 1.00 96.19 326 TYR A C 1
ATOM 2522 O O . TYR A 1 326 ? -7.889 -10.152 -15.089 1.00 96.19 326 TYR A O 1
ATOM 2530 N N . MET A 1 327 ? -6.153 -11.028 -16.215 1.00 95.31 327 MET A N 1
ATOM 2531 C CA . MET A 1 327 ? -5.301 -11.273 -15.059 1.00 95.31 327 MET A CA 1
ATOM 2532 C C . MET A 1 327 ? -4.580 -9.977 -14.657 1.00 95.31 327 MET A C 1
ATOM 2534 O O . MET A 1 327 ? -3.830 -9.422 -15.469 1.00 95.31 327 MET A O 1
ATOM 2538 N N . PRO A 1 328 ? -4.746 -9.474 -13.421 1.00 93.94 328 PRO A N 1
ATOM 2539 C CA . PRO A 1 328 ? -4.014 -8.295 -12.982 1.00 93.94 328 PRO A CA 1
ATOM 2540 C C . PRO A 1 328 ? -2.514 -8.569 -12.851 1.00 93.94 328 PRO A C 1
ATOM 2542 O O . PRO A 1 328 ? -2.085 -9.680 -12.534 1.00 93.94 328 PRO A O 1
ATOM 2545 N N . GLY A 1 329 ? -1.714 -7.524 -13.056 1.00 91.00 329 GLY A N 1
ATOM 2546 C CA . GLY A 1 329 ? -0.293 -7.542 -12.723 1.00 91.00 329 GLY A CA 1
ATOM 2547 C C . GLY A 1 329 ? -0.036 -7.232 -11.244 1.00 91.00 329 GLY A C 1
ATOM 2548 O O . GLY A 1 329 ? -0.823 -6.539 -10.589 1.00 91.00 329 GLY A O 1
ATOM 2549 N N . ASP A 1 330 ? 1.105 -7.693 -10.728 1.00 89.50 330 ASP A N 1
ATOM 2550 C CA . ASP A 1 330 ? 1.513 -7.519 -9.325 1.00 89.50 330 ASP A CA 1
ATOM 2551 C C . ASP A 1 330 ? 1.533 -6.048 -8.869 1.00 89.50 330 ASP A C 1
ATOM 2553 O O . ASP A 1 330 ? 1.266 -5.743 -7.707 1.00 89.50 330 ASP A O 1
ATOM 2557 N N . GLY A 1 331 ? 1.808 -5.113 -9.785 1.00 91.38 331 GLY A N 1
ATOM 2558 C CA . GLY A 1 331 ? 1.768 -3.676 -9.509 1.00 91.38 331 GLY A CA 1
ATOM 2559 C C . GLY A 1 331 ? 0.370 -3.169 -9.171 1.00 91.38 331 GLY A C 1
ATOM 2560 O O . GLY A 1 331 ? 0.212 -2.360 -8.256 1.00 91.38 331 GLY A O 1
ATOM 2561 N N . ALA A 1 332 ? -0.651 -3.674 -9.867 1.00 92.50 332 ALA A N 1
ATOM 2562 C CA . ALA A 1 332 ? -2.041 -3.324 -9.591 1.00 92.50 332 ALA A CA 1
ATOM 2563 C C . ALA A 1 332 ? -2.497 -3.896 -8.241 1.00 92.50 332 ALA A C 1
ATOM 2565 O O . ALA A 1 332 ? -3.133 -3.188 -7.459 1.00 92.50 332 ALA A O 1
ATOM 2566 N N . ALA A 1 333 ? -2.105 -5.137 -7.934 1.00 93.69 333 ALA A N 1
ATOM 2567 C CA . ALA A 1 333 ? -2.387 -5.763 -6.644 1.00 93.69 333 ALA A CA 1
ATOM 2568 C C . ALA A 1 333 ? -1.723 -5.004 -5.487 1.00 93.69 333 ALA A C 1
ATOM 2570 O O . ALA A 1 333 ? -2.381 -4.681 -4.496 1.00 93.69 333 ALA A O 1
ATOM 2571 N N . ASN A 1 334 ? -0.440 -4.655 -5.620 1.00 93.88 334 ASN A N 1
ATOM 2572 C CA . ASN A 1 334 ? 0.279 -3.878 -4.612 1.00 93.88 334 ASN A CA 1
ATOM 2573 C C . ASN A 1 334 ? -0.371 -2.522 -4.355 1.00 93.88 334 ASN A C 1
ATOM 2575 O O . ASN A 1 334 ? -0.571 -2.166 -3.191 1.00 93.88 334 ASN A O 1
ATOM 2579 N N . LEU A 1 335 ? -0.747 -1.796 -5.411 1.00 94.62 335 LEU A N 1
ATOM 2580 C CA . LEU A 1 335 ? -1.441 -0.523 -5.259 1.00 94.62 335 LEU A CA 1
ATOM 2581 C C . LEU A 1 335 ? -2.771 -0.719 -4.526 1.00 94.62 335 LEU A C 1
ATOM 2583 O O . LEU A 1 335 ? -3.036 -0.020 -3.550 1.00 94.62 335 LEU A O 1
ATOM 2587 N N . PHE A 1 336 ? -3.583 -1.691 -4.949 1.00 95.62 336 PHE A N 1
ATOM 2588 C CA . PHE A 1 336 ? -4.874 -1.983 -4.327 1.00 95.62 336 PHE A CA 1
ATOM 2589 C C . PHE A 1 336 ? -4.741 -2.261 -2.824 1.00 95.62 336 PHE A C 1
ATOM 2591 O O . PHE A 1 336 ? -5.393 -1.602 -2.006 1.00 95.62 336 PHE A O 1
ATOM 2598 N N . PHE A 1 337 ? -3.855 -3.185 -2.442 1.00 96.81 337 PHE A N 1
ATOM 2599 C CA . PHE A 1 337 ? -3.646 -3.515 -1.035 1.00 96.81 337 PHE A CA 1
ATOM 2600 C C . PHE A 1 337 ? -3.013 -2.358 -0.256 1.00 96.81 337 PHE A C 1
ATOM 2602 O O . PHE A 1 337 ? -3.360 -2.164 0.906 1.00 96.81 337 PHE A O 1
ATOM 2609 N N . THR A 1 338 ? -2.158 -1.544 -0.881 1.00 96.69 338 THR A N 1
ATOM 2610 C CA . THR A 1 338 ? -1.574 -0.347 -0.254 1.00 96.69 338 THR A CA 1
ATOM 2611 C C . THR A 1 338 ? -2.646 0.689 0.066 1.00 96.69 338 THR A C 1
ATOM 2613 O O . THR A 1 338 ? -2.692 1.191 1.187 1.00 96.69 338 THR A O 1
ATOM 2616 N N . LEU A 1 339 ? -3.548 0.982 -0.875 1.00 97.12 339 LEU A N 1
ATOM 2617 C CA . LEU A 1 339 ? -4.656 1.918 -0.659 1.00 97.12 339 LEU A CA 1
ATOM 2618 C C . LEU A 1 339 ? -5.588 1.432 0.460 1.00 97.12 339 LEU A C 1
ATOM 2620 O O . LEU A 1 339 ? -5.977 2.207 1.339 1.00 97.12 339 LEU A O 1
ATOM 2624 N N . CYS A 1 340 ? -5.884 0.131 0.484 1.00 98.06 340 CYS A N 1
ATOM 2625 C CA . CYS A 1 340 ? -6.644 -0.476 1.572 1.00 98.06 340 CYS A CA 1
ATOM 2626 C C . CYS A 1 340 ? -5.895 -0.377 2.911 1.00 98.06 340 CYS A C 1
ATOM 2628 O O . CYS A 1 340 ? -6.498 -0.035 3.931 1.00 98.06 340 CYS A O 1
ATOM 2630 N N . ALA A 1 341 ? -4.585 -0.645 2.926 1.00 97.81 341 ALA A N 1
ATOM 2631 C CA . ALA A 1 341 ? -3.757 -0.589 4.128 1.00 97.81 341 ALA A CA 1
ATOM 2632 C C . ALA A 1 341 ? -3.691 0.833 4.703 1.00 97.81 341 ALA A C 1
ATOM 2634 O O . ALA A 1 341 ? -3.835 0.997 5.912 1.00 97.81 341 ALA A O 1
ATOM 2635 N N . VAL A 1 342 ? -3.565 1.863 3.857 1.00 97.75 342 VAL A N 1
ATOM 2636 C CA . VAL A 1 342 ? -3.624 3.282 4.255 1.00 97.75 342 VAL A CA 1
ATOM 2637 C C . VAL A 1 342 ? -4.903 3.568 5.050 1.00 97.75 342 VAL A C 1
ATOM 2639 O O . VAL A 1 342 ? -4.843 4.091 6.167 1.00 97.75 342 VAL A O 1
ATOM 2642 N N . ALA A 1 343 ? -6.060 3.161 4.521 1.00 97.88 343 ALA A N 1
ATOM 2643 C CA . ALA A 1 343 ? -7.339 3.340 5.201 1.00 97.88 343 ALA A CA 1
ATOM 2644 C C . ALA A 1 343 ? -7.437 2.510 6.496 1.00 97.88 343 ALA A C 1
ATOM 2646 O O . ALA A 1 343 ? -7.941 2.995 7.514 1.00 97.88 343 ALA A O 1
ATOM 2647 N N . ALA A 1 344 ? -6.936 1.272 6.487 1.00 98.25 344 ALA A N 1
ATOM 2648 C CA . ALA A 1 344 ? -6.965 0.386 7.646 1.00 98.25 344 ALA A CA 1
ATOM 2649 C C . ALA A 1 344 ? -6.080 0.890 8.795 1.00 98.25 344 ALA A C 1
ATOM 2651 O O . ALA A 1 344 ? -6.522 0.876 9.945 1.00 98.25 344 ALA A O 1
ATOM 2652 N N . PHE A 1 345 ? -4.878 1.400 8.508 1.00 98.06 345 PHE A N 1
ATOM 2653 C CA . PHE A 1 345 ? -3.998 2.015 9.504 1.00 98.06 345 PHE A CA 1
ATOM 2654 C C . PHE A 1 345 ? -4.618 3.275 10.108 1.00 98.06 345 PHE A C 1
ATOM 2656 O O . PHE A 1 345 ? -4.605 3.440 11.330 1.00 98.06 345 PHE A O 1
ATOM 2663 N N . ALA A 1 346 ? -5.233 4.128 9.283 1.00 97.75 346 ALA A N 1
ATOM 2664 C CA . ALA A 1 346 ? -5.968 5.287 9.777 1.00 97.75 346 ALA A CA 1
ATOM 2665 C C . ALA A 1 346 ? -7.124 4.869 10.704 1.00 97.75 346 ALA A C 1
ATOM 2667 O O . ALA A 1 346 ? -7.281 5.412 11.800 1.00 97.75 346 ALA A O 1
ATOM 2668 N N . ALA A 1 347 ? -7.906 3.859 10.311 1.00 97.75 347 ALA A N 1
ATOM 2669 C CA . ALA A 1 347 ? -8.987 3.329 11.135 1.00 97.75 347 ALA A CA 1
ATOM 2670 C C . ALA A 1 347 ? -8.473 2.732 12.458 1.00 97.75 347 ALA A C 1
ATOM 2672 O O . ALA A 1 347 ? -9.054 3.000 13.513 1.00 97.75 347 ALA A O 1
ATOM 2673 N N . ALA A 1 348 ? -7.366 1.984 12.420 1.00 97.19 348 ALA A N 1
ATOM 2674 C CA . ALA A 1 348 ? -6.720 1.403 13.593 1.00 97.19 348 ALA A CA 1
ATOM 2675 C C . ALA A 1 348 ? -6.245 2.475 14.580 1.00 97.19 348 ALA A C 1
ATOM 2677 O O . ALA A 1 348 ? -6.556 2.384 15.770 1.00 97.19 348 ALA A O 1
ATOM 2678 N N . LEU A 1 349 ? -5.578 3.527 14.093 1.00 97.31 349 LEU A N 1
ATOM 2679 C CA . LEU A 1 349 ? -5.155 4.655 14.923 1.00 97.31 349 LEU A CA 1
ATOM 2680 C C . LEU A 1 349 ? -6.362 5.322 15.596 1.00 97.31 349 LEU A C 1
ATOM 2682 O O . LEU A 1 349 ? -6.365 5.529 16.807 1.00 97.31 349 LEU A O 1
ATOM 2686 N N . LEU A 1 350 ? -7.430 5.599 14.844 1.00 96.94 350 LEU A N 1
ATOM 2687 C CA . LEU A 1 350 ? -8.647 6.195 15.404 1.00 96.94 350 LEU A CA 1
ATOM 2688 C C . LEU A 1 350 ? -9.336 5.286 16.430 1.00 96.94 350 LEU A C 1
ATOM 2690 O O . LEU A 1 350 ? -9.926 5.779 17.393 1.00 96.94 350 LEU A O 1
ATOM 2694 N N . ALA A 1 351 ? -9.319 3.968 16.229 1.00 96.12 351 ALA A N 1
ATOM 2695 C CA . ALA A 1 351 ? -9.849 3.011 17.196 1.00 96.12 351 ALA A CA 1
ATOM 2696 C C . ALA A 1 351 ? -9.034 3.024 18.498 1.00 96.12 351 ALA A C 1
ATOM 2698 O O . ALA A 1 351 ? -9.620 3.062 19.582 1.00 96.12 351 ALA A O 1
ATOM 2699 N N . LEU A 1 352 ? -7.705 3.076 18.383 1.00 95.31 352 LEU A N 1
ATOM 2700 C CA . LEU A 1 352 ? -6.774 3.150 19.505 1.00 95.31 352 LEU A CA 1
ATOM 2701 C C . LEU A 1 352 ? -6.956 4.448 20.305 1.00 95.31 352 LEU A C 1
ATOM 2703 O O . LEU A 1 352 ? -7.139 4.393 21.521 1.00 95.31 352 LEU A O 1
ATOM 2707 N N . LEU A 1 353 ? -7.003 5.605 19.633 1.00 95.69 353 LEU A N 1
ATOM 2708 C CA . LEU A 1 353 ? -7.231 6.904 20.281 1.00 95.69 353 LEU A CA 1
ATOM 2709 C C . LEU A 1 353 ? -8.544 6.918 21.078 1.00 95.69 353 LEU A C 1
ATOM 2711 O O . LEU A 1 353 ? -8.577 7.384 22.217 1.00 95.69 353 LEU A O 1
ATOM 2715 N N . ARG A 1 354 ? -9.621 6.348 20.517 1.00 94.12 354 ARG A N 1
ATOM 2716 C CA . ARG A 1 354 ? -10.912 6.223 21.216 1.00 94.12 354 ARG A CA 1
ATOM 2717 C C . ARG A 1 354 ? -10.834 5.279 22.413 1.00 94.12 354 ARG A C 1
ATOM 2719 O O . ARG A 1 354 ? -11.387 5.600 23.462 1.00 94.12 354 ARG A O 1
ATOM 2726 N N . TYR A 1 355 ? -10.159 4.139 22.273 1.00 93.56 355 TYR A N 1
ATOM 2727 C CA . TYR A 1 355 ? -10.018 3.158 23.350 1.00 93.56 355 TYR A CA 1
ATOM 2728 C C . TYR A 1 355 ? -9.261 3.721 24.556 1.00 93.56 355 TYR A C 1
ATOM 2730 O O . TYR A 1 355 ? -9.722 3.592 25.691 1.00 93.56 355 TYR A O 1
ATOM 2738 N N . PHE A 1 356 ? -8.148 4.414 24.311 1.00 93.69 356 PHE A N 1
ATOM 2739 C CA . PHE A 1 356 ? -7.368 5.067 25.363 1.00 93.69 356 PHE A CA 1
ATOM 2740 C C . PHE A 1 356 ? -7.931 6.428 25.791 1.00 93.69 356 PHE A C 1
ATOM 2742 O O . PHE A 1 356 ? -7.372 7.064 26.679 1.00 93.69 356 PHE A O 1
ATOM 2749 N N . LYS A 1 357 ? -9.051 6.870 25.198 1.00 92.75 357 LYS A N 1
ATOM 2750 C CA . LYS A 1 357 ? -9.682 8.176 25.453 1.00 92.75 357 LYS A CA 1
ATOM 2751 C C . LYS A 1 357 ? -8.697 9.345 25.291 1.00 92.75 357 LYS A C 1
ATOM 2753 O O . LYS A 1 357 ? -8.793 10.346 26.001 1.00 92.75 357 LYS A O 1
ATOM 2758 N N . ILE A 1 358 ? -7.758 9.213 24.353 1.00 93.31 358 ILE A N 1
ATOM 2759 C CA . ILE A 1 358 ? -6.755 10.237 24.063 1.00 93.31 358 ILE A CA 1
ATOM 2760 C C . ILE A 1 358 ? -7.457 11.396 23.361 1.00 93.31 358 ILE A C 1
ATOM 2762 O O . ILE A 1 358 ? -8.063 11.230 22.300 1.00 93.31 358 ILE A O 1
ATOM 2766 N N . ARG A 1 359 ? -7.376 12.580 23.967 1.00 90.75 359 ARG A N 1
ATOM 2767 C CA . ARG A 1 359 ? -7.795 13.828 23.331 1.00 90.75 359 ARG A CA 1
ATOM 2768 C C . ARG A 1 359 ? -6.678 14.285 22.402 1.00 90.75 359 ARG A C 1
ATOM 2770 O O . ARG A 1 359 ? -5.527 14.340 22.815 1.00 90.75 359 ARG A O 1
ATOM 2777 N N . THR A 1 360 ? -7.030 14.605 21.164 1.00 92.75 360 THR A N 1
ATOM 2778 C CA . THR A 1 360 ? -6.100 15.115 20.152 1.00 92.75 360 THR A CA 1
ATOM 2779 C C . THR A 1 360 ? -6.655 16.395 19.558 1.00 92.75 360 THR A C 1
ATOM 2781 O O . THR A 1 360 ? -7.864 16.633 19.578 1.00 92.75 360 THR A O 1
ATOM 2784 N N . ASP A 1 361 ? -5.773 17.199 18.996 1.00 93.94 361 ASP A N 1
ATOM 2785 C CA . ASP A 1 361 ? -6.105 18.302 18.112 1.00 93.94 361 ASP A CA 1
ATOM 2786 C C . ASP A 1 361 ? -5.948 17.884 16.628 1.00 93.94 361 ASP A C 1
ATOM 2788 O O . ASP A 1 361 ? -5.399 16.810 16.342 1.00 93.94 361 ASP A O 1
ATOM 2792 N N . PRO A 1 362 ? -6.434 18.695 15.668 1.00 92.81 362 PRO A N 1
ATOM 2793 C CA . PRO A 1 362 ? -6.326 18.409 14.236 1.00 92.81 362 PRO A CA 1
ATOM 2794 C C . PRO A 1 362 ? -4.890 18.272 13.715 1.00 92.81 362 PRO A C 1
ATOM 2796 O O . PRO A 1 362 ? -4.642 17.463 12.824 1.00 92.81 362 PRO A O 1
ATOM 2799 N N . VAL A 1 363 ? -3.939 19.048 14.240 1.00 92.62 363 VAL A N 1
ATOM 2800 C CA . VAL A 1 363 ? -2.551 19.046 13.754 1.00 92.62 363 VAL A CA 1
ATOM 2801 C C . VAL A 1 363 ? -1.869 17.759 14.182 1.00 92.62 363 VAL A C 1
ATOM 2803 O O . VAL A 1 363 ? -1.350 17.032 13.336 1.00 92.62 363 VAL A O 1
ATOM 2806 N N . THR A 1 364 ? -1.955 17.427 15.470 1.00 94.00 364 THR A N 1
ATOM 2807 C CA . THR A 1 364 ? -1.400 16.185 16.017 1.00 94.00 364 THR A CA 1
ATOM 2808 C C . THR A 1 364 ? -2.025 14.961 15.359 1.00 94.00 364 THR A C 1
ATOM 2810 O O . THR A 1 364 ? -1.302 14.032 15.007 1.00 94.00 364 THR A O 1
ATOM 2813 N N . LEU A 1 365 ? -3.342 14.961 15.109 1.00 95.38 365 LEU A N 1
ATOM 2814 C CA . LEU A 1 365 ? -3.991 13.847 14.414 1.00 95.38 365 LEU A CA 1
ATOM 2815 C C . LEU A 1 365 ? -3.464 13.688 12.982 1.00 95.38 365 LEU A C 1
ATOM 2817 O O . LEU A 1 365 ? -3.195 12.566 12.560 1.00 95.38 365 LEU A O 1
ATOM 2821 N N . CYS A 1 366 ? -3.299 14.789 12.244 1.00 94.12 366 CYS A N 1
ATOM 2822 C CA . CYS A 1 366 ? -2.762 14.755 10.884 1.00 94.12 366 CYS A CA 1
ATOM 2823 C C . CYS A 1 366 ? -1.335 14.187 10.861 1.00 94.12 366 CYS A C 1
ATOM 2825 O O . CYS A 1 366 ? -1.055 13.248 10.116 1.00 94.12 366 CYS A O 1
ATOM 2827 N N . PHE A 1 367 ? -0.456 14.680 11.742 1.00 93.75 367 PHE A N 1
ATOM 2828 C CA . PHE A 1 367 ? 0.905 14.156 11.864 1.00 93.75 367 PHE A CA 1
ATOM 2829 C C . PHE A 1 367 ? 0.929 12.692 12.300 1.00 93.75 367 PHE A C 1
ATOM 2831 O O . PHE A 1 367 ? 1.696 11.921 11.736 1.00 93.75 367 PHE A O 1
ATOM 2838 N N . ALA A 1 368 ? 0.080 12.282 13.244 1.00 96.31 368 ALA A N 1
ATOM 2839 C CA . ALA A 1 368 ? 0.006 10.895 13.692 1.00 96.31 368 ALA A CA 1
ATOM 2840 C C . ALA A 1 368 ? -0.462 9.950 12.572 1.00 96.31 368 ALA A C 1
ATOM 2842 O O . ALA A 1 368 ? 0.098 8.867 12.418 1.00 96.31 368 ALA A O 1
ATOM 2843 N N . LEU A 1 369 ? -1.443 10.363 11.758 1.00 96.50 369 LEU A N 1
ATOM 2844 C CA . LEU A 1 369 ? -1.891 9.599 10.589 1.00 96.50 369 LEU A CA 1
ATOM 2845 C C . LEU A 1 369 ? -0.751 9.424 9.581 1.00 96.50 369 LEU A C 1
ATOM 2847 O O . LEU A 1 369 ? -0.433 8.293 9.213 1.00 96.50 369 LEU A O 1
ATOM 2851 N N . CYS A 1 370 ? -0.100 10.522 9.191 1.00 93.81 370 CYS A N 1
ATOM 2852 C CA . CYS A 1 370 ? 1.041 10.479 8.279 1.00 93.81 370 CYS A CA 1
ATOM 2853 C C . CYS A 1 370 ? 2.194 9.641 8.854 1.00 93.81 370 CYS A C 1
ATOM 2855 O O . CYS A 1 370 ? 2.771 8.831 8.139 1.00 93.81 370 CYS A O 1
ATOM 2857 N N . ALA A 1 371 ? 2.503 9.778 10.145 1.00 95.81 371 ALA A N 1
ATOM 2858 C CA . ALA A 1 371 ? 3.581 9.043 10.798 1.00 95.81 371 ALA A CA 1
ATOM 2859 C C . ALA A 1 371 ? 3.321 7.532 10.828 1.00 95.81 371 ALA A C 1
ATOM 2861 O O . ALA A 1 371 ? 4.215 6.762 10.494 1.00 95.81 371 ALA A O 1
ATOM 2862 N N . VAL A 1 372 ? 2.106 7.095 11.178 1.00 96.19 372 VAL A N 1
ATOM 2863 C CA . VAL A 1 372 ? 1.755 5.665 11.190 1.00 96.19 372 VAL A CA 1
ATOM 2864 C C . VAL A 1 372 ? 1.809 5.081 9.780 1.00 96.19 372 VAL A C 1
ATOM 2866 O O . VAL A 1 372 ? 2.373 4.006 9.584 1.00 96.19 372 VAL A O 1
ATOM 2869 N N . ILE A 1 373 ? 1.261 5.786 8.788 1.00 95.12 373 ILE A N 1
ATOM 2870 C CA . ILE A 1 373 ? 1.216 5.295 7.407 1.00 95.12 373 ILE A CA 1
ATOM 2871 C C . ILE A 1 373 ? 2.624 5.263 6.799 1.00 95.12 373 ILE A C 1
ATOM 2873 O O . ILE A 1 373 ? 3.050 4.216 6.315 1.00 95.12 373 ILE A O 1
ATOM 2877 N N . CYS A 1 374 ? 3.381 6.361 6.865 1.00 91.62 374 CYS A N 1
ATOM 2878 C CA . CYS A 1 374 ? 4.743 6.420 6.329 1.00 91.62 374 CYS A CA 1
ATOM 2879 C C . CYS A 1 374 ? 5.701 5.494 7.096 1.00 91.62 374 CYS A C 1
ATOM 2881 O O . CYS A 1 374 ? 6.501 4.793 6.481 1.00 91.62 374 CYS A O 1
ATOM 2883 N N . GLY A 1 375 ? 5.589 5.442 8.427 1.00 93.62 375 GLY A N 1
ATOM 2884 C CA . GLY A 1 375 ? 6.417 4.600 9.293 1.00 93.62 375 GLY A CA 1
ATOM 2885 C C . GLY A 1 375 ? 6.163 3.101 9.126 1.00 93.62 375 GLY A C 1
ATOM 2886 O O . GLY A 1 375 ? 7.040 2.296 9.422 1.00 93.62 375 GLY A O 1
ATOM 2887 N N . SER A 1 376 ? 5.004 2.708 8.586 1.00 92.31 376 SER A N 1
ATOM 2888 C CA . SER A 1 376 ? 4.710 1.305 8.267 1.00 92.31 376 SER A CA 1
ATOM 2889 C C . SER A 1 376 ? 5.587 0.731 7.143 1.00 92.31 376 SER A C 1
ATOM 2891 O O . SER A 1 376 ? 5.624 -0.480 6.964 1.00 92.31 376 SER A O 1
ATOM 2893 N N . SER A 1 377 ? 6.296 1.575 6.380 1.00 92.00 377 SER A N 1
ATOM 2894 C CA . SER A 1 377 ? 7.062 1.196 5.179 1.00 92.00 377 SER A CA 1
ATOM 2895 C C . SER A 1 377 ? 6.217 0.667 4.009 1.00 92.00 377 SER A C 1
ATOM 2897 O O . SER A 1 377 ? 6.770 0.190 3.019 1.00 92.00 377 SER A O 1
ATOM 2899 N N . VAL A 1 378 ? 4.884 0.810 4.056 1.00 93.19 378 VAL A N 1
ATOM 2900 C CA . VAL A 1 378 ? 3.977 0.330 2.996 1.00 93.19 378 VAL A CA 1
ATOM 2901 C C . VAL A 1 378 ? 4.311 0.913 1.615 1.00 93.19 378 VAL A C 1
ATOM 2903 O O . VAL A 1 378 ? 4.247 0.206 0.613 1.00 93.19 378 VAL A O 1
ATOM 2906 N N . PHE A 1 379 ? 4.754 2.174 1.546 1.00 92.06 379 PHE A N 1
ATOM 2907 C CA . PHE A 1 379 ? 5.126 2.810 0.278 1.00 92.06 379 PHE A CA 1
ATOM 2908 C C . PHE A 1 379 ? 6.405 2.235 -0.329 1.00 92.06 379 PHE A C 1
ATOM 2910 O O . PHE A 1 379 ? 6.485 2.104 -1.547 1.00 92.06 379 PHE A O 1
ATOM 2917 N N . VAL A 1 380 ? 7.378 1.847 0.502 1.00 89.62 380 VAL A N 1
ATOM 2918 C CA . VAL A 1 380 ? 8.609 1.195 0.029 1.00 89.62 380 VAL A CA 1
ATOM 2919 C C . VAL A 1 380 ? 8.254 -0.135 -0.628 1.00 89.62 380 VAL A C 1
ATOM 2921 O O . VAL A 1 380 ? 8.672 -0.408 -1.748 1.00 89.62 380 VAL A O 1
ATOM 2924 N N . LEU A 1 381 ? 7.403 -0.927 0.026 1.00 91.38 381 LEU A N 1
ATOM 2925 C CA . LEU A 1 381 ? 6.935 -2.207 -0.506 1.00 91.38 381 LEU A CA 1
ATOM 2926 C C . LEU A 1 381 ? 6.145 -2.035 -1.814 1.00 91.38 381 LEU A C 1
ATOM 2928 O O . LEU A 1 381 ? 6.300 -2.824 -2.746 1.00 91.38 381 LEU A O 1
ATOM 2932 N N . ASN A 1 382 ? 5.329 -0.983 -1.906 1.00 91.62 382 ASN A N 1
ATOM 2933 C CA . ASN A 1 382 ? 4.518 -0.689 -3.086 1.00 91.62 382 ASN A CA 1
ATOM 2934 C C . ASN A 1 382 ? 5.361 -0.390 -4.342 1.00 91.62 382 ASN A C 1
ATOM 2936 O O . ASN A 1 382 ? 4.998 -0.826 -5.431 1.00 91.62 382 ASN A O 1
ATOM 2940 N N . VAL A 1 383 ? 6.503 0.296 -4.199 1.00 87.94 383 VAL A N 1
ATOM 2941 C CA . VAL A 1 383 ? 7.391 0.671 -5.324 1.00 87.94 383 VAL A CA 1
ATOM 2942 C C . VAL A 1 383 ? 8.112 -0.536 -5.947 1.00 87.94 383 VAL A C 1
ATOM 2944 O O . VAL A 1 383 ? 8.588 -0.470 -7.084 1.00 87.94 383 VAL A O 1
ATOM 2947 N N . HIS A 1 384 ? 8.154 -1.669 -5.244 1.00 84.31 384 HIS A N 1
ATOM 2948 C CA . HIS A 1 384 ? 8.837 -2.886 -5.679 1.00 84.31 384 HIS A CA 1
ATOM 2949 C C . HIS A 1 384 ? 7.854 -4.056 -5.886 1.00 84.31 384 HIS A C 1
ATOM 2951 O O . HIS A 1 384 ? 7.919 -5.049 -5.162 1.00 84.31 384 HIS A O 1
ATOM 2957 N N . PRO A 1 385 ? 6.932 -3.988 -6.863 1.00 77.12 385 PRO A N 1
ATOM 2958 C CA . PRO A 1 385 ? 5.897 -5.001 -7.031 1.00 77.12 385 PRO A CA 1
ATOM 2959 C C . PRO A 1 385 ? 6.480 -6.361 -7.410 1.00 77.12 385 PRO A C 1
ATOM 2961 O O . PRO A 1 385 ? 6.832 -6.616 -8.560 1.00 77.12 385 PRO A O 1
ATOM 2964 N N . THR A 1 386 ? 6.590 -7.210 -6.392 1.00 83.00 386 THR A N 1
ATOM 2965 C CA . THR A 1 386 ? 7.035 -8.600 -6.439 1.00 83.00 386 THR A CA 1
ATOM 2966 C C . THR A 1 386 ? 6.119 -9.429 -5.546 1.00 83.00 386 THR A C 1
ATOM 2968 O O . THR A 1 386 ? 5.560 -8.916 -4.568 1.00 83.00 386 THR A O 1
ATOM 2971 N N . MET A 1 387 ? 6.041 -10.730 -5.827 1.00 79.69 387 MET A N 1
ATOM 2972 C CA . MET A 1 387 ? 5.244 -11.697 -5.064 1.00 79.69 387 MET A CA 1
ATOM 2973 C C . MET A 1 387 ? 5.437 -11.614 -3.534 1.00 79.69 387 MET A C 1
ATOM 2975 O O . MET A 1 387 ? 4.486 -11.743 -2.756 1.00 79.69 387 MET A O 1
ATOM 2979 N N . TYR A 1 388 ? 6.663 -11.320 -3.092 1.00 87.69 388 TYR A N 1
ATOM 2980 C CA . TYR A 1 388 ? 7.007 -11.161 -1.683 1.00 87.69 388 TYR A CA 1
ATOM 2981 C C . TYR A 1 388 ? 6.293 -9.990 -1.025 1.00 87.69 388 TYR A C 1
ATOM 2983 O O . TYR A 1 388 ? 5.774 -10.129 0.084 1.00 87.69 388 TYR A O 1
ATOM 2991 N N . PHE A 1 389 ? 6.291 -8.833 -1.680 1.00 91.50 389 PHE A N 1
ATOM 2992 C CA . PHE A 1 389 ? 5.785 -7.604 -1.085 1.00 91.50 389 PHE A CA 1
ATOM 2993 C C . PHE A 1 389 ? 4.267 -7.528 -1.145 1.00 91.50 389 PHE A C 1
ATOM 2995 O O . PHE A 1 389 ? 3.677 -7.022 -0.194 1.00 91.50 389 PHE A O 1
ATOM 3002 N N . THR A 1 390 ? 3.616 -8.136 -2.141 1.00 92.88 390 THR A N 1
ATOM 3003 C CA . THR A 1 390 ? 2.150 -8.278 -2.137 1.00 92.88 390 THR A CA 1
ATOM 3004 C C . THR A 1 390 ? 1.667 -9.036 -0.895 1.00 92.88 390 THR A C 1
ATOM 3006 O O . THR A 1 390 ? 0.746 -8.574 -0.222 1.00 92.88 390 THR A O 1
ATOM 3009 N N . ALA A 1 391 ? 2.336 -10.139 -0.524 1.00 94.25 391 ALA A N 1
ATOM 3010 C CA . ALA A 1 391 ? 2.030 -10.885 0.704 1.00 94.25 391 ALA A CA 1
ATOM 3011 C C . ALA A 1 391 ? 2.195 -10.015 1.959 1.00 94.25 391 ALA A C 1
ATOM 3013 O O . ALA A 1 391 ? 1.343 -10.044 2.848 1.00 94.25 391 ALA A O 1
ATOM 3014 N N . VAL A 1 392 ? 3.279 -9.229 2.041 1.00 95.00 392 VAL A N 1
ATOM 3015 C CA . VAL A 1 392 ? 3.520 -8.345 3.196 1.00 95.00 392 VAL A CA 1
ATOM 3016 C C . VAL A 1 392 ? 2.454 -7.262 3.287 1.00 95.00 392 VAL A C 1
ATOM 3018 O O . VAL A 1 392 ? 1.872 -7.098 4.352 1.00 95.00 392 VAL A O 1
ATOM 3021 N N . ILE A 1 393 ? 2.169 -6.547 2.196 1.00 95.81 393 ILE A N 1
ATOM 3022 C CA . ILE A 1 393 ? 1.204 -5.438 2.189 1.00 95.81 393 ILE A CA 1
ATOM 3023 C C . ILE A 1 393 ? -0.199 -5.956 2.533 1.00 95.81 393 ILE A C 1
ATOM 3025 O O . ILE A 1 393 ? -0.887 -5.361 3.363 1.00 95.81 393 ILE A O 1
ATOM 3029 N N . CYS A 1 394 ? -0.605 -7.095 1.964 1.00 96.75 394 CYS A N 1
ATOM 3030 C CA . CYS A 1 394 ? -1.873 -7.743 2.297 1.00 96.75 394 CYS A CA 1
ATOM 3031 C C . CYS A 1 394 ? -1.915 -8.167 3.781 1.00 96.75 394 CYS A C 1
ATOM 3033 O O . CYS A 1 394 ? -2.889 -7.892 4.484 1.00 96.75 394 CYS A O 1
ATOM 3035 N N . GLY A 1 395 ? -0.821 -8.725 4.310 1.00 96.38 395 GLY A N 1
ATOM 3036 C CA . GLY A 1 395 ? -0.690 -9.035 5.736 1.00 96.38 395 GLY A CA 1
ATOM 3037 C C . GLY A 1 395 ? -0.782 -7.794 6.635 1.00 96.38 395 GLY A C 1
ATOM 3038 O O . GLY A 1 395 ? -1.482 -7.819 7.645 1.00 96.38 395 GLY A O 1
ATOM 3039 N N . MET A 1 396 ? -0.139 -6.686 6.253 1.00 96.12 396 MET A N 1
ATOM 3040 C CA . MET A 1 396 ? -0.190 -5.404 6.969 1.00 96.12 396 MET A CA 1
ATOM 3041 C C . MET A 1 396 ? -1.600 -4.808 6.993 1.00 96.12 396 MET A C 1
ATOM 3043 O O . MET A 1 396 ? -2.031 -4.306 8.032 1.00 96.12 396 MET A O 1
ATOM 3047 N N . LEU A 1 397 ? -2.332 -4.893 5.877 1.00 97.69 397 LEU A N 1
ATOM 3048 C CA . LEU A 1 397 ? -3.741 -4.510 5.799 1.00 97.69 397 LEU A CA 1
ATOM 3049 C C . LEU A 1 397 ? -4.564 -5.266 6.848 1.00 97.69 397 LEU A C 1
ATOM 3051 O O . LEU A 1 397 ? -5.238 -4.649 7.676 1.00 97.69 397 LEU A O 1
ATOM 3055 N N . PHE A 1 398 ? -4.495 -6.597 6.845 1.00 97.50 398 PHE A N 1
ATOM 3056 C CA . PHE A 1 398 ? -5.307 -7.414 7.747 1.00 97.50 398 PHE A CA 1
ATOM 3057 C C . PHE A 1 398 ? -4.876 -7.319 9.206 1.00 97.50 398 PHE A C 1
ATOM 3059 O O . PHE A 1 398 ? -5.708 -7.354 10.114 1.00 97.50 398 PHE A O 1
ATOM 3066 N N . PHE A 1 399 ? -3.596 -7.086 9.447 1.00 96.00 399 PHE A N 1
ATOM 3067 C CA . PHE A 1 399 ? -3.091 -6.722 10.755 1.00 96.00 399 PHE A CA 1
ATOM 3068 C C . PHE A 1 399 ? -3.694 -5.400 11.267 1.00 96.00 399 PHE A C 1
ATOM 3070 O O . PHE A 1 399 ? -4.234 -5.350 12.376 1.00 96.00 399 PHE A O 1
ATOM 3077 N N . ALA A 1 400 ? -3.692 -4.343 10.449 1.00 97.00 400 ALA A N 1
ATOM 3078 C CA . ALA A 1 400 ? -4.302 -3.064 10.806 1.00 97.00 400 ALA A CA 1
ATOM 3079 C C . ALA A 1 400 ? -5.824 -3.191 11.018 1.00 97.00 400 ALA A C 1
ATOM 3081 O O . ALA A 1 400 ? -6.375 -2.625 11.966 1.00 97.00 400 ALA A O 1
ATOM 3082 N N . LEU A 1 401 ? -6.513 -3.990 10.197 1.00 97.81 401 LEU A N 1
ATOM 3083 C CA . LEU A 1 401 ? -7.933 -4.297 10.391 1.00 97.81 401 LEU A CA 1
ATOM 3084 C C . LEU A 1 401 ? -8.191 -5.051 11.699 1.00 97.81 401 LEU A C 1
ATOM 3086 O O . LEU A 1 401 ? -9.129 -4.705 12.419 1.00 97.81 401 LEU A O 1
ATOM 3090 N N . THR A 1 402 ? -7.333 -6.009 12.055 1.00 97.00 402 THR A N 1
ATOM 3091 C CA . THR A 1 402 ? -7.415 -6.729 13.333 1.00 97.00 402 THR A CA 1
ATOM 3092 C C . THR A 1 402 ? -7.345 -5.756 14.508 1.00 97.00 402 THR A C 1
ATOM 3094 O O . THR A 1 402 ? -8.212 -5.789 15.384 1.00 97.00 402 THR A O 1
ATOM 3097 N N . LEU A 1 403 ? -6.376 -4.833 14.502 1.00 95.88 403 LEU A N 1
ATOM 3098 C CA . LEU A 1 403 ? -6.265 -3.782 15.519 1.00 95.88 403 LEU A CA 1
ATOM 3099 C C . LEU A 1 403 ? -7.530 -2.925 15.587 1.00 95.88 403 LEU A C 1
ATOM 3101 O O . LEU A 1 403 ? -8.111 -2.738 16.658 1.00 95.88 403 LEU A O 1
ATOM 3105 N N . ASN A 1 404 ? -7.977 -2.421 14.435 1.00 97.44 404 ASN A N 1
ATOM 3106 C CA . ASN A 1 404 ? -9.163 -1.582 14.331 1.00 97.44 404 ASN A CA 1
ATOM 3107 C C . ASN A 1 404 ? -10.396 -2.271 14.930 1.00 97.44 404 ASN A C 1
ATOM 3109 O O . ASN A 1 404 ? -11.095 -1.691 15.764 1.00 97.44 404 ASN A O 1
ATOM 3113 N N . PHE A 1 405 ? -10.671 -3.510 14.527 1.00 97.75 405 PHE A N 1
ATOM 3114 C CA . PHE A 1 405 ? -11.841 -4.241 14.993 1.00 97.75 405 PHE A CA 1
ATOM 3115 C C . PHE A 1 405 ? -11.733 -4.637 16.467 1.00 97.75 405 PHE A C 1
ATOM 3117 O O . PHE A 1 405 ? -12.707 -4.447 17.196 1.00 97.75 405 PHE A O 1
ATOM 3124 N N . ALA A 1 406 ? -10.564 -5.076 16.941 1.00 95.88 406 ALA A N 1
ATOM 3125 C CA . ALA A 1 406 ? -10.355 -5.437 18.342 1.00 95.88 406 ALA A CA 1
ATOM 3126 C C . ALA A 1 406 ? -10.555 -4.236 19.287 1.00 95.88 406 ALA A C 1
ATOM 3128 O O . ALA A 1 406 ? -11.325 -4.317 20.249 1.00 95.88 406 ALA A O 1
ATOM 3129 N N . PHE A 1 407 ? -9.951 -3.078 18.991 1.00 96.00 407 PHE A N 1
ATOM 3130 C CA . PHE A 1 407 ? -10.142 -1.871 19.805 1.00 96.00 407 PHE A CA 1
ATOM 3131 C C . PHE A 1 407 ? -11.575 -1.331 19.725 1.00 96.00 407 PHE A C 1
ATOM 3133 O O . PHE A 1 407 ? -12.135 -0.891 20.731 1.00 96.00 407 PHE A O 1
ATOM 3140 N N . ARG A 1 408 ? -12.226 -1.405 18.557 1.00 95.69 408 ARG A N 1
ATOM 3141 C CA . ARG A 1 408 ? -13.642 -1.021 18.429 1.00 95.69 408 ARG A CA 1
ATOM 3142 C C . ARG A 1 408 ? -14.567 -1.964 19.189 1.00 95.69 408 ARG A C 1
ATOM 3144 O O . ARG A 1 408 ? -15.530 -1.481 19.783 1.00 95.69 408 ARG A O 1
ATOM 3151 N N . ALA A 1 409 ? -14.289 -3.269 19.196 1.00 94.81 409 ALA A N 1
ATOM 3152 C CA . ALA A 1 409 ? -15.022 -4.235 20.009 1.00 94.81 409 ALA A CA 1
ATOM 3153 C C . ALA A 1 409 ? -14.905 -3.868 21.491 1.00 94.81 409 ALA A C 1
ATOM 3155 O O . ALA A 1 409 ? -15.893 -3.908 22.225 1.00 94.81 409 ALA A O 1
ATOM 3156 N N . ALA A 1 410 ? -13.727 -3.406 21.914 1.00 92.06 410 ALA A N 1
ATOM 3157 C CA . ALA A 1 410 ? -13.502 -2.973 23.283 1.00 92.06 410 ALA A CA 1
ATOM 3158 C C . ALA A 1 410 ? -14.270 -1.723 23.713 1.00 92.06 410 ALA A C 1
ATOM 3160 O O . ALA A 1 410 ? -14.605 -1.589 24.890 1.00 92.06 410 ALA A O 1
ATOM 3161 N N . CYS A 1 411 ? -14.619 -0.865 22.762 1.00 91.75 411 CYS A N 1
ATOM 3162 C CA . CYS A 1 411 ? -15.451 0.315 22.983 1.00 91.75 411 CYS A CA 1
ATOM 3163 C C . CYS A 1 411 ? -16.944 0.082 22.693 1.00 91.75 411 CYS A C 1
ATOM 3165 O O . CYS A 1 411 ? -17.738 1.022 22.783 1.00 91.75 411 CYS A O 1
ATOM 3167 N N . ALA A 1 412 ? -17.346 -1.125 22.285 1.00 93.00 412 ALA A N 1
ATOM 3168 C CA . ALA A 1 412 ? -18.718 -1.401 21.879 1.00 93.00 412 ALA A CA 1
ATOM 3169 C C . ALA A 1 412 ? -19.672 -1.436 23.085 1.00 93.00 412 ALA A C 1
ATOM 3171 O O . ALA A 1 412 ? -19.436 -2.147 24.061 1.00 93.00 412 ALA A O 1
ATOM 3172 N N . GLN A 1 413 ? -20.780 -0.696 22.970 1.00 89.06 413 GLN A N 1
ATOM 3173 C CA . GLN A 1 413 ? -21.806 -0.585 24.015 1.00 89.06 413 GLN A CA 1
ATOM 3174 C C . GLN A 1 413 ? -22.796 -1.759 24.012 1.00 89.06 413 GLN A C 1
ATOM 3176 O O . GLN A 1 413 ? -23.355 -2.096 25.047 1.00 89.06 413 GLN A O 1
ATOM 3181 N N . THR A 1 414 ? -22.998 -2.408 22.861 1.00 92.00 414 THR A N 1
ATOM 3182 C CA . THR A 1 414 ? -23.925 -3.539 22.709 1.00 92.00 414 THR A CA 1
ATOM 3183 C C . THR A 1 414 ? -23.174 -4.844 22.454 1.00 92.00 414 THR A C 1
ATOM 3185 O O . THR A 1 414 ? -22.149 -4.863 21.764 1.00 92.00 414 THR A O 1
ATOM 3188 N N . ALA A 1 415 ? -23.696 -5.954 22.988 1.00 90.31 415 ALA A N 1
ATOM 3189 C CA . ALA A 1 415 ? -23.101 -7.280 22.813 1.00 90.31 415 ALA A CA 1
ATOM 3190 C C . ALA A 1 415 ? -23.092 -7.729 21.343 1.00 90.31 415 ALA A C 1
ATOM 3192 O O . ALA A 1 415 ? -22.087 -8.251 20.872 1.00 90.31 415 ALA A O 1
ATOM 3193 N N . SER A 1 416 ? -24.164 -7.455 20.591 1.00 93.75 416 SER A N 1
ATOM 3194 C CA . SER A 1 416 ? -24.254 -7.773 19.158 1.00 93.75 416 SER A CA 1
ATOM 3195 C C . SER A 1 416 ? -23.138 -7.105 18.356 1.00 93.75 416 SER A C 1
ATOM 3197 O O . SER A 1 416 ? -22.360 -7.778 17.683 1.00 93.75 416 SER A O 1
ATOM 3199 N N . ARG A 1 417 ? -22.983 -5.783 18.499 1.00 95.25 417 ARG A N 1
ATOM 3200 C CA . ARG A 1 417 ? -21.934 -5.017 17.813 1.00 95.25 417 ARG A CA 1
ATOM 3201 C C . ARG A 1 417 ? -20.543 -5.505 18.195 1.00 95.25 417 ARG A C 1
ATOM 3203 O O . ARG A 1 417 ? -19.669 -5.595 17.338 1.00 95.25 417 ARG A O 1
ATOM 3210 N N . ARG A 1 418 ? -20.331 -5.807 19.475 1.00 94.31 418 ARG A N 1
ATOM 3211 C CA . ARG A 1 418 ? -19.057 -6.320 19.976 1.00 94.31 418 ARG A CA 1
ATOM 3212 C C . ARG A 1 418 ? -18.698 -7.662 19.348 1.00 94.31 418 ARG A C 1
ATOM 3214 O O . ARG A 1 418 ? -17.588 -7.801 18.856 1.00 94.31 418 ARG A O 1
ATOM 3221 N N . ARG A 1 419 ? -19.638 -8.607 19.316 1.00 95.19 419 ARG A N 1
ATOM 3222 C CA . ARG A 1 419 ? -19.451 -9.944 18.733 1.00 95.19 419 ARG A CA 1
ATOM 3223 C C . ARG A 1 419 ? -19.172 -9.887 17.236 1.00 95.19 419 ARG A C 1
ATOM 3225 O O . ARG A 1 419 ? -18.245 -10.542 16.782 1.00 95.19 419 ARG A O 1
ATOM 3232 N N . VAL A 1 420 ? -19.885 -9.034 16.496 1.00 97.38 420 VAL A N 1
ATOM 3233 C CA . VAL A 1 420 ? -19.597 -8.794 15.070 1.00 97.38 420 VAL A CA 1
ATOM 3234 C C . VAL A 1 420 ? -18.174 -8.264 14.882 1.00 97.38 420 VAL A C 1
ATOM 3236 O O . VAL A 1 420 ? -17.437 -8.762 14.039 1.00 97.38 420 VAL A O 1
ATOM 3239 N N . LEU A 1 421 ? -17.746 -7.289 15.687 1.00 97.44 421 LEU A N 1
ATOM 3240 C CA . LEU A 1 421 ? -16.385 -6.751 15.602 1.00 97.44 421 LEU A CA 1
ATOM 3241 C C . LEU A 1 421 ? -15.322 -7.791 15.988 1.00 97.44 421 LEU A C 1
ATOM 3243 O O . LEU A 1 421 ? -14.270 -7.828 15.363 1.00 97.44 421 LEU A O 1
ATOM 3247 N N . LEU A 1 422 ? -15.591 -8.657 16.967 1.00 95.75 422 LEU A N 1
ATOM 3248 C CA . LEU A 1 422 ? -14.698 -9.764 17.320 1.00 95.75 422 LEU A CA 1
ATOM 3249 C C . LEU A 1 422 ? -14.602 -10.806 16.198 1.00 95.75 422 LEU A C 1
ATOM 3251 O O . LEU A 1 422 ? -13.496 -11.235 15.887 1.00 95.75 422 LEU A O 1
ATOM 3255 N N . ALA A 1 423 ? -15.712 -11.137 15.536 1.00 97.38 423 ALA A N 1
ATOM 3256 C CA . ALA A 1 423 ? -15.707 -12.006 14.359 1.00 97.38 423 ALA A CA 1
ATOM 3257 C C . ALA A 1 423 ? -14.909 -11.411 13.196 1.00 97.38 423 ALA A C 1
ATOM 3259 O O . ALA A 1 423 ? -14.100 -12.102 12.579 1.00 97.38 423 ALA A O 1
ATOM 3260 N N . LEU A 1 424 ? -15.070 -10.112 12.933 1.00 98.00 424 LEU A N 1
ATOM 3261 C CA . LEU A 1 424 ? -14.275 -9.408 11.925 1.00 98.00 424 LEU A CA 1
ATOM 3262 C C . LEU A 1 424 ? -12.787 -9.357 12.300 1.00 98.00 424 LEU A C 1
ATOM 3264 O O . LEU A 1 424 ? -11.936 -9.503 11.424 1.00 98.00 424 LEU A O 1
ATOM 3268 N N . ALA A 1 425 ? -12.460 -9.195 13.587 1.00 96.25 425 ALA A N 1
ATOM 3269 C CA . ALA A 1 425 ? -11.084 -9.266 14.071 1.00 96.25 425 ALA A CA 1
ATOM 3270 C C . ALA A 1 425 ? -10.494 -10.669 13.857 1.00 96.25 425 ALA A C 1
ATOM 3272 O O . ALA A 1 425 ? -9.423 -10.781 13.273 1.00 96.25 425 ALA A O 1
ATOM 3273 N N . GLY A 1 426 ? -11.208 -11.732 14.243 1.00 95.19 426 GLY A N 1
ATOM 3274 C CA . GLY A 1 426 ? -10.775 -13.116 14.027 1.00 95.19 426 GLY A CA 1
ATOM 3275 C C . GLY A 1 426 ? -10.597 -13.460 12.546 1.00 95.19 426 GLY A C 1
ATOM 3276 O O . GLY A 1 426 ? -9.589 -14.042 12.156 1.00 95.19 426 GLY A O 1
ATOM 3277 N N . THR A 1 427 ? -11.527 -13.017 11.699 1.00 96.88 427 THR A N 1
ATOM 3278 C CA . THR A 1 427 ? -11.432 -13.186 10.238 1.00 96.88 427 THR A CA 1
ATOM 3279 C C . THR A 1 427 ? -10.211 -12.453 9.681 1.00 96.88 427 THR A C 1
ATOM 3281 O O . THR A 1 427 ? -9.489 -12.986 8.845 1.00 96.88 427 THR A O 1
ATOM 3284 N N . SER A 1 428 ? -9.930 -11.246 10.182 1.00 96.69 428 SER A N 1
ATOM 3285 C CA . SER A 1 428 ? -8.741 -10.484 9.789 1.00 96.69 428 SER A CA 1
ATOM 3286 C C . SER A 1 428 ? -7.447 -11.177 10.233 1.00 96.69 428 SER A C 1
ATOM 3288 O O . SER A 1 428 ? -6.488 -11.190 9.473 1.00 96.69 428 SER A O 1
ATOM 3290 N N . VAL A 1 429 ? -7.412 -11.823 11.404 1.00 95.44 429 VAL A N 1
ATOM 3291 C CA . VAL A 1 429 ? -6.262 -12.641 11.837 1.00 95.44 429 VAL A CA 1
ATOM 3292 C C . VAL A 1 429 ? -6.040 -13.817 10.884 1.00 95.44 429 VAL A C 1
ATOM 3294 O O . VAL A 1 429 ? -4.913 -14.034 10.441 1.00 95.44 429 VAL A O 1
ATOM 3297 N N . ALA A 1 430 ? -7.105 -14.539 10.523 1.00 95.62 430 ALA A N 1
ATOM 3298 C CA . ALA A 1 430 ? -7.025 -15.633 9.557 1.00 95.62 430 ALA A CA 1
ATOM 3299 C C . ALA A 1 430 ? -6.500 -15.154 8.193 1.00 95.62 430 ALA A C 1
ATOM 3301 O O . ALA A 1 430 ? -5.596 -15.764 7.629 1.00 95.62 430 ALA A O 1
ATOM 3302 N N . LEU A 1 431 ? -6.999 -14.020 7.693 1.00 96.62 431 LEU A N 1
ATOM 3303 C CA . LEU A 1 431 ? -6.547 -13.440 6.426 1.00 96.62 431 LEU A CA 1
ATOM 3304 C C . LEU A 1 431 ? -5.117 -12.889 6.499 1.00 96.62 431 LEU A C 1
ATOM 3306 O O . LEU A 1 431 ? -4.384 -12.971 5.515 1.00 96.62 431 LEU A O 1
ATOM 3310 N N . ALA A 1 432 ? -4.675 -12.383 7.654 1.00 95.62 432 ALA A N 1
ATOM 3311 C CA . ALA A 1 432 ? -3.279 -12.008 7.868 1.00 95.62 432 ALA A CA 1
ATOM 3312 C C . ALA A 1 432 ? -2.364 -13.239 7.775 1.00 95.62 432 ALA A C 1
ATOM 3314 O O . ALA A 1 432 ? -1.353 -13.187 7.074 1.00 95.62 432 ALA A O 1
ATOM 3315 N N . ALA A 1 433 ? -2.753 -14.358 8.397 1.00 94.38 433 ALA A N 1
ATOM 3316 C CA . ALA A 1 433 ? -2.041 -15.632 8.288 1.00 94.38 433 ALA A CA 1
ATOM 3317 C C . ALA A 1 433 ? -2.003 -16.143 6.840 1.00 94.38 433 ALA A C 1
ATOM 3319 O O . ALA A 1 433 ? -0.931 -16.456 6.329 1.00 94.38 433 ALA A O 1
ATOM 3320 N N . ALA A 1 434 ? -3.158 -16.133 6.167 1.00 95.25 434 ALA A N 1
ATOM 3321 C CA . ALA A 1 434 ? -3.307 -16.515 4.766 1.00 95.25 434 ALA A CA 1
ATOM 3322 C C . ALA A 1 434 ? -2.596 -15.564 3.794 1.00 95.25 434 ALA A C 1
ATOM 3324 O O . ALA A 1 434 ? -2.440 -15.905 2.630 1.00 95.25 434 ALA A O 1
ATOM 3325 N N . SER A 1 435 ? -2.188 -14.369 4.230 1.00 95.12 435 SER A N 1
ATOM 3326 C CA . SER A 1 435 ? -1.345 -13.466 3.438 1.00 95.12 435 SER A CA 1
ATOM 3327 C C . SER A 1 435 ? 0.132 -13.767 3.668 1.00 95.12 435 SER A C 1
ATOM 3329 O O . SER A 1 435 ? 0.904 -13.904 2.720 1.00 95.12 435 SER A O 1
ATOM 3331 N N . ARG A 1 436 ? 0.532 -13.844 4.944 1.00 91.31 436 ARG A N 1
ATOM 3332 C CA . ARG A 1 436 ? 1.898 -14.142 5.370 1.00 91.31 436 ARG A CA 1
ATOM 3333 C C . ARG A 1 436 ? 1.891 -14.606 6.836 1.00 91.31 436 ARG A C 1
ATOM 3335 O O . ARG A 1 436 ? 1.687 -13.767 7.715 1.00 91.31 436 ARG A O 1
ATOM 3342 N N . PRO A 1 437 ? 2.191 -15.881 7.146 1.00 87.88 437 PRO A N 1
ATOM 3343 C CA . PRO A 1 437 ? 2.099 -16.408 8.513 1.00 87.88 437 PRO A CA 1
ATOM 3344 C C . PRO A 1 437 ? 2.905 -15.617 9.553 1.00 87.88 437 PRO A C 1
ATOM 3346 O O . PRO A 1 437 ? 2.460 -15.433 10.684 1.00 87.88 437 PRO A O 1
ATOM 3349 N N . THR A 1 438 ? 4.053 -15.051 9.163 1.00 87.88 438 THR A N 1
ATOM 3350 C CA . THR A 1 438 ? 4.890 -14.222 10.049 1.00 87.88 438 THR A CA 1
ATOM 3351 C C . THR A 1 438 ? 4.194 -12.943 10.528 1.00 87.88 438 THR A C 1
ATOM 3353 O O . THR A 1 438 ? 4.594 -12.384 11.546 1.00 87.88 438 THR A O 1
ATOM 3356 N N . ALA A 1 439 ? 3.139 -12.476 9.847 1.00 85.69 439 ALA A N 1
ATOM 3357 C CA . ALA A 1 439 ? 2.353 -11.321 10.281 1.00 85.69 439 ALA A CA 1
ATOM 3358 C C . ALA A 1 439 ? 1.622 -11.571 11.616 1.00 85.69 439 ALA A C 1
ATOM 3360 O O . ALA A 1 439 ? 1.329 -10.625 12.349 1.00 85.69 439 ALA A O 1
ATOM 3361 N N . LEU A 1 440 ? 1.372 -12.838 11.973 1.00 86.00 440 LEU A N 1
ATOM 3362 C CA . LEU A 1 440 ? 0.717 -13.206 13.229 1.00 86.00 440 LEU A CA 1
ATOM 3363 C C . LEU A 1 440 ? 1.535 -12.834 14.467 1.00 86.00 440 LEU A C 1
ATOM 3365 O O . LEU A 1 440 ? 0.947 -12.545 15.508 1.00 86.00 440 LEU A O 1
ATOM 3369 N N . VAL A 1 441 ? 2.867 -12.771 14.360 1.00 87.56 441 VAL A N 1
ATOM 3370 C CA . VAL A 1 441 ? 3.747 -12.391 15.479 1.00 87.56 441 VAL A CA 1
ATOM 3371 C C . VAL A 1 441 ? 3.359 -11.018 16.032 1.00 87.56 441 VAL A C 1
ATOM 3373 O O . VAL A 1 441 ? 3.350 -10.803 17.242 1.00 87.56 441 VAL A O 1
ATOM 3376 N N . PHE A 1 442 ? 2.935 -10.097 15.167 1.00 83.38 442 PHE A N 1
ATOM 3377 C CA . PHE A 1 442 ? 2.537 -8.761 15.595 1.00 83.38 442 PHE A CA 1
ATOM 3378 C C . PHE A 1 442 ? 1.196 -8.740 16.343 1.00 83.38 442 PHE A C 1
ATOM 3380 O O . PHE A 1 442 ? 0.932 -7.805 17.099 1.00 83.38 442 PHE A O 1
ATOM 3387 N N . CYS A 1 443 ? 0.355 -9.771 16.206 1.00 80.38 443 CYS A N 1
ATOM 3388 C CA . CYS A 1 443 ? -0.905 -9.866 16.948 1.00 80.38 443 CYS A CA 1
ATOM 3389 C C . CYS A 1 443 ? -0.689 -10.077 18.458 1.00 80.38 443 CYS A C 1
ATOM 3391 O O . CYS A 1 443 ? -1.611 -9.833 19.236 1.00 80.38 443 CYS A O 1
ATOM 3393 N N . VAL A 1 444 ? 0.527 -10.433 18.898 1.00 82.00 444 VAL A N 1
ATOM 3394 C CA . VAL A 1 444 ? 0.891 -10.545 20.323 1.00 82.00 444 VAL A CA 1
ATOM 3395 C C . VAL A 1 444 ? 0.617 -9.246 21.092 1.00 82.00 444 VAL A C 1
ATOM 3397 O O . VAL A 1 444 ? 0.242 -9.294 22.262 1.00 82.00 444 VAL A O 1
ATOM 3400 N N . MET A 1 445 ? 0.680 -8.072 20.452 1.00 83.88 445 MET A N 1
ATOM 3401 C CA . MET A 1 445 ? 0.359 -6.810 21.136 1.00 83.88 445 MET A CA 1
ATOM 3402 C C . MET A 1 445 ? -1.104 -6.701 21.599 1.00 83.88 445 MET A C 1
ATOM 3404 O O . MET A 1 445 ? -1.433 -5.844 22.417 1.00 83.88 445 MET A O 1
ATOM 3408 N N . LEU A 1 446 ? -2.001 -7.537 21.065 1.00 86.81 446 LEU A N 1
ATOM 3409 C CA . LEU A 1 446 ? -3.403 -7.588 21.477 1.00 86.81 446 LEU A CA 1
ATOM 3410 C C . LEU A 1 446 ? -3.611 -8.457 22.722 1.00 86.81 446 LEU A C 1
ATOM 3412 O O . LEU A 1 446 ? -4.691 -8.415 23.309 1.00 86.81 446 LEU A O 1
ATOM 3416 N N . VAL A 1 447 ? -2.591 -9.193 23.178 1.00 85.06 447 VAL A N 1
ATOM 3417 C CA . VAL A 1 447 ? -2.671 -10.051 24.369 1.00 85.06 447 VAL A CA 1
ATOM 3418 C C . VAL A 1 447 ? -3.168 -9.282 25.603 1.00 85.06 447 VAL A C 1
ATOM 3420 O O . VAL A 1 447 ? -4.142 -9.736 26.204 1.00 85.06 447 VAL A O 1
ATOM 3423 N N . PRO A 1 448 ? -2.645 -8.090 25.966 1.00 85.88 448 PRO A N 1
ATOM 3424 C CA . PRO A 1 448 ? -3.172 -7.331 27.104 1.00 85.88 448 PRO A CA 1
ATOM 3425 C C . PRO A 1 448 ? -4.652 -6.951 26.949 1.00 85.88 448 PRO A C 1
ATOM 3427 O O . PRO A 1 448 ? -5.412 -6.964 27.923 1.00 85.88 448 PRO A O 1
ATOM 3430 N N . LEU A 1 449 ? -5.085 -6.637 25.721 1.00 86.69 449 LEU A N 1
ATOM 3431 C CA . LEU A 1 449 ? -6.480 -6.319 25.423 1.00 86.69 449 LEU A CA 1
ATOM 3432 C C . LEU A 1 449 ? -7.371 -7.551 25.617 1.00 86.69 449 LEU A C 1
ATOM 3434 O O . LEU A 1 449 ? -8.405 -7.451 26.278 1.00 86.69 449 LEU A O 1
ATOM 3438 N N . PHE A 1 450 ? -6.954 -8.708 25.101 1.00 84.75 450 PHE A N 1
ATOM 3439 C CA . PHE A 1 450 ? -7.689 -9.965 25.226 1.00 84.75 450 PHE A CA 1
ATOM 3440 C C . PHE A 1 450 ? -7.706 -10.507 26.658 1.00 84.75 450 PHE A C 1
ATOM 3442 O O . PHE A 1 450 ? -8.751 -10.980 27.103 1.00 84.75 450 PHE A O 1
ATOM 3449 N N . ILE A 1 451 ? -6.632 -10.337 27.438 1.00 84.06 451 ILE A N 1
ATOM 3450 C CA . ILE A 1 451 ? -6.632 -10.638 28.881 1.00 84.06 451 ILE A CA 1
ATOM 3451 C C . ILE A 1 451 ? -7.703 -9.802 29.589 1.00 84.06 451 ILE A C 1
ATOM 3453 O O . ILE A 1 451 ? -8.530 -10.325 30.341 1.00 84.06 451 ILE A O 1
ATOM 3457 N N . LYS A 1 452 ? -7.749 -8.495 29.318 1.00 82.19 452 LYS A N 1
ATOM 3458 C CA . LYS A 1 452 ? -8.781 -7.621 29.888 1.00 82.19 452 LYS A CA 1
ATOM 3459 C C . LYS A 1 452 ? -10.192 -8.029 29.447 1.00 82.19 452 LYS A C 1
ATOM 3461 O O . LYS A 1 452 ? -11.119 -7.899 30.243 1.00 82.19 452 LYS A O 1
ATOM 3466 N N . PHE A 1 453 ? -10.348 -8.505 28.212 1.00 77.81 453 PHE A N 1
ATOM 3467 C CA . PHE A 1 453 ? -11.632 -8.906 27.633 1.00 77.81 453 PHE A CA 1
ATOM 3468 C C . PHE A 1 453 ? -12.183 -10.214 28.196 1.00 77.81 453 PHE A C 1
ATOM 3470 O O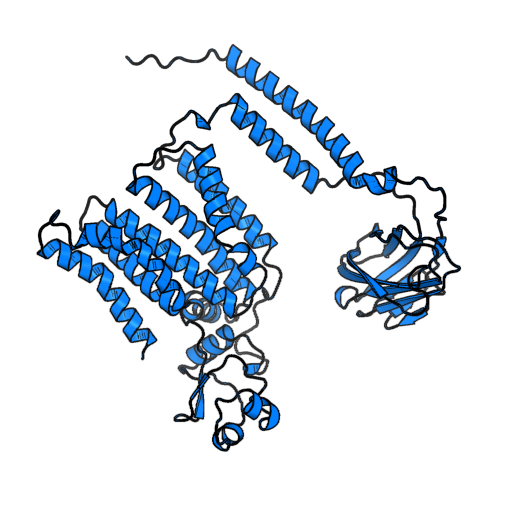 . PHE A 1 453 ? -13.349 -10.281 28.584 1.00 77.81 453 PHE A O 1
ATOM 3477 N N . PHE A 1 454 ? -11.348 -11.249 28.226 1.00 76.44 454 PHE A N 1
ATOM 3478 C CA . PHE A 1 454 ? -11.787 -12.621 28.461 1.00 76.44 454 PHE A CA 1
ATOM 3479 C C . PHE A 1 454 ? -11.454 -13.105 29.873 1.00 76.44 454 PHE A C 1
ATOM 3481 O O . PHE A 1 454 ? -12.240 -13.833 30.480 1.00 76.44 454 PHE A O 1
ATOM 3488 N N . ILE A 1 455 ? -10.344 -12.645 30.453 1.00 75.81 455 ILE A N 1
ATOM 3489 C CA . ILE A 1 455 ? -9.872 -13.139 31.752 1.00 75.81 455 ILE A CA 1
ATOM 3490 C C . ILE A 1 455 ? -10.421 -12.287 32.899 1.00 75.81 455 ILE A C 1
ATOM 3492 O O . ILE A 1 455 ? -10.948 -12.830 33.875 1.00 75.81 455 ILE A O 1
ATOM 3496 N N . LYS A 1 456 ? -10.379 -10.952 32.790 1.00 73.44 456 LYS A N 1
ATOM 3497 C CA . LYS A 1 456 ? -10.874 -10.078 33.865 1.00 73.44 456 LYS A CA 1
ATOM 3498 C C . LYS A 1 456 ? -12.389 -10.256 34.043 1.00 73.44 456 LYS A C 1
ATOM 3500 O O . LYS A 1 456 ? -13.151 -10.115 33.087 1.00 73.44 456 LYS A O 1
ATOM 3505 N N . LYS A 1 457 ? -12.836 -10.521 35.280 1.00 75.19 457 LYS A N 1
ATOM 3506 C CA . LYS A 1 457 ? -14.248 -10.747 35.662 1.00 75.19 457 LYS A CA 1
ATOM 3507 C C . LYS A 1 457 ? -15.089 -9.458 35.623 1.00 75.19 457 LYS A C 1
ATOM 3509 O O . LYS A 1 457 ? -15.699 -9.068 36.607 1.00 75.19 457 LYS A O 1
ATOM 3514 N N . THR A 1 458 ? -15.082 -8.766 34.489 1.00 73.31 458 THR A N 1
ATOM 3515 C CA . THR A 1 458 ? -15.887 -7.557 34.253 1.00 73.31 458 THR A CA 1
ATOM 3516 C C . THR A 1 458 ? -17.297 -7.882 33.762 1.00 73.31 458 THR A C 1
ATOM 3518 O O . THR A 1 458 ? -18.177 -7.033 33.846 1.00 73.31 458 THR A O 1
ATOM 3521 N N . ARG A 1 459 ? -17.509 -9.100 33.243 1.00 79.75 459 ARG A N 1
ATOM 3522 C CA . ARG A 1 459 ? -18.769 -9.593 32.670 1.00 79.75 459 ARG A CA 1
ATOM 3523 C C . ARG A 1 459 ? -19.022 -11.058 33.057 1.00 79.75 459 ARG A C 1
ATOM 3525 O O . ARG A 1 459 ? -18.056 -11.762 33.390 1.00 79.75 459 ARG A O 1
ATOM 3532 N N . PRO A 1 460 ? -20.278 -11.542 32.980 1.00 86.75 460 PRO A N 1
ATOM 3533 C CA . PRO A 1 460 ? -20.616 -12.947 33.202 1.00 86.75 460 PRO A CA 1
ATOM 3534 C C . PRO A 1 460 ? -19.757 -13.901 32.360 1.00 86.75 460 PRO A C 1
ATOM 3536 O O . PRO A 1 460 ? -19.344 -13.573 31.247 1.00 86.75 460 PRO A O 1
ATOM 3539 N N . LEU A 1 461 ? -19.472 -15.097 32.886 1.00 85.44 461 LEU A N 1
ATOM 3540 C CA . LEU A 1 461 ? -18.624 -16.084 32.202 1.00 85.44 461 LEU A CA 1
ATOM 3541 C C . LEU A 1 461 ? -19.203 -16.501 30.841 1.00 85.44 461 LEU A C 1
ATOM 3543 O O . LEU A 1 461 ? -18.471 -16.504 29.858 1.00 85.44 461 LEU A O 1
ATOM 3547 N N . ALA A 1 462 ? -20.508 -16.776 30.772 1.00 87.19 462 ALA A N 1
ATOM 3548 C CA . ALA A 1 462 ? -21.177 -17.181 29.535 1.00 87.19 462 ALA A CA 1
ATOM 3549 C C . ALA A 1 462 ? -21.016 -16.141 28.410 1.00 87.19 462 ALA A C 1
ATOM 3551 O O . ALA A 1 462 ? -20.744 -16.494 27.265 1.00 87.19 462 ALA A O 1
ATOM 3552 N N . GLU A 1 463 ? -21.108 -14.848 28.739 1.00 87.25 463 GLU A N 1
ATOM 3553 C CA . GLU A 1 463 ? -20.927 -13.766 27.767 1.00 87.25 463 GLU A CA 1
ATOM 3554 C C . GLU A 1 463 ? -19.478 -13.684 27.271 1.00 87.25 463 GLU A C 1
ATOM 3556 O O . GLU A 1 463 ? -19.254 -13.512 26.075 1.00 87.25 463 GLU A O 1
ATOM 3561 N N . ARG A 1 464 ? -18.497 -13.867 28.165 1.00 87.81 464 ARG A N 1
ATOM 3562 C CA . ARG A 1 464 ? -17.070 -13.886 27.807 1.00 87.81 464 ARG A CA 1
ATOM 3563 C C . ARG A 1 464 ? -16.710 -15.081 26.927 1.00 87.81 464 ARG A C 1
ATOM 3565 O O . ARG A 1 464 ? -15.961 -14.908 25.974 1.00 87.81 464 ARG A O 1
ATOM 3572 N N . MET A 1 465 ? -17.270 -16.257 27.213 1.00 88.56 465 MET A N 1
ATOM 3573 C CA . MET A 1 465 ? -17.081 -17.456 26.389 1.00 88.56 465 MET A CA 1
ATOM 3574 C C . MET A 1 465 ? -17.713 -17.294 25.006 1.00 88.56 465 MET A C 1
ATOM 3576 O O . MET A 1 465 ? -17.086 -17.644 24.012 1.00 88.56 465 MET A O 1
ATOM 3580 N N . CYS A 1 466 ? -18.906 -16.695 24.924 1.00 90.38 466 CYS A N 1
ATOM 3581 C CA . CYS A 1 466 ? -19.507 -16.347 23.637 1.00 90.38 466 CYS A CA 1
ATOM 3582 C C . CYS A 1 466 ? -18.618 -15.373 22.858 1.00 90.38 466 CYS A C 1
ATOM 3584 O O . CYS A 1 466 ? -18.300 -15.624 21.702 1.00 90.38 466 CYS A O 1
ATOM 3586 N N . ASP A 1 467 ? -18.190 -14.273 23.480 1.00 91.12 467 ASP A N 1
ATOM 3587 C CA . ASP A 1 467 ? -17.326 -13.282 22.832 1.00 91.12 467 ASP A CA 1
ATOM 3588 C C . ASP A 1 467 ? -16.004 -13.914 22.347 1.00 91.12 467 ASP A C 1
ATOM 3590 O O . ASP A 1 467 ? -15.545 -13.610 21.245 1.00 91.12 467 ASP A O 1
ATOM 3594 N N . LEU A 1 468 ? -15.420 -14.826 23.136 1.00 91.06 468 LEU A N 1
ATOM 3595 C CA . LEU A 1 468 ? -14.228 -15.582 22.753 1.00 91.06 468 LEU A CA 1
ATOM 3596 C C . LEU A 1 468 ? -14.503 -16.482 21.549 1.00 91.06 468 LEU A C 1
ATOM 3598 O O . LEU A 1 468 ? -13.705 -16.496 20.619 1.00 91.06 468 LEU A O 1
ATOM 3602 N N . ALA A 1 469 ? -15.637 -17.185 21.530 1.00 92.69 469 ALA A N 1
ATOM 3603 C CA . ALA A 1 469 ? -16.030 -18.019 20.399 1.00 92.69 469 ALA A CA 1
ATOM 3604 C C . ALA A 1 469 ? -16.166 -17.190 19.111 1.00 92.69 469 ALA A C 1
ATOM 3606 O O . ALA A 1 469 ? -15.626 -17.582 18.081 1.00 92.69 469 ALA A O 1
ATOM 3607 N N . PHE A 1 470 ? -16.782 -16.003 19.171 1.00 94.62 470 PHE A N 1
ATOM 3608 C CA . PHE A 1 470 ? -16.863 -15.104 18.012 1.00 94.62 470 PHE A CA 1
ATOM 3609 C C . PHE A 1 470 ? -15.481 -14.669 17.502 1.00 94.62 470 PHE A C 1
ATOM 3611 O O . PHE A 1 470 ? -15.319 -14.505 16.299 1.00 94.62 470 PHE A O 1
ATOM 3618 N N . ALA A 1 471 ? -14.486 -14.504 18.376 1.00 92.44 471 ALA A N 1
ATOM 3619 C CA . ALA A 1 471 ? -13.118 -14.192 17.959 1.00 92.44 471 ALA A CA 1
ATOM 3620 C C . ALA A 1 471 ? -12.354 -15.421 17.430 1.00 92.44 471 ALA A C 1
ATOM 3622 O O . ALA A 1 471 ? -11.627 -15.311 16.448 1.00 92.44 471 ALA A O 1
ATOM 3623 N N . ALA A 1 472 ? -12.502 -16.580 18.076 1.00 92.56 472 ALA A N 1
ATOM 3624 C CA . ALA A 1 472 ? -11.694 -17.771 17.823 1.00 92.56 472 ALA A CA 1
ATOM 3625 C C . ALA A 1 472 ? -12.208 -18.624 16.656 1.00 92.56 472 ALA A C 1
ATOM 3627 O O . ALA A 1 472 ? -11.399 -19.155 15.902 1.00 92.56 472 ALA A O 1
ATOM 3628 N N . VAL A 1 473 ? -13.528 -18.741 16.471 1.00 95.75 473 VAL A N 1
ATOM 3629 C CA . VAL A 1 473 ? -14.120 -19.587 15.418 1.00 95.75 473 VAL A CA 1
ATOM 3630 C C . VAL A 1 473 ? -13.619 -19.204 14.020 1.00 95.75 473 VAL A C 1
ATOM 3632 O O . VAL A 1 473 ? -13.166 -20.104 13.316 1.00 95.75 473 VAL A O 1
ATOM 3635 N N . PRO A 1 474 ? -13.593 -17.918 13.609 1.00 95.50 474 PRO A N 1
ATOM 3636 C CA . PRO A 1 474 ? -13.043 -17.549 12.304 1.00 95.50 474 PRO A CA 1
ATOM 3637 C C . PRO A 1 474 ? -11.551 -17.872 12.158 1.00 95.50 474 PRO A C 1
ATOM 3639 O O . PRO A 1 474 ? -11.109 -18.230 11.071 1.00 95.50 474 PRO A O 1
ATOM 3642 N N . VAL A 1 475 ? -10.777 -17.775 13.246 1.00 93.31 475 VAL A N 1
ATOM 3643 C CA . VAL A 1 475 ? -9.343 -18.103 13.242 1.00 93.31 475 VAL A CA 1
ATOM 3644 C C . VAL A 1 475 ? -9.138 -19.600 13.050 1.00 93.31 475 VAL A C 1
ATOM 3646 O O . VAL A 1 475 ? -8.326 -19.994 12.223 1.00 93.31 475 VAL A O 1
ATOM 3649 N N . ILE A 1 476 ? -9.892 -20.428 13.776 1.00 94.00 476 ILE A N 1
ATOM 3650 C CA . ILE A 1 476 ? -9.820 -21.891 13.677 1.00 94.00 476 ILE A CA 1
ATOM 3651 C C . ILE A 1 476 ? -10.292 -22.353 12.297 1.00 94.00 476 ILE A C 1
ATOM 3653 O O . ILE A 1 476 ? -9.616 -23.159 11.668 1.00 94.00 476 ILE A O 1
ATOM 3657 N N . ALA A 1 477 ? -11.409 -21.814 11.801 1.00 94.56 477 ALA A N 1
ATOM 3658 C CA . ALA A 1 477 ? -11.917 -22.127 10.467 1.00 94.56 477 ALA A CA 1
ATOM 3659 C C . ALA A 1 477 ? -10.915 -21.727 9.373 1.00 94.56 477 ALA A C 1
ATOM 3661 O O . ALA A 1 477 ? -10.658 -22.505 8.460 1.00 94.56 477 ALA A O 1
ATOM 3662 N N . GLY A 1 478 ? -10.306 -20.545 9.494 1.00 92.06 478 GLY A N 1
ATOM 3663 C CA . GLY A 1 478 ? -9.253 -20.103 8.586 1.00 92.06 478 GLY A CA 1
ATOM 3664 C C . GLY A 1 478 ? -8.002 -20.975 8.659 1.00 92.06 478 GLY A C 1
ATOM 3665 O O . GLY A 1 478 ? -7.470 -21.351 7.625 1.00 92.06 478 GLY A O 1
ATOM 3666 N N . ALA A 1 479 ? -7.551 -21.344 9.861 1.00 89.62 479 ALA A N 1
ATOM 3667 C CA . ALA A 1 479 ? -6.411 -22.241 10.037 1.00 89.62 479 ALA A CA 1
ATOM 3668 C C . ALA A 1 479 ? -6.675 -23.618 9.417 1.00 89.62 479 ALA A C 1
ATOM 3670 O O . ALA A 1 479 ? -5.821 -24.121 8.697 1.00 89.62 479 ALA A O 1
ATOM 3671 N N . ALA A 1 480 ? -7.868 -24.181 9.631 1.00 91.06 480 ALA A N 1
ATOM 3672 C CA . ALA A 1 480 ? -8.278 -25.428 8.999 1.00 91.06 480 ALA A CA 1
ATOM 3673 C C . ALA A 1 480 ? -8.241 -25.309 7.469 1.00 91.06 480 ALA A C 1
ATOM 3675 O O . ALA A 1 480 ? -7.617 -26.140 6.829 1.00 91.06 480 ALA A O 1
ATOM 3676 N N . ALA A 1 481 ? -8.807 -24.241 6.898 1.00 88.56 481 ALA A N 1
ATOM 3677 C CA . ALA A 1 481 ? -8.825 -24.024 5.450 1.00 88.56 481 ALA A CA 1
ATOM 3678 C C . ALA A 1 481 ? -7.439 -23.774 4.822 1.00 88.56 481 ALA A C 1
ATOM 3680 O O . ALA A 1 481 ? -7.268 -24.000 3.633 1.00 88.56 481 ALA A O 1
ATOM 3681 N N . ILE A 1 482 ? -6.467 -23.265 5.588 1.00 84.69 482 ILE A N 1
ATOM 3682 C CA . ILE A 1 482 ? -5.086 -23.049 5.116 1.00 84.69 482 ILE A CA 1
ATOM 3683 C C . ILE A 1 482 ? -4.255 -24.339 5.211 1.00 84.69 482 ILE A C 1
ATOM 3685 O O . ILE A 1 482 ? -3.290 -24.497 4.470 1.00 84.69 482 ILE A O 1
ATOM 3689 N N . MET A 1 483 ? -4.576 -25.219 6.164 1.00 79.19 483 MET A N 1
ATOM 3690 C CA . MET A 1 483 ? -3.822 -26.450 6.437 1.00 79.19 483 MET A CA 1
ATOM 3691 C C . MET A 1 483 ? -4.326 -27.674 5.660 1.00 79.19 483 MET A C 1
ATOM 3693 O O . MET A 1 483 ? -3.633 -28.690 5.648 1.00 79.19 483 MET A O 1
ATOM 3697 N N . THR A 1 484 ? -5.520 -27.596 5.070 1.00 65.06 484 THR A N 1
ATOM 3698 C CA . THR A 1 484 ? -6.073 -28.575 4.118 1.00 65.06 484 THR A CA 1
ATOM 3699 C C . THR A 1 484 ? -5.607 -28.275 2.709 1.00 65.06 484 THR A C 1
ATOM 3701 O O . THR A 1 484 ? -5.254 -29.241 2.001 1.00 65.06 484 THR A O 1
#

pLDDT: mean 86.36, std 10.55, range [37.19, 98.25]